Protein 7XCA (pdb70)

Solvent-accessible surface area: 15618 Å² total; per-residue (Å²): 148,107,28,18,20,0,37,0,41,0,16,6,18,62,3,84,36,143,110,96,74,50,63,14,14,11,2,1,55,53,33,80,22,57,54,0,15,0,2,60,65,150,80,65,0,16,0,2,5,4,4,70,7,12,76,45,63,8,9,28,54,116,27,88,103,68,96,51,16,132,54,16,80,119,1,99,0,24,4,35,134,87,68,4,0,29,0,0,0,0,0,0,11,3,17,91,56,74,29,1,14,0,0,0,0,0,68,2,79,35,49,13,60,0,77,6,66,35,3,0,8,2,29,6,29,64,98,27,40,10,0,56,2,20,76,18,118,46,24,13,15,3,85,4,36,69,53,41,44,10,0,0,0,0,2,2,83,15,160,24,78,119,52,62,25,19,55,1,92,53,94,2,48,26,110,41,39,3,83,14,4,8,0,0,2,1,2,0,33,0,65,40,49,4,37,10,10,0,19,0,23,56,30,29,48,7,11,105,24,136,57,131,31,28,23,0,32,0,40,0,17,6,18,66,2,92,36,142,112,135,60,50,59,16,14,12,4,1,48,43,29,79,24,53,55,0,13,0,8,64,72,143,62,89,0,13,0,4,5,4,5,72,5,11,77,46,62,8,7,20,55,107,20,77,102,66,94,55,19,136,49,21,81,127,2,95,0,64,4,39,130,89,61,4,0,27,0,0,0,0,0,0,9,9,14,90,76,65,32,1,14,0,0,0,0,0,67,2,75,36,47,12,55,0,92,7,66,34,3,0,12,2,51,8,30,34,83,36,39,11,0,52,2,17,76,21,146,40,20,13,22,3,87,4,37,67,49,39,40,8,0,0,0,0,3,12,87,13,157,34,79,163,57,56,32,22,49,5,71,112,90,3,53,35,119,36,34,2,64,13,3,7,0,0,1,2,3,1,37,0,64,41,37,5,36,10,9,0,20,0,25,53,39,32,59,9,21,134,60,78

Organism: Porcine astrovirus 1 (NCBI:txid1239567)

Sequence (420 aa):
EDTIYLRFKPDTLSVVSNFQPAKRPMLAKTYSGDTLTVGQGNNKTAIHTVVRISDPTWFSADWDPISTPQPIAEIYCKAGTTTVGDILAAYQVHGLGNHTTTAYVVRMTAGANPQVSAGIVTNKGTNDYDLKTANSNAGFSWNLGSGTWYLMMSFGDALGSLGTWRWTPNELSANYTIYNCEIIPCLLLANDDFHIVIPTKNALVPLVAREDTIYLRFKPDTLSVVSNFQPAKRPMLAKTYSGDTLTVGQGNNKTAIHTVVRISDPTWFSADWDPISTPQPIAEIYCKAGTTTVGDILAAYQVHGLGNHTTTAYVVRMTAGANPQVSAGIVTNKGTNDYDLKTANSNAGFSWNLGSGTWYLMMSFGDALGSLGTWRWTPNELSANYTIYNCEIIPCLLLANDDFHIVIPTKNALVPLVAR

Foldseek 3Di:
DFKKKKKFFWAAFQWADPDDGSRWWKWAQAWPFQFKWKAAVPFIARFTGKTFTHPIWMAGPVRDTDDQADFAPRIFIGRPNDGFWTFRWKEWAQAPPQKIKIKTWTQTQHKTKIWGAKMWAWDADPPDPATWIDTDPGITIGIDHHRTIMITMHIDGFDDDAFGQTGHNHGDYGGHGDDDDQCRVNRGHTHRPDMGMDMTGSYSTYDGYND/DKKKKKFFWAAFQWADPDDGSRWFWWFQDWPFQFKWKDAPPFIAGFTGKTFTHPIWMADPVRDTDDQADFAPRIFITGPNHGFWTFRWKEWEQAPPQKIKIKTWTQTQAKTKTHGFKIKAWDDDPPRPFTWIDTDPGITIGIDHHRTIMITMHIDGFDDPFFDQTHHHHGDHGGHGDDDDQCVCNRGRTHRPDMGMDMTGSYSTYDGYD

Radius of gyration: 21.26 Å; Cα contacts (8 Å, |Δi|>4): 1234; chains: 2; bounding box: 44×59×52 Å

Nearest PDB structures (foldseek):
  7xca-assembly1_B  TM=1.002E+00  e=1.255E-40  Mamastrovirus 3
  5w1n-assembly1_A  TM=8.162E-01  e=1.588E-12  Human astrovirus 2
  5ewo-assembly1_A-2  TM=8.035E-01  e=1.436E-12  Human astrovirus 1
  9cbn-assembly1_D  TM=8.118E-01  e=2.760E-12  Human astrovirus 1
  9cbn-assembly1_C  TM=8.084E-01  e=7.934E-12  Human astrovirus 1

B-factor: mean 42.6, std 14.34, range [20.0, 107.48]

Structure (mmCIF, N/CA/C/O backbone):
data_7XCA
#
_entry.id   7XCA
#
_cell.length_a   46.480
_cell.length_b   105.170
_cell.length_c   47.470
_cell.angle_alpha   90.000
_cell.angle_beta   111.910
_cell.angle_gamma   90.000
#
_symmetry.space_group_name_H-M   'P 1 21 1'
#
loop_
_entity.id
_entity.type
_entity.pdbx_description
1 polymer 'Capsid protein spike domain'
2 non-polymer 'CHLORIDE ION'
3 non-polymer 'MAGNESIUM ION'
4 water water
#
loop_
_atom_site.group_PDB
_atom_site.id
_atom_site.type_symbol
_atom_site.label_atom_id
_atom_site.label_alt_id
_atom_site.label_comp_id
_atom_site.label_asym_id
_atom_site.label_entity_id
_atom_site.label_seq_id
_atom_site.pdbx_PDB_ins_code
_atom_site.Cartn_x
_atom_site.Cartn_y
_atom_site.Cartn_z
_atom_site.occupancy
_atom_site.B_iso_or_equiv
_atom_site.auth_seq_id
_atom_site.auth_comp_id
_atom_site.auth_asym_id
_atom_site.auth_atom_id
_atom_site.pdbx_PDB_model_num
ATOM 1 N N . GLU A 1 23 ? 11.82907 -8.28988 20.77574 1.000 61.66837 23 GLU A N 1
ATOM 2 C CA . GLU A 1 23 ? 11.34124 -8.23622 22.15068 1.000 62.43822 23 GLU A CA 1
ATOM 3 C C . GLU A 1 23 ? 11.69352 -6.90466 22.82072 1.000 61.68373 23 GLU A C 1
ATOM 4 O O . GLU A 1 23 ? 10.88789 -6.34591 23.56607 1.000 60.02520 23 GLU A O 1
ATOM 10 N N . ASP A 1 24 ? 12.89700 -6.40108 22.55257 1.000 53.88531 24 ASP A N 1
ATOM 11 C CA . ASP A 1 24 ? 13.29932 -5.10829 23.08922 1.000 51.89489 24 ASP A CA 1
ATOM 12 C C . ASP A 1 24 ? 12.41252 -4.00093 22.53495 1.000 51.59307 24 ASP A C 1
ATOM 13 O O . ASP A 1 24 ? 11.99147 -4.03836 21.37534 1.000 49.44008 24 ASP A O 1
ATOM 18 N N . THR A 1 25 ? 12.12375 -3.01360 23.37848 1.000 48.59771 25 THR A N 1
ATOM 19 C CA . THR A 1 25 ? 11.26625 -1.90387 22.98865 1.000 46.99981 25 THR A CA 1
ATOM 20 C C . THR A 1 25 ? 12.05963 -0.88004 22.18489 1.000 47.09107 25 THR A C 1
ATOM 21 O O . THR A 1 25 ? 13.13575 -0.44193 22.60507 1.000 47.19584 25 THR A O 1
ATOM 25 N N . ILE A 1 26 ? 11.53728 -0.51848 21.01878 1.000 47.14044 26 ILE A N 1
ATOM 26 C CA . ILE A 1 26 ? 12.09301 0.56046 20.21674 1.000 46.76137 26 ILE A CA 1
ATOM 27 C C . ILE A 1 26 ? 11.01573 1.62030 20.04923 1.000 46.00283 26 ILE A C 1
ATOM 28 O O . ILE A 1 26 ? 9.82683 1.30983 19.92258 1.000 45.64968 26 ILE A O 1
ATOM 33 N N . TYR A 1 27 ? 11.43687 2.88101 20.05543 1.000 35.89270 27 TYR A N 1
ATOM 34 C CA . TYR A 1 27 ? 10.52121 4.00478 19.93154 1.000 34.72425 27 TYR A CA 1
ATOM 35 C C . TYR A 1 27 ? 10.53775 4.56450 18.51860 1.000 34.71008 27 TYR A C 1
ATOM 36 O O . TYR A 1 27 ? 11.59945 4.71377 17.90750 1.000 34.50488 27 TYR A O 1
ATOM 45 N N . LEU A 1 28 ? 9.34888 4.86706 18.00821 1.000 30.39165 28 LEU A N 1
ATOM 46 C CA . LEU A 1 28 ? 9.17595 5.56999 16.74665 1.000 29.28861 28 LEU A CA 1
ATOM 47 C C . LEU A 1 28 ? 8.66399 6.97164 17.04758 1.000 28.55984 28 LEU A C 1
ATOM 48 O O . LEU A 1 28 ? 7.58767 7.13150 17.63452 1.000 29.00288 28 LEU A O 1
ATOM 53 N N . ARG A 1 29 ? 9.43651 7.97758 16.65443 1.000 39.91312 29 ARG A N 1
ATOM 54 C CA . ARG A 1 29 ? 9.00714 9.36694 16.68698 1.000 39.12179 29 ARG A CA 1
ATOM 55 C C . ARG A 1 29 ? 8.71330 9.81649 15.26478 1.000 37.70175 29 ARG A C 1
ATOM 56 O O . ARG A 1 29 ? 9.54806 9.64588 14.37050 1.000 39.27606 29 ARG A O 1
ATOM 64 N N . PHE A 1 30 ? 7.53373 10.38684 15.05782 1.000 30.86552 30 PHE A N 1
ATOM 65 C CA . PHE A 1 30 ? 7.09434 10.72873 13.71437 1.000 30.08080 30 PHE A CA 1
ATOM 66 C C . PHE A 1 30 ? 5.98396 11.75973 13.82010 1.000 29.83880 30 PHE A C 1
ATOM 67 O O . PHE A 1 30 ? 5.40127 11.96865 14.88608 1.000 29.91018 30 PHE A O 1
ATOM 75 N N . LYS A 1 31 ? 5.68152 12.38825 12.68704 1.000 29.29973 31 LYS A N 1
ATOM 76 C CA . LYS A 1 31 ? 4.57294 13.32399 12.61774 1.000 27.55889 31 LYS A CA 1
ATOM 77 C C . LYS A 1 31 ? 3.40276 12.65599 11.92356 1.000 26.34382 31 LYS A C 1
ATOM 78 O O . LYS A 1 31 ? 3.53345 12.26356 10.75338 1.000 27.86240 31 LYS A O 1
ATOM 84 N N . PRO A 1 32 ? 2.26334 12.49128 12.58571 1.000 30.65169 32 PRO A N 1
ATOM 85 C CA . PRO A 1 32 ? 1.10165 11.92266 11.90145 1.000 30.38647 32 PRO A CA 1
ATOM 86 C C . PRO A 1 32 ? 0.54806 12.89581 10.87629 1.000 30.44836 32 PRO A C 1
ATOM 87 O O . PRO A 1 32 ? 0.60850 14.11748 11.04121 1.000 28.86284 32 PRO A O 1
ATOM 91 N N . ASP A 1 33 ? 0.01295 12.33498 9.79716 1.000 34.74182 33 ASP A N 1
ATOM 92 C CA . ASP A 1 33 ? -0.54975 13.12853 8.71292 1.000 35.07755 33 ASP A CA 1
ATOM 93 C C . ASP A 1 33 ? -1.82383 12.44886 8.24555 1.000 33.78931 33 ASP A C 1
ATOM 94 O O . ASP A 1 33 ? -1.77726 11.32654 7.73141 1.000 34.32735 33 ASP A O 1
ATOM 99 N N . THR A 1 34 ? -2.95318 13.12467 8.44003 1.000 33.86700 34 THR A N 1
ATOM 100 C CA . THR A 1 34 ? -4.24754 12.54898 8.10322 1.000 34.61774 34 THR A CA 1
ATOM 101 C C . THR A 1 34 ? -4.33709 12.29395 6.60528 1.000 36.65270 34 THR A C 1
ATOM 102 O O . THR A 1 34 ? -3.98510 13.15508 5.79367 1.000 37.74750 34 THR A O 1
ATOM 106 N N . LEU A 1 35 ? -4.79670 11.10154 6.24057 1.000 37.86131 35 LEU A N 1
ATOM 107 C CA . LEU A 1 35 ? -4.98851 10.78706 4.83441 1.000 38.49339 35 LEU A CA 1
ATOM 108 C C . LEU A 1 35 ? -6.14723 11.59574 4.26748 1.000 40.75925 35 LEU A C 1
ATOM 109 O O . LEU A 1 35 ? -7.18819 11.75611 4.91090 1.000 40.82801 35 LEU A O 1
ATOM 114 N N . SER A 1 36 ? -5.95888 12.11541 3.05869 1.000 48.25064 36 SER A N 1
ATOM 115 C CA . SER A 1 36 ? -7.03621 12.78194 2.34030 1.000 48.98647 36 SER A CA 1
ATOM 116 C C . SER A 1 36 ? -7.87589 11.72200 1.64115 1.000 50.79233 36 SER A C 1
ATOM 117 O O . SER A 1 36 ? -7.38401 11.02655 0.74743 1.000 53.05686 36 SER A O 1
ATOM 120 N N . VAL A 1 37 ? -9.13873 11.60038 2.03826 1.000 40.64711 37 VAL A N 1
ATOM 121 C CA . VAL A 1 37 ? -9.98961 10.52893 1.54432 1.000 43.22400 37 VAL A CA 1
ATOM 122 C C . VAL A 1 37 ? -10.65770 10.98294 0.25616 1.000 47.39399 37 VAL A C 1
ATOM 123 O O . VAL A 1 37 ? -10.77958 12.17821 -0.02951 1.000 47.09269 37 VAL A O 1
ATOM 127 N N . VAL A 1 38 ? -11.08206 10.01399 -0.54296 1.000 48.70546 38 VAL A N 1
ATOM 128 C CA . VAL A 1 38 ? -11.80322 10.31197 -1.76867 1.000 50.80434 38 VAL A CA 1
ATOM 129 C C . VAL A 1 38 ? -13.28889 10.19900 -1.47089 1.000 52.02019 38 VAL A C 1
ATOM 130 O O . VAL A 1 38 ? -13.78129 9.13746 -1.07001 1.000 51.60988 38 VAL A O 1
ATOM 134 N N . SER A 1 39 ? -13.99355 11.30654 -1.64985 1.000 55.41318 39 SER A N 1
ATOM 135 C CA . SER A 1 39 ? -15.41240 11.38512 -1.35404 1.000 57.81479 39 SER A CA 1
ATOM 136 C C . SER A 1 39 ? -15.94152 12.60674 -2.08476 1.000 63.43036 39 SER A C 1
ATOM 137 O O . SER A 1 39 ? -15.17976 13.37519 -2.67548 1.000 64.95473 39 SER A O 1
ATOM 140 N N . ASN A 1 40 ? -17.25548 12.78932 -2.02862 1.000 85.16422 40 ASN A N 1
ATOM 141 C CA . ASN A 1 40 ? -17.88459 13.95115 -2.63684 1.000 88.02408 40 ASN A CA 1
ATOM 142 C C . ASN A 1 40 ? -18.34085 14.96651 -1.59666 1.000 87.39032 40 ASN A C 1
ATOM 143 O O . ASN A 1 40 ? -19.25140 15.75833 -1.86214 1.000 89.98111 40 ASN A O 1
ATOM 148 N N . PHE A 1 41 ? -17.71748 14.96377 -0.41977 1.000 91.41708 41 PHE A N 1
ATOM 149 C CA . PHE A 1 41 ? -18.24351 15.67267 0.73583 1.000 90.53354 41 PHE A CA 1
ATOM 150 C C . PHE A 1 41 ? -17.11537 16.33468 1.50852 1.000 86.77704 41 PHE A C 1
ATOM 151 O O . PHE A 1 41 ? -16.01281 15.78644 1.59582 1.000 81.49494 41 PHE A O 1
ATOM 159 N N . GLN A 1 42 ? -17.40105 17.53004 2.05418 1.000 106.40884 42 GLN A N 1
ATOM 160 C CA . GLN A 1 42 ? -16.68383 18.08027 3.20124 1.000 102.95334 42 GLN A CA 1
ATOM 161 C C . GLN A 1 42 ? -15.19702 18.26485 2.88495 1.000 102.28636 42 GLN A C 1
ATOM 162 O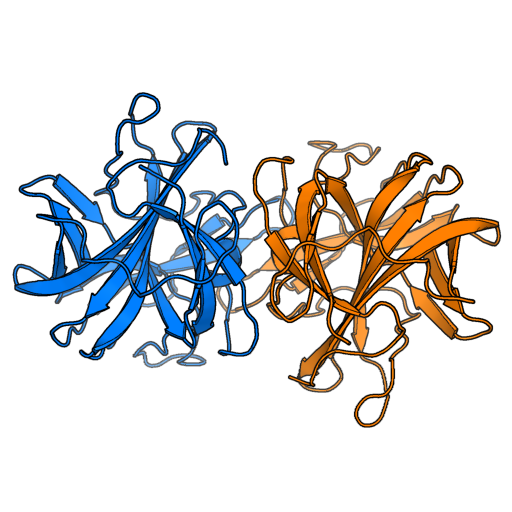 O . GLN A 1 42 ? -14.82547 18.23819 1.70445 1.000 105.90009 42 GLN A O 1
ATOM 168 N N . PRO A 1 43 ? -14.31851 18.50293 3.86677 1.000 76.29860 43 PRO A N 1
ATOM 169 C CA . PRO A 1 43 ? -12.88028 18.46733 3.55881 1.000 72.25034 43 PRO A CA 1
ATOM 170 C C . PRO A 1 43 ? -12.41956 17.03917 3.30259 1.000 70.82126 43 PRO A C 1
ATOM 171 O O . PRO A 1 43 ? -12.73391 16.12395 4.06645 1.000 68.77109 43 PRO A O 1
ATOM 175 N N . ALA A 1 44 ? -11.66024 16.85863 2.21724 1.000 48.50573 44 ALA A N 1
ATOM 176 C CA . ALA A 1 44 ? -11.13523 15.53797 1.88445 1.000 47.95174 44 ALA A CA 1
ATOM 177 C C . ALA A 1 44 ? -10.13565 15.05205 2.92565 1.000 45.05343 44 ALA A C 1
ATOM 178 O O . ALA A 1 44 ? -10.02670 13.84277 3.16232 1.000 44.27763 44 ALA A O 1
ATOM 180 N N . LYS A 1 45 ? -9.40484 15.97049 3.55675 1.000 48.97305 45 LYS A N 1
ATOM 181 C CA . LYS A 1 45 ? -8.44952 15.62075 4.60720 1.000 45.90487 45 LYS A CA 1
ATOM 182 C C . LYS A 1 45 ? -9.18525 15.63826 5.94192 1.000 43.76866 45 LYS A C 1
ATOM 183 O O . LYS A 1 45 ? -9.27041 16.66247 6.61975 1.000 41.87920 45 LYS A O 1
ATOM 189 N N . ARG A 1 46 ? -9.72858 14.48470 6.32025 1.000 34.04398 46 ARG A N 1
ATOM 190 C CA . ARG A 1 46 ? -10.41402 14.31494 7.59164 1.000 33.48209 46 ARG A CA 1
ATOM 191 C C . ARG A 1 46 ? -10.15980 12.90111 8.09067 1.000 33.33392 46 ARG A C 1
ATOM 192 O O . ARG A 1 46 ? -10.01170 11.97790 7.28033 1.000 33.07652 46 ARG A O 1
ATOM 200 N N . PRO A 1 47 ? -10.11278 12.69490 9.40866 1.000 36.07327 47 PRO A N 1
ATOM 201 C CA . PRO A 1 47 ? -9.78298 11.36598 9.94641 1.000 35.17061 47 PRO A CA 1
ATOM 202 C C . PRO A 1 47 ? -10.98576 10.43791 9.84806 1.000 35.90950 47 PRO A C 1
ATOM 203 O O . PRO A 1 47 ? -12.04451 10.71512 10.41478 1.000 37.90117 47 PRO A O 1
ATOM 207 N N . MET A 1 48 ? -10.82299 9.33213 9.12555 1.000 38.95298 48 MET A N 1
ATOM 208 C CA . MET A 1 48 ? -11.90411 8.38339 8.90700 1.000 39.76134 48 MET A CA 1
ATOM 209 C C . MET A 1 48 ? -11.45761 6.98726 9.31086 1.000 40.91663 48 MET A C 1
ATOM 210 O O . MET A 1 48 ? -10.26501 6.66844 9.30235 1.000 38.93536 48 MET A O 1
ATOM 215 N N . LEU A 1 49 ? -12.43467 6.15992 9.66883 1.000 27.81149 49 LEU A N 1
ATOM 216 C CA . LEU A 1 49 ? -12.21629 4.75734 9.97467 1.000 27.54744 49 LEU A CA 1
ATOM 217 C C . LEU A 1 49 ? -13.11628 3.90710 9.08837 1.000 29.61980 49 LEU A C 1
ATOM 218 O O . LEU A 1 49 ? -14.11944 4.38367 8.55068 1.000 30.46577 49 LEU A O 1
ATOM 223 N N . ALA A 1 50 ? -12.74421 2.64180 8.92273 1.000 33.19836 50 ALA A N 1
ATOM 224 C CA . ALA A 1 50 ? -13.45113 1.74039 8.02364 1.000 35.29608 50 ALA A CA 1
ATOM 225 C C . ALA A 1 50 ? -14.20911 0.68292 8.81566 1.000 37.39924 50 ALA A C 1
ATOM 226 O O . ALA A 1 50 ? -13.63515 0.01819 9.68642 1.000 36.21796 50 ALA A O 1
ATOM 228 N N . LYS A 1 51 ? -15.50051 0.53724 8.51515 1.000 32.17644 51 LYS A N 1
ATOM 229 C CA . LYS A 1 51 ? -16.30344 -0.56392 9.03602 1.000 35.98980 51 LYS A CA 1
ATOM 230 C C . LYS A 1 51 ? -16.38118 -1.71524 8.04002 1.000 36.16339 51 LYS A C 1
ATOM 231 O O . LYS A 1 51 ? -16.01441 -2.84782 8.36268 1.000 36.98731 51 LYS A O 1
ATOM 237 N N . THR A 1 52 ? -16.84765 -1.44141 6.82522 1.000 42.53460 52 THR A N 1
ATOM 238 C CA . THR A 1 52 ? -16.92569 -2.44625 5.77571 1.000 41.97222 52 THR A CA 1
ATOM 239 C C . THR A 1 52 ? -16.18980 -1.93511 4.55023 1.000 41.94835 52 THR A C 1
ATOM 240 O O . THR A 1 52 ? -16.39815 -0.79454 4.12645 1.000 43.21548 52 THR A O 1
ATOM 244 N N . TYR A 1 53 ? -15.33384 -2.77424 3.98673 1.000 44.99904 53 TYR A N 1
ATOM 245 C CA . TYR A 1 53 ? -14.66071 -2.47357 2.73476 1.000 45.30869 53 TYR A CA 1
ATOM 246 C C . TYR A 1 53 ? -15.40062 -3.11790 1.56856 1.000 49.13998 53 TYR A C 1
ATOM 247 O O . TYR A 1 53 ? -15.81270 -4.27903 1.64839 1.000 49.14898 53 TYR A O 1
ATOM 256 N N . SER A 1 54 ? -15.56043 -2.36063 0.48068 1.000 60.05412 54 SER A N 1
ATOM 257 C CA . SER A 1 54 ? -16.09830 -2.90895 -0.75980 1.000 62.72043 54 SER A CA 1
ATOM 258 C C . SER A 1 54 ? -15.01460 -3.38466 -1.71758 1.000 63.77327 54 SER A C 1
ATOM 259 O O . SER A 1 54 ? -15.31448 -4.15387 -2.63706 1.000 66.51376 54 SER A O 1
ATOM 262 N N . GLY A 1 55 ? -13.77618 -2.93440 -1.54103 1.000 54.45530 55 GLY A N 1
ATOM 263 C CA . GLY A 1 55 ? -12.69708 -3.31955 -2.42884 1.000 53.53131 55 GLY A CA 1
ATOM 264 C C . GLY A 1 55 ? -11.33832 -2.99367 -1.84297 1.000 52.91871 55 GLY A C 1
ATOM 265 O O . GLY A 1 55 ? -11.20541 -2.03422 -1.07589 1.000 51.70939 55 GLY A O 1
ATOM 266 N N . ASP A 1 56 ? -10.32472 -3.78515 -2.19681 1.000 51.65953 56 ASP A N 1
ATOM 267 C CA . ASP A 1 56 ? -8.96898 -3.63016 -1.66266 1.000 49.99729 56 ASP A CA 1
ATOM 268 C C . ASP A 1 56 ? -8.98619 -3.58840 -0.13496 1.000 50.45639 56 ASP A C 1
ATOM 269 O O . ASP A 1 56 ? -8.40310 -2.70493 0.49898 1.000 48.62577 56 ASP A O 1
ATOM 274 N N . THR A 1 57 ? -9.66882 -4.56986 0.45416 1.000 49.17994 57 THR A N 1
ATOM 275 C CA . THR A 1 57 ? -9.87135 -4.59378 1.89646 1.000 45.59796 57 THR A CA 1
ATOM 276 C C . THR A 1 57 ? -8.52958 -4.70074 2.60877 1.000 44.66461 57 THR A C 1
ATOM 277 O O . THR A 1 57 ? -7.68773 -5.52812 2.24928 1.000 46.01774 57 THR A O 1
ATOM 281 N N . LEU A 1 58 ? -8.34093 -3.87153 3.63429 1.000 43.25740 58 LEU A N 1
ATOM 282 C CA . LEU A 1 58 ? -7.03615 -3.67041 4.25929 1.000 42.94458 58 LEU A CA 1
ATOM 283 C C . LEU A 1 58 ? -6.87368 -4.59462 5.46070 1.000 39.63981 58 LEU A C 1
ATOM 284 O O . LEU A 1 58 ? -7.63881 -4.50388 6.42655 1.000 38.67813 58 LEU A O 1
ATOM 289 N N . THR A 1 59 ? -5.87672 -5.47605 5.40411 1.000 34.44297 59 THR A N 1
ATOM 290 C CA . THR A 1 59 ? -5.52758 -6.31069 6.54501 1.000 34.70469 59 THR A CA 1
ATOM 291 C C . THR A 1 59 ? -4.01543 -6.36011 6.70534 1.000 33.25941 59 THR A C 1
ATOM 292 O O . THR A 1 59 ? -3.25808 -6.13028 5.76016 1.000 34.45395 59 THR A O 1
ATOM 296 N N . VAL A 1 60 ? -3.58584 -6.65316 7.92770 1.000 30.40288 60 VAL A N 1
ATOM 297 C CA . VAL A 1 60 ? -2.21355 -7.04582 8.21903 1.000 30.69897 60 VAL A CA 1
ATOM 298 C C . VAL A 1 60 ? -2.29697 -8.40678 8.88975 1.000 31.99958 60 VAL A C 1
ATOM 299 O O . VAL A 1 60 ? -2.91716 -8.54174 9.95211 1.000 31.24632 60 VAL A O 1
ATOM 303 N N . GLY A 1 61 ? -1.69687 -9.41521 8.26171 1.000 49.75226 61 GLY A N 1
ATOM 304 C CA . GLY A 1 61 ? -1.96090 -10.78779 8.63408 1.000 50.75392 61 GLY A CA 1
ATOM 305 C C . GLY A 1 61 ? -0.69999 -11.62525 8.68864 1.000 53.29711 61 GLY A C 1
ATOM 306 O O . GLY A 1 61 ? 0.35366 -11.25733 8.16120 1.000 53.48437 61 GLY A O 1
ATOM 307 N N . GLN A 1 62 ? -0.83998 -12.77411 9.34689 1.000 37.21188 62 GLN A N 1
ATOM 308 C CA . GLN A 1 62 ? 0.20501 -13.79001 9.42576 1.000 37.22657 62 GLN A CA 1
ATOM 309 C C . GLN A 1 62 ? -0.48744 -15.12806 9.21677 1.000 37.72406 62 GLN A C 1
ATOM 310 O O . GLN A 1 62 ? -1.21230 -15.59946 10.09959 1.000 37.86915 62 GLN A O 1
ATOM 316 N N . GLY A 1 63 ? -0.28059 -15.72334 8.04416 1.000 47.34301 63 GLY A N 1
ATOM 317 C CA . GLY A 1 63 ? -1.03756 -16.90419 7.67760 1.000 45.07024 63 GLY A CA 1
ATOM 318 C C . GLY A 1 63 ? -2.50811 -16.55650 7.57474 1.000 46.89308 63 GLY A C 1
ATOM 319 O O . GLY A 1 63 ? -2.89073 -15.50731 7.04409 1.000 48.94174 63 GLY A O 1
ATOM 320 N N . ASN A 1 64 ? -3.35012 -17.45204 8.09196 1.000 35.45908 64 ASN A N 1
ATOM 321 C CA . ASN A 1 64 ? -4.78238 -17.18161 8.17923 1.000 35.71207 64 ASN A CA 1
ATOM 322 C C . ASN A 1 64 ? -5.10465 -16.07134 9.17525 1.000 33.50512 64 ASN A C 1
ATOM 323 O O . ASN A 1 64 ? -6.11733 -15.38163 9.01661 1.000 33.51404 64 ASN A O 1
ATOM 328 N N . ASN A 1 65 ? -4.29535 -15.90584 10.22026 1.000 35.63675 65 ASN A N 1
ATOM 329 C CA . ASN A 1 65 ? -4.58299 -14.90715 11.24608 1.000 34.24747 65 ASN A CA 1
ATOM 330 C C . ASN A 1 65 ? -4.42228 -13.50749 10.67020 1.000 34.13132 65 ASN A C 1
ATOM 331 O O . ASN A 1 65 ? -3.40630 -13.20443 10.03948 1.000 35.83365 65 ASN A O 1
ATOM 336 N N . LYS A 1 66 ? -5.42662 -12.65255 10.87838 1.000 49.79744 66 LYS A N 1
ATOM 337 C CA . LYS A 1 66 ? -5.40331 -11.29521 10.34808 1.000 50.46245 66 LYS A CA 1
ATOM 338 C C . LYS A 1 66 ? -5.80174 -10.26085 11.39288 1.000 48.64016 66 LYS A C 1
ATOM 339 O O . LYS A 1 66 ? -6.61185 -10.52424 12.28589 1.000 48.16832 66 LYS A O 1
ATOM 345 N N . THR A 1 67 ? -5.21157 -9.07459 11.26213 1.000 33.59042 67 THR A N 1
ATOM 346 C CA . THR A 1 67 ? -5.67794 -7.86765 11.93220 1.000 31.85675 67 THR A CA 1
ATOM 347 C C . THR A 1 67 ? -6.43509 -7.03722 10.89953 1.000 33.56746 67 THR A C 1
ATOM 348 O O . THR A 1 67 ? -5.88705 -6.71400 9.84044 1.000 34.68383 67 THR A O 1
ATOM 352 N N . ALA A 1 68 ? -7.68726 -6.70088 11.19406 1.000 36.16731 68 ALA A N 1
ATOM 353 C CA . ALA A 1 68 ? -8.47145 -5.87214 10.28479 1.000 35.75448 68 ALA A CA 1
ATOM 354 C C . ALA A 1 68 ? -8.10790 -4.40775 10.50091 1.000 34.60974 68 ALA A C 1
ATOM 355 O O . ALA A 1 68 ? -8.28723 -3.87867 11.60155 1.000 33.35799 68 ALA A O 1
ATOM 357 N N . ILE A 1 69 ? -7.62077 -3.74416 9.45681 1.000 25.03356 69 ILE A N 1
ATOM 358 C CA . ILE A 1 69 ? -7.14546 -2.37074 9.59885 1.000 24.25482 69 ILE A CA 1
ATOM 359 C C . ILE A 1 69 ? -8.33597 -1.42252 9.57529 1.000 24.47670 69 ILE A C 1
ATOM 360 O O . ILE A 1 69 ? -9.07097 -1.35422 8.58481 1.000 26.12025 69 ILE A O 1
ATOM 365 N N . HIS A 1 70 ? -8.50809 -0.66588 10.65787 1.000 27.99664 70 HIS A N 1
ATOM 366 C CA . HIS A 1 70 ? -9.66136 0.20869 10.81971 1.000 28.31741 70 HIS A CA 1
ATOM 367 C C . HIS A 1 70 ? -9.38833 1.66054 10.45592 1.000 27.68579 70 HIS A C 1
ATOM 368 O O . HIS A 1 70 ? -10.31351 2.35490 10.02917 1.000 29.13119 70 HIS A O 1
ATOM 375 N N . THR A 1 71 ? -8.15597 2.14217 10.60609 1.000 26.13270 71 THR A N 1
ATOM 376 C CA . THR A 1 71 ? -7.81928 3.48314 10.15062 1.000 25.05102 71 THR A CA 1
ATOM 377 C C . THR A 1 71 ? -6.33747 3.54081 9.82185 1.000 25.47375 71 THR A C 1
ATOM 378 O O . THR A 1 71 ? -5.55094 2.69107 10.24668 1.000 25.06371 71 THR A O 1
ATOM 382 N N . VAL A 1 72 ? -5.96511 4.56571 9.05980 1.000 35.16566 72 VAL A N 1
ATOM 383 C CA . VAL A 1 72 ? -4.60915 4.71947 8.54839 1.000 33.18082 72 VAL A CA 1
ATOM 384 C C . VAL A 1 72 ? -4.23731 6.19228 8.60908 1.000 33.19592 72 VAL A C 1
ATOM 385 O O . VAL A 1 72 ? -5.04888 7.06203 8.27381 1.000 34.17254 72 VAL A O 1
ATOM 389 N N . VAL A 1 73 ? -3.00691 6.47120 9.03676 1.000 30.40687 73 VAL A N 1
ATOM 390 C CA . VAL A 1 73 ? -2.40241 7.78808 8.88611 1.000 30.09723 73 VAL A CA 1
ATOM 391 C C . VAL A 1 73 ? -1.03625 7.60030 8.24826 1.000 30.91279 73 VAL A C 1
ATOM 392 O O . VAL A 1 73 ? -0.39369 6.55665 8.40540 1.000 30.82511 73 VAL A O 1
ATOM 396 N N . ARG A 1 74 ? -0.59399 8.61697 7.51617 1.000 29.76289 74 ARG A N 1
ATOM 397 C CA . ARG A 1 74 ? 0.74981 8.59578 6.96355 1.000 30.67398 74 ARG A CA 1
ATOM 398 C C . ARG A 1 74 ? 1.75903 8.89918 8.06193 1.000 28.54564 74 ARG A C 1
ATOM 399 O O . ARG A 1 74 ? 1.53871 9.77465 8.90348 1.000 27.99019 74 ARG A O 1
ATOM 407 N N . ILE A 1 75 ? 2.84854 8.13772 8.07522 1.000 30.00510 75 ILE A N 1
ATOM 408 C CA . ILE A 1 75 ? 3.97070 8.39754 8.97001 1.000 31.76209 75 ILE A CA 1
ATOM 409 C C . ILE A 1 75 ? 4.93716 9.31289 8.22960 1.000 32.35344 75 ILE A C 1
ATOM 410 O O . ILE A 1 75 ? 5.43047 8.96314 7.15156 1.000 32.29563 75 ILE A O 1
ATOM 415 N N . SER A 1 76 ? 5.22414 10.47680 8.80639 1.000 32.36752 76 SER A N 1
ATOM 416 C CA . SER A 1 76 ? 6.11648 11.44430 8.18094 1.000 32.52503 76 SER A CA 1
ATOM 417 C C . SER A 1 76 ? 7.23369 11.81920 9.14203 1.000 33.54382 76 SER A C 1
ATOM 418 O O . SER A 1 76 ? 7.01021 11.93211 10.35111 1.000 33.65211 76 SER A O 1
ATOM 421 N N . ASP A 1 77 ? 8.41989 12.05550 8.58473 1.000 33.30405 77 ASP A N 1
ATOM 422 C CA . ASP A 1 77 ? 9.63336 12.31230 9.34796 1.000 32.19458 77 ASP A CA 1
ATOM 423 C C . ASP A 1 77 ? 9.85813 11.32387 10.50085 1.000 32.61309 77 ASP A C 1
ATOM 424 O O . ASP A 1 77 ? 9.94774 11.72770 11.66498 1.000 33.16427 77 ASP A O 1
ATOM 429 N N . PRO A 1 78 ? 9.96053 10.02773 10.21345 1.000 34.02859 78 PRO A N 1
ATOM 430 C CA . PRO A 1 78 ? 10.16776 9.05963 11.29610 1.000 34.59859 78 PRO A CA 1
ATOM 431 C C . PRO A 1 78 ? 11.63440 8.93956 11.68818 1.000 36.55904 78 PRO A C 1
ATOM 432 O O . PRO A 1 78 ? 12.53160 8.98193 10.84296 1.000 37.25022 78 PRO A O 1
ATOM 436 N N . THR A 1 79 ? 11.87024 8.79954 12.99400 1.000 33.50478 79 THR A N 1
ATOM 437 C CA . THR A 1 79 ? 13.17521 8.43120 13.52734 1.000 33.69121 79 THR A CA 1
ATOM 438 C C . THR A 1 79 ? 12.97153 7.39668 14.62447 1.000 35.38549 79 THR A C 1
ATOM 439 O O . THR A 1 79 ? 11.93492 7.37712 15.29489 1.000 34.30916 79 THR A O 1
ATOM 443 N N . TRP A 1 80 ? 13.97310 6.54079 14.80485 1.000 32.87222 80 TRP A N 1
ATOM 444 C CA . TRP A 1 80 ? 13.88427 5.41313 15.71805 1.000 32.28054 80 TRP A CA 1
ATOM 445 C C . TRP A 1 80 ? 14.87493 5.54576 16.86683 1.000 34.00395 80 TRP A C 1
ATOM 446 O O . TRP A 1 80 ? 15.97252 6.09083 16.70878 1.000 35.39513 80 TRP A O 1
ATOM 457 N N . PHE A 1 81 ? 14.47672 5.02632 18.02770 1.000 37.25295 81 PHE A N 1
ATOM 458 C CA . PHE A 1 81 ? 15.31972 5.02032 19.21323 1.000 38.70180 81 PHE A CA 1
ATOM 459 C C . PHE A 1 81 ? 15.26304 3.65632 19.88483 1.000 40.18502 81 PHE A C 1
ATOM 460 O O . PHE A 1 81 ? 14.20328 3.02319 19.93816 1.000 38.72315 81 PHE A O 1
ATOM 468 N N . SER A 1 82 ? 16.41695 3.21031 20.38416 1.000 36.51383 82 SER A N 1
ATOM 469 C CA . SER A 1 82 ? 16.51314 2.04794 21.25718 1.000 36.12243 82 SER A CA 1
ATOM 470 C C . SER A 1 82 ? 15.76635 2.29301 22.56694 1.000 36.30313 82 SER A C 1
ATOM 471 O O . SER A 1 82 ? 15.34225 3.41026 22.88045 1.000 36.10543 82 SER A O 1
ATOM 474 N N . ALA A 1 83 ? 15.62073 1.21568 23.34492 1.000 49.01092 83 ALA A N 1
ATOM 475 C CA . ALA A 1 83 ? 15.06489 1.32956 24.69047 1.000 49.25461 83 ALA A CA 1
ATOM 476 C C . ALA A 1 83 ? 15.84185 2.31823 25.55145 1.000 50.66585 83 ALA A C 1
ATOM 477 O O . ALA A 1 83 ? 15.27164 2.92388 26.46658 1.000 49.32414 83 ALA A O 1
ATOM 479 N N . ASP A 1 84 ? 17.13032 2.50271 25.27317 1.000 51.27162 84 ASP A N 1
ATOM 480 C CA . ASP A 1 84 ? 17.96194 3.45341 25.99687 1.000 50.73348 84 ASP A CA 1
ATOM 481 C C . ASP A 1 84 ? 17.98720 4.83130 25.34992 1.000 50.59724 84 ASP A C 1
ATOM 482 O O . ASP A 1 84 ? 18.80159 5.67127 25.74825 1.000 49.85482 84 ASP A O 1
ATOM 487 N N . TRP A 1 85 ? 17.12642 5.06954 24.35644 1.000 47.24793 85 TRP A N 1
ATOM 488 C CA . TRP A 1 85 ? 16.96583 6.37085 23.70596 1.000 46.44247 85 TRP A CA 1
ATOM 489 C C . TRP A 1 85 ? 18.20346 6.79765 22.92157 1.000 46.84381 85 TRP A C 1
ATOM 490 O O . TRP A 1 85 ? 18.46097 7.99221 22.75872 1.000 48.07778 85 TRP A O 1
ATOM 501 N N . ASP A 1 86 ? 18.98084 5.83032 22.44125 1.000 45.94584 86 ASP A N 1
ATOM 502 C CA . ASP A 1 86 ? 19.98077 6.12465 21.42239 1.000 46.52664 86 ASP A CA 1
ATOM 503 C C . ASP A 1 86 ? 19.36742 5.95778 20.03276 1.000 45.34280 86 ASP A C 1
ATOM 504 O O . ASP A 1 86 ? 18.58011 5.03290 19.81115 1.000 45.88576 86 ASP A O 1
ATOM 509 N N . PRO A 1 87 ? 19.68407 6.83487 19.08186 1.000 40.07629 87 PRO A N 1
ATOM 510 C CA . PRO A 1 87 ? 19.12372 6.68219 17.73340 1.000 38.96217 87 PRO A CA 1
ATOM 511 C C . PRO A 1 87 ? 19.64607 5.41922 17.06755 1.000 40.55446 87 PRO A C 1
ATOM 512 O O . PRO A 1 87 ? 20.82906 5.08785 17.16538 1.000 43.57211 87 PRO A O 1
ATOM 516 N N . ILE A 1 88 ? 18.74788 4.70894 16.38877 1.000 37.98348 88 ILE A N 1
ATOM 517 C CA . ILE A 1 88 ? 19.08035 3.46408 15.71473 1.000 37.72835 88 ILE A CA 1
ATOM 518 C C . ILE A 1 88 ? 18.58178 3.54585 14.27786 1.000 38.52431 88 ILE A C 1
ATOM 519 O O . ILE A 1 88 ? 17.81029 4.43276 13.91144 1.000 37.26578 88 ILE A O 1
ATOM 524 N N . SER A 1 89 ? 19.03153 2.59423 13.46428 1.000 49.63777 89 SER A N 1
ATOM 525 C CA . SER A 1 89 ? 18.61040 2.52952 12.07518 1.000 48.89367 89 SER A CA 1
ATOM 526 C C . SER A 1 89 ? 17.22482 1.90303 11.97956 1.000 48.16139 89 SER A C 1
ATOM 527 O O . SER A 1 89 ? 16.73842 1.27131 12.91985 1.000 46.35618 89 SER A O 1
ATOM 530 N N . THR A 1 90 ? 16.59406 2.08863 10.82037 1.000 41.84357 90 THR A N 1
ATOM 531 C CA . THR A 1 90 ? 15.29579 1.48176 10.55000 1.000 40.21013 90 THR A CA 1
ATOM 532 C C . THR A 1 90 ? 15.35760 -0.02632 10.77570 1.000 41.38919 90 THR A C 1
ATOM 533 O O . THR A 1 90 ? 16.27681 -0.68651 10.27377 1.000 44.80412 90 THR A O 1
ATOM 537 N N . PRO A 1 91 ? 14.42016 -0.60127 11.52078 1.000 38.50120 91 PRO A N 1
ATOM 538 C CA . PRO A 1 91 ? 14.45737 -2.04517 11.76625 1.000 38.53380 91 PRO A CA 1
ATOM 539 C C . PRO A 1 91 ? 14.22284 -2.84252 10.49388 1.000 38.12722 91 PRO A C 1
ATOM 540 O O . PRO A 1 91 ? 13.64357 -2.36637 9.51461 1.000 37.31007 91 PRO A O 1
ATOM 544 N N . GLN A 1 92 ? 14.70040 -4.08313 10.52436 1.000 45.51930 92 GLN A N 1
ATOM 545 C CA . GLN A 1 92 ? 14.34308 -5.03768 9.49493 1.000 46.95712 92 GLN A CA 1
ATOM 546 C C . GLN A 1 92 ? 12.86299 -5.39332 9.62316 1.000 44.42893 92 GLN A C 1
ATOM 547 O O . GLN A 1 92 ? 12.28682 -5.29902 10.71086 1.000 43.75481 92 GLN A O 1
ATOM 553 N N . PRO A 1 93 ? 12.21963 -5.78233 8.52469 1.000 41.45285 93 PRO A N 1
ATOM 554 C CA . PRO A 1 93 ? 10.80608 -6.16561 8.60608 1.000 41.41639 93 PRO A CA 1
ATOM 555 C C . PRO A 1 93 ? 10.61158 -7.36833 9.51252 1.000 41.71043 93 PRO A C 1
ATOM 556 O O . PRO A 1 93 ? 11.42525 -8.29451 9.53500 1.000 43.09975 93 PRO A O 1
ATOM 560 N N . ILE A 1 94 ? 9.52371 -7.33555 10.28220 1.000 32.91089 94 ILE A N 1
ATOM 561 C CA . ILE A 1 94 ? 9.13634 -8.51138 11.04689 1.000 34.41314 94 ILE A CA 1
ATOM 562 C C . ILE A 1 94 ? 8.83530 -9.64210 10.07375 1.000 33.69809 94 ILE A C 1
ATOM 563 O O . ILE A 1 94 ? 8.04066 -9.48482 9.13948 1.000 32.91775 94 ILE A O 1
ATOM 568 N N . ALA A 1 95 ? 9.47969 -10.78498 10.28171 1.000 43.72007 95 ALA A N 1
ATOM 569 C CA . ALA A 1 95 ? 9.35319 -11.89678 9.35380 1.000 45.49911 95 ALA A CA 1
ATOM 570 C C . ALA A 1 95 ? 7.93099 -12.44641 9.35387 1.000 44.93712 95 ALA A C 1
ATOM 571 O O . ALA A 1 95 ? 7.26921 -12.51038 10.39771 1.000 46.22061 95 ALA A O 1
ATOM 573 N N . GLU A 1 96 ? 7.42893 -12.74744 8.15083 1.000 64.90367 96 GLU A N 1
ATOM 574 C CA . GLU A 1 96 ? 6.23970 -13.56508 7.91515 1.000 65.59552 96 GLU A CA 1
ATOM 575 C C . GLU A 1 96 ? 4.93462 -12.80620 8.12774 1.000 63.42470 96 GLU A C 1
ATOM 576 O O . GLU A 1 96 ? 3.85449 -13.40662 8.01522 1.000 62.23571 96 GLU A O 1
ATOM 582 N N . ILE A 1 97 ? 4.99470 -11.51431 8.46092 1.000 50.14711 97 ILE A N 1
ATOM 583 C CA . ILE A 1 97 ? 3.80835 -10.68402 8.63206 1.000 48.82390 97 ILE A CA 1
ATOM 584 C C . ILE A 1 97 ? 3.76191 -9.71727 7.46271 1.000 48.24581 97 ILE A C 1
ATOM 585 O O . ILE A 1 97 ? 4.79361 -9.15385 7.07957 1.000 49.60832 97 ILE A O 1
ATOM 590 N N . TYR A 1 98 ? 2.58278 -9.55596 6.86684 1.000 58.77480 98 TYR A N 1
ATOM 591 C CA . TYR A 1 98 ? 2.46467 -8.75838 5.65532 1.000 59.30414 98 TYR A CA 1
ATOM 592 C C . TYR A 1 98 ? 1.18317 -7.93796 5.66538 1.000 57.96474 98 TYR A C 1
ATOM 593 O O . TYR A 1 98 ? 0.18175 -8.31864 6.27521 1.000 58.88622 98 TYR A O 1
ATOM 602 N N . CYS A 1 99 ? 1.24598 -6.78426 5.00590 1.000 41.73672 99 CYS A N 1
ATOM 603 C CA . CYS A 1 99 ? 0.07310 -5.96442 4.72873 1.000 41.22792 99 CYS A CA 1
ATOM 604 C C . CYS A 1 99 ? -0.51002 -6.35747 3.37636 1.000 44.52934 99 CYS A C 1
ATOM 605 O O . CYS A 1 99 ? 0.21374 -6.40977 2.37442 1.000 45.31933 99 CYS A O 1
ATOM 608 N N . LYS A 1 100 ? -1.80594 -6.66507 3.35430 1.000 46.76865 100 LYS A N 1
ATOM 609 C CA . LYS A 1 100 ? -2.46592 -7.06768 2.12373 1.000 48.21328 100 LYS A CA 1
ATOM 610 C C . LYS A 1 100 ? -3.69319 -6.21229 1.85427 1.000 48.30467 100 LYS A C 1
ATOM 611 O O . LYS A 1 100 ? -4.47378 -5.91268 2.76394 1.000 47.95205 100 LYS A O 1
ATOM 617 N N . ALA A 1 101 ? -3.85440 -5.82730 0.59090 1.000 49.02788 101 ALA A N 1
ATOM 618 C CA . ALA A 1 101 ? -5.06899 -5.19700 0.08761 1.000 49.88713 101 ALA A CA 1
ATOM 619 C C . ALA A 1 101 ? -5.78336 -6.24611 -0.75425 1.000 49.93937 101 ALA A C 1
ATOM 620 O O . ALA A 1 101 ? -5.27302 -6.66209 -1.8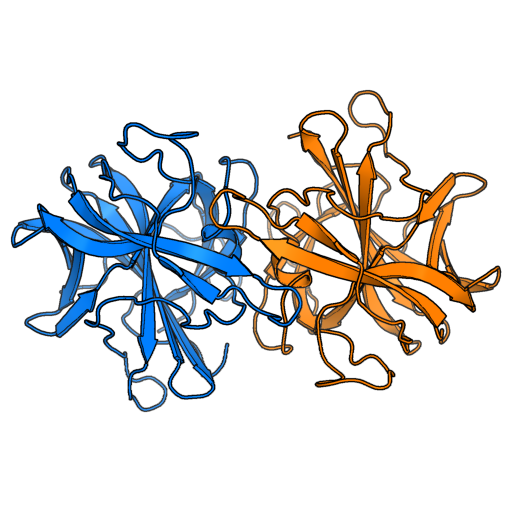0040 1.000 52.35389 101 ALA A O 1
ATOM 622 N N . GLY A 1 102 ? -6.95806 -6.67233 -0.30449 1.000 51.66351 102 GLY A N 1
ATOM 623 C CA . GLY A 1 102 ? -7.53383 -7.87559 -0.87953 1.000 54.02045 102 GLY A CA 1
ATOM 624 C C . GLY A 1 102 ? -6.63466 -9.05117 -0.55441 1.000 54.11090 102 GLY A C 1
ATOM 625 O O . GLY A 1 102 ? -6.28810 -9.29090 0.60782 1.000 53.00814 102 GLY A O 1
ATOM 626 N N . THR A 1 103 ? -6.24116 -9.79795 -1.58424 1.000 54.95225 103 THR A N 1
ATOM 627 C CA . THR A 1 103 ? -5.29881 -10.89520 -1.40956 1.000 55.21670 103 THR A CA 1
ATOM 628 C C . THR A 1 103 ? -3.85567 -10.49144 -1.68473 1.000 56.06642 103 THR A C 1
ATOM 629 O O . THR A 1 103 ? -2.93921 -11.23356 -1.31605 1.000 56.64546 103 THR A O 1
ATOM 633 N N . THR A 1 104 ? -3.63182 -9.33722 -2.30458 1.000 45.81865 104 THR A N 1
ATOM 634 C CA . THR A 1 104 ? -2.29388 -8.93763 -2.71881 1.000 46.00276 104 THR A CA 1
ATOM 635 C C . THR A 1 104 ? -1.48907 -8.37980 -1.55107 1.000 43.75099 104 THR A C 1
ATOM 636 O O . THR A 1 104 ? -1.94684 -7.47579 -0.84729 1.000 41.74285 104 THR A O 1
ATOM 640 N N . THR A 1 105 ? -0.28426 -8.91172 -1.35534 1.000 44.76096 105 THR A N 1
ATOM 641 C CA . THR A 1 105 ? 0.65498 -8.30283 -0.42231 1.000 46.07117 105 THR A CA 1
ATOM 642 C C . THR A 1 105 ? 1.09132 -6.93959 -0.94963 1.000 46.84138 105 THR A C 1
ATOM 643 O O . THR A 1 105 ? 1.47197 -6.80851 -2.11809 1.000 46.10006 105 THR A O 1
ATOM 647 N N . VAL A 1 106 ? 1.02418 -5.91657 -0.09397 1.000 46.59431 106 VAL A N 1
ATOM 648 C CA . VAL A 1 106 ? 1.28509 -4.54688 -0.51677 1.000 46.48330 106 VAL A CA 1
ATOM 649 C C . VAL A 1 106 ? 2.25359 -3.80742 0.39309 1.000 43.41372 106 VAL A C 1
ATOM 650 O O . VAL A 1 106 ? 2.50401 -2.62363 0.16754 1.000 43.51661 106 VAL A O 1
ATOM 654 N N . GLY A 1 107 ? 2.81636 -4.45233 1.41070 1.000 39.22163 107 GLY A N 1
ATOM 655 C CA . GLY A 1 107 ? 3.73326 -3.74653 2.28863 1.000 38.08545 107 GLY A CA 1
ATOM 656 C C . GLY A 1 107 ? 4.37692 -4.65261 3.31384 1.000 38.45722 107 GLY A C 1
ATOM 657 O O . GLY A 1 107 ? 3.86782 -5.73448 3.62827 1.000 37.58344 107 GLY A O 1
ATOM 658 N N . ASP A 1 108 ? 5.52121 -4.19464 3.81865 1.000 55.76362 108 ASP A N 1
ATOM 659 C CA . ASP A 1 108 ? 6.20687 -4.80748 4.94668 1.000 55.92490 108 ASP A CA 1
ATOM 660 C C . ASP A 1 108 ? 5.78475 -4.12972 6.24709 1.000 51.66079 108 ASP A C 1
ATOM 661 O O . ASP A 1 108 ? 5.23679 -3.02647 6.25129 1.000 51.81311 108 ASP A O 1
ATOM 666 N N . ILE A 1 109 ? 6.05166 -4.80510 7.36036 1.000 27.54881 109 ILE A N 1
ATOM 667 C CA . ILE A 1 109 ? 5.78176 -4.27360 8.69201 1.000 26.42369 109 ILE A CA 1
ATOM 668 C C . ILE A 1 109 ? 7.11706 -4.10863 9.40712 1.000 26.79407 109 ILE A C 1
ATOM 669 O O . ILE A 1 109 ? 7.83571 -5.09151 9.63002 1.000 27.49018 109 ILE A O 1
ATOM 674 N N . LEU A 1 110 ? 7.45760 -2.86742 9.74811 1.000 30.08038 110 LEU A N 1
ATOM 675 C CA . LEU A 1 110 ? 8.72586 -2.59443 10.40974 1.000 31.08332 110 LEU A CA 1
ATOM 676 C C . LEU A 1 110 ? 8.65353 -2.75625 11.92166 1.000 32.10878 110 LEU A C 1
ATOM 677 O O . LEU A 1 110 ? 9.63676 -3.19075 12.53403 1.000 33.43572 110 LEU A O 1
ATOM 682 N N . ALA A 1 111 ? 7.51572 -2.42773 12.53451 1.000 31.47447 111 ALA A N 1
ATOM 683 C CA . ALA A 1 111 ? 7.37054 -2.49062 13.98198 1.000 32.28469 111 ALA A CA 1
ATOM 684 C C . ALA A 1 111 ? 5.90279 -2.70210 14.32814 1.000 30.84132 111 ALA A C 1
ATOM 685 O O . ALA A 1 111 ? 5.01256 -2.45037 13.51165 1.000 29.06810 111 ALA A O 1
ATOM 687 N N . ALA A 1 112 ? 5.65550 -3.15443 15.55982 1.000 25.05808 112 ALA A N 1
ATOM 688 C CA . ALA A 1 112 ? 4.30903 -3.51832 15.99221 1.000 23.29606 112 ALA A CA 1
ATOM 689 C C . ALA A 1 112 ? 4.02656 -2.97164 17.38115 1.000 24.13577 112 ALA A C 1
ATOM 690 O O . ALA A 1 112 ? 4.84120 -3.12289 18.29666 1.000 24.59260 112 ALA A O 1
ATOM 692 N N . TYR A 1 113 ? 2.85908 -2.35545 17.52740 1.000 34.26898 113 TYR A N 1
ATOM 693 C CA . TYR A 1 113 ? 2.39234 -1.77987 18.77991 1.000 31.01146 113 TYR A CA 1
ATOM 694 C C . TYR A 1 113 ? 1.06965 -2.44885 19.11851 1.000 31.41208 113 TYR A C 1
ATOM 695 O O . TYR A 1 113 ? 0.14493 -2.44264 18.29955 1.000 31.04145 113 TYR A O 1
ATOM 704 N N . GLN A 1 114 ? 0.98165 -3.04356 20.30507 1.000 31.47558 114 GLN A N 1
ATOM 705 C CA . GLN A 1 114 ? -0.27719 -3.62592 20.75085 1.000 30.88401 114 GLN A CA 1
ATOM 706 C C . GLN A 1 114 ? -0.45286 -3.38299 22.23960 1.000 30.10023 114 GLN A C 1
ATOM 707 O O . GLN A 1 114 ? 0.46625 -3.62877 23.02593 1.000 31.63971 114 GLN A O 1
ATOM 713 N N . VAL A 1 115 ? -1.63229 -2.89133 22.61468 1.000 31.45866 115 VAL A N 1
ATOM 714 C CA . VAL A 1 115 ? -1.97340 -2.58857 23.99918 1.000 31.70260 115 VAL A CA 1
ATOM 715 C C . VAL A 1 115 ? -3.17185 -3.44324 24.38520 1.000 31.33370 115 VAL A C 1
ATOM 716 O O . VAL A 1 115 ? -4.18973 -3.44310 23.68342 1.000 30.75417 115 VAL A O 1
ATOM 720 N N . HIS A 1 116 ? -3.03998 -4.18881 25.48195 1.000 27.66689 116 HIS A N 1
ATOM 721 C CA . HIS A 1 116 ? -4.13653 -4.97513 26.04310 1.000 27.67041 116 HIS A CA 1
ATOM 722 C C . HIS A 1 116 ? -4.77793 -4.12275 27.12945 1.000 28.07418 116 HIS A C 1
ATOM 723 O O . HIS A 1 116 ? -4.25086 -4.02725 28.23788 1.000 28.84917 116 HIS A O 1
ATOM 730 N N . GLY A 1 117 ? -5.92004 -3.50830 26.82554 1.000 29.05391 117 GLY A N 1
ATOM 731 C CA . GLY A 1 117 ? -6.55728 -2.59302 27.74711 1.000 27.48584 117 GLY A CA 1
ATOM 732 C C . GLY A 1 117 ? -7.60846 -3.26348 28.61018 1.000 30.53464 117 GLY A C 1
ATOM 733 O O . GLY A 1 117 ? -7.76532 -4.48584 28.62733 1.000 31.18653 117 GLY A O 1
ATOM 734 N N . LEU A 1 118 ? -8.34356 -2.42877 29.34161 1.000 38.88501 118 LEU A N 1
ATOM 735 C CA . LEU A 1 118 ? -9.41770 -2.92108 30.19122 1.000 39.80263 118 LEU A CA 1
ATOM 736 C C . LEU A 1 118 ? -10.49449 -3.61275 29.36409 1.000 40.00610 118 LEU A C 1
ATOM 737 O O . LEU A 1 118 ? -10.73922 -3.26229 28.20633 1.000 38.43291 118 LEU A O 1
ATOM 742 N N . GLY A 1 119 ? -11.12255 -4.61893 29.96759 1.000 43.79606 119 GLY A N 1
ATOM 743 C CA . GLY A 1 119 ? -12.25605 -5.30340 29.35667 1.000 44.20257 119 GLY A CA 1
ATOM 744 C C . GLY A 1 119 ? -12.00638 -5.87682 27.97933 1.000 43.04662 119 GLY A C 1
ATOM 745 O O . GLY A 1 119 ? -12.84407 -5.71158 27.08223 1.000 44.57457 119 GLY A O 1
ATOM 746 N N . ASN A 1 120 ? -10.86843 -6.54279 27.78785 1.000 32.42222 120 ASN A N 1
ATOM 747 C CA . ASN A 1 120 ? -10.46055 -7.17797 26.53598 1.000 33.79663 120 ASN A CA 1
ATOM 748 C C . ASN A 1 120 ? -10.24319 -6.18248 25.40243 1.000 32.29649 120 ASN A C 1
ATOM 749 O O . ASN A 1 120 ? -10.03171 -6.60180 24.25786 1.000 31.99004 120 ASN A O 1
ATOM 754 N N . HIS A 1 121 ? -10.27519 -4.87971 25.67891 1.000 39.88314 121 HIS A N 1
ATOM 755 C CA . HIS A 1 121 ? -10.00386 -3.90034 24.63461 1.000 38.80839 121 HIS A CA 1
ATOM 756 C C . HIS A 1 121 ? -8.59090 -4.09927 24.10448 1.000 38.19472 121 HIS A C 1
ATOM 757 O O . HIS A 1 121 ? -7.62787 -4.16404 24.87440 1.000 38.16824 121 HIS A O 1
ATOM 764 N N . THR A 1 122 ? -8.46781 -4.19579 22.78554 1.000 30.89881 122 THR A N 1
ATOM 765 C CA . THR A 1 122 ? -7.18087 -4.40375 22.13958 1.000 31.30053 122 THR A CA 1
ATOM 766 C C . THR A 1 122 ? -6.97353 -3.29925 21.11983 1.000 30.16059 122 THR A C 1
ATOM 767 O O . THR A 1 122 ? -7.87620 -2.99649 20.33291 1.000 31.07539 122 THR A O 1
ATOM 771 N N . THR A 1 123 ? -5.79260 -2.69224 21.15322 1.000 26.39314 123 THR A N 1
ATOM 772 C CA . THR A 1 123 ? -5.39799 -1.64620 20.22139 1.000 25.84451 123 THR A CA 1
ATOM 773 C C . THR A 1 123 ? -4.09711 -2.06709 19.55750 1.000 27.47485 123 THR A C 1
ATOM 774 O O . THR A 1 123 ? -3.10143 -2.31347 20.24597 1.000 27.69315 123 THR A O 1
ATOM 778 N N . THR A 1 124 ? -4.10269 -2.14627 18.23098 1.000 28.49634 124 THR A N 1
ATOM 779 C CA . THR A 1 124 ? -2.94640 -2.58639 17.46402 1.000 29.16736 124 THR A CA 1
ATOM 780 C C . THR A 1 124 ? -2.58502 -1.51711 16.44467 1.000 28.51982 124 THR A C 1
ATOM 781 O O . THR A 1 124 ? -3.46973 -0.95883 15.78963 1.000 27.46801 124 THR A O 1
ATOM 785 N N . ALA A 1 125 ? -1.29301 -1.21465 16.33350 1.000 22.97853 125 ALA A N 1
ATOM 786 C CA . ALA A 1 125 ? -0.78878 -0.27604 15.33816 1.000 23.94575 125 ALA A CA 1
ATOM 787 C C . ALA A 1 125 ? 0.42771 -0.89972 14.67377 1.000 26.13128 125 ALA A C 1
ATOM 788 O O . ALA A 1 125 ? 1.36567 -1.31798 15.36037 1.000 27.87684 125 ALA A O 1
ATOM 790 N N . TYR A 1 126 ? 0.39396 -0.99702 13.34908 1.000 27.56330 126 TYR A N 1
ATOM 791 C CA . TYR A 1 126 ? 1.49494 -1.54035 12.56935 1.000 29.10461 126 TYR A CA 1
ATOM 792 C C . TYR A 1 126 ? 2.18046 -0.41237 11.81987 1.000 28.91084 126 TYR A C 1
ATOM 793 O O . TYR A 1 126 ? 1.51464 0.41787 11.19445 1.000 29.17592 126 TYR A O 1
ATOM 802 N N . VAL A 1 127 ? 3.50578 -0.38973 11.87174 1.000 22.95625 127 VAL A N 1
ATOM 803 C CA . VAL A 1 127 ? 4.27712 0.50053 11.01517 1.000 23.28045 127 VAL A CA 1
ATOM 804 C C . VAL A 1 127 ? 4.44536 -0.21424 9.68167 1.000 24.17701 127 VAL A C 1
ATOM 805 O O . VAL A 1 127 ? 5.20416 -1.18127 9.57477 1.000 24.81399 127 VAL A O 1
ATOM 809 N N . VAL A 1 128 ? 3.72730 0.24599 8.66445 1.000 24.38876 128 VAL A N 1
ATOM 810 C CA . VAL A 1 128 ? 3.66225 -0.44269 7.38345 1.000 26.33167 128 VAL A CA 1
ATOM 811 C C . VAL A 1 128 ? 4.45392 0.35633 6.36361 1.000 27.02818 128 VAL A C 1
ATOM 812 O O . VAL A 1 128 ? 4.21009 1.55393 6.17765 1.000 26.33887 128 VAL A O 1
ATOM 816 N N . ARG A 1 129 ? 5.39571 -0.30763 5.69970 1.000 40.51555 129 ARG A N 1
ATOM 817 C CA . ARG A 1 129 ? 6.14477 0.27933 4.59733 1.000 41.30677 129 ARG A CA 1
ATOM 818 C C . ARG A 1 129 ? 5.58327 -0.30616 3.30814 1.000 42.80854 129 ARG A C 1
ATOM 819 O O . ARG A 1 129 ? 5.78888 -1.48868 3.01750 1.000 46.31176 129 ARG A O 1
ATOM 827 N N . MET A 1 130 ? 4.88122 0.52038 2.53550 1.000 39.40775 130 MET A N 1
ATOM 828 C CA . MET A 1 130 ? 4.21291 0.03774 1.33246 1.000 40.40377 130 MET A CA 1
ATOM 829 C C . MET A 1 130 ? 5.22604 -0.31779 0.25083 1.000 42.55838 130 MET A C 1
ATOM 830 O O . MET A 1 130 ? 6.08049 0.49671 -0.11169 1.000 42.74807 130 MET A O 1
ATOM 835 N N . THR A 1 131 ? 5.13684 -1.54544 -0.25565 1.000 37.89264 131 THR A N 1
ATOM 836 C CA . THR A 1 131 ? 5.90098 -1.96830 -1.42101 1.000 38.92624 131 THR A CA 1
ATOM 837 C C . THR A 1 131 ? 5.03620 -2.04249 -2.67387 1.000 39.86321 131 THR A C 1
ATOM 838 O O . THR A 1 131 ? 5.49432 -2.54028 -3.70767 1.000 41.07242 131 THR A O 1
ATOM 842 N N . ALA A 1 132 ? 3.80119 -1.55072 -2.60464 1.000 51.59763 132 ALA A N 1
ATOM 843 C CA . ALA A 1 132 ? 2.91703 -1.47406 -3.75860 1.000 53.62402 132 ALA A CA 1
ATOM 844 C C . ALA A 1 132 ? 1.77339 -0.53073 -3.41747 1.000 51.80598 132 ALA A C 1
ATOM 845 O O . ALA A 1 132 ? 1.47432 -0.28987 -2.24529 1.000 52.51866 132 ALA A O 1
ATOM 847 N N . GLY A 1 133 ? 1.14051 0.00696 -4.45730 1.000 49.31949 133 GLY A N 1
ATOM 848 C CA . GLY A 1 133 ? -0.00905 0.86099 -4.24998 1.000 47.15346 133 GLY A CA 1
ATOM 849 C C . GLY A 1 133 ? -1.24763 0.07682 -3.86170 1.000 49.18241 133 GLY A C 1
ATOM 850 O O . GLY A 1 133 ? -1.36628 -1.12372 -4.10631 1.000 52.51611 133 GLY A O 1
ATOM 851 N N . ALA A 1 134 ? -2.19686 0.78295 -3.24924 1.000 43.92182 134 ALA A N 1
ATOM 852 C CA . ALA A 1 134 ? -3.44821 0.17673 -2.81820 1.000 43.44046 134 ALA A CA 1
ATOM 853 C C . ALA A 1 134 ? -4.53404 1.24177 -2.78435 1.000 44.50186 134 ALA A C 1
ATOM 854 O O . ALA A 1 134 ? -4.26466 2.41363 -2.50316 1.000 43.24477 134 ALA A O 1
ATOM 856 N N . ASN A 1 135 ? -5.76779 0.81872 -3.06381 1.000 49.87168 135 ASN A N 1
ATOM 857 C CA . ASN A 1 135 ? -6.92214 1.71514 -3.15055 1.000 51.26231 135 ASN A CA 1
ATOM 858 C C . ASN A 1 135 ? -8.09171 1.13328 -2.35845 1.000 52.43403 135 ASN A C 1
ATOM 859 O O . ASN A 1 135 ? -9.08861 0.68303 -2.93807 1.000 54.77519 135 ASN A O 1
ATOM 864 N N . PRO A 1 136 ? -8.00635 1.13782 -1.02429 1.000 50.12933 136 PRO A N 1
ATOM 865 C CA . PRO A 1 136 ? -9.09444 0.57360 -0.20963 1.000 49.79396 136 PRO A CA 1
ATOM 866 C C . PRO A 1 136 ? -10.35855 1.41625 -0.31482 1.000 50.76584 136 PRO A C 1
ATOM 867 O O . PRO A 1 136 ? -10.32795 2.63529 -0.13422 1.000 50.08471 136 PRO A O 1
ATOM 871 N N . GLN A 1 137 ? -11.47210 0.75711 -0.61535 1.000 57.11364 137 GLN A N 1
ATOM 872 C CA . GLN A 1 137 ? -12.76396 1.41192 -0.77813 1.000 58.45046 137 GLN A CA 1
ATOM 873 C C . GLN A 1 137 ? -13.69072 0.98126 0.35521 1.000 57.95620 137 GLN A C 1
ATOM 874 O O . GLN A 1 137 ? -13.89042 -0.21870 0.57482 1.000 59.18673 137 GLN A O 1
ATOM 880 N N . VAL A 1 138 ? -14.25225 1.95596 1.06977 1.000 44.58996 138 VAL A N 1
ATOM 881 C CA . VAL A 1 138 ? -15.01944 1.71933 2.29109 1.000 45.16335 138 VAL A CA 1
ATOM 882 C C . VAL A 1 138 ? -16.50346 1.95541 2.00616 1.000 44.77581 138 VAL A C 1
ATOM 883 O O . VAL A 1 138 ? -16.90997 3.07632 1.67634 1.000 44.68502 138 VAL A O 1
ATOM 887 N N . SER A 1 139 ? -17.31486 0.89831 2.12812 1.000 56.54954 139 SER A N 1
ATOM 888 C CA . SER A 1 139 ? -18.76244 1.03772 1.95820 1.000 57.77969 139 SER A CA 1
ATOM 889 C C . SER A 1 139 ? -19.40261 1.70428 3.17594 1.000 56.91656 139 SER A C 1
ATOM 890 O O . SER A 1 139 ? -20.20783 2.63347 3.03499 1.000 57.95524 139 SER A O 1
ATOM 893 N N . ALA A 1 140 ? -19.07067 1.23087 4.37841 1.000 52.57847 140 ALA A N 1
ATOM 894 C CA . ALA A 1 140 ? -19.60695 1.77461 5.62087 1.000 52.34333 140 ALA A CA 1
ATOM 895 C C . ALA A 1 140 ? -18.44246 2.34267 6.41430 1.000 50.23199 140 ALA A C 1
ATOM 896 O O . ALA A 1 140 ? -17.51730 1.60839 6.77304 1.000 49.27307 140 ALA A O 1
ATOM 898 N N . GLY A 1 141 ? -18.48956 3.64245 6.68824 1.000 42.55971 141 GLY A N 1
ATOM 899 C CA . GLY A 1 141 ? -17.39895 4.32430 7.34407 1.000 38.17245 141 GLY A CA 1
ATOM 900 C C . GLY A 1 141 ? -17.68152 4.56994 8.81717 1.000 37.72517 141 GLY A C 1
ATOM 901 O O . GLY A 1 141 ? -18.79842 4.41533 9.30343 1.000 39.09200 141 GLY A O 1
ATOM 902 N N . ILE A 1 142 ? -16.62874 4.96080 9.52829 1.000 39.32511 142 ILE A N 1
ATOM 903 C CA . ILE A 1 142 ? -16.69776 5.23306 10.95870 1.000 39.15639 142 ILE A CA 1
ATOM 904 C C . ILE A 1 142 ? -15.90984 6.50465 11.24276 1.000 37.39900 142 ILE A C 1
ATOM 905 O O . ILE A 1 142 ? -14.88318 6.76429 10.60588 1.000 36.20711 142 ILE A O 1
ATOM 910 N N . VAL A 1 143 ? -16.41226 7.31769 12.17219 1.000 27.76983 143 VAL A N 1
ATOM 911 C CA . VAL A 1 143 ? -15.65669 8.43599 12.71739 1.000 26.62968 143 VAL A CA 1
ATOM 912 C C . VAL A 1 143 ? -15.61737 8.26616 14.22735 1.000 25.88711 143 VAL A C 1
ATOM 913 O O . VAL A 1 143 ? -16.39452 7.50461 14.81149 1.000 27.39980 143 VAL A O 1
ATOM 917 N N . THR A 1 144 ? -14.70192 8.99017 14.86322 1.000 46.75661 144 THR A N 1
ATOM 918 C CA . THR A 1 144 ? -14.65533 9.04721 16.31462 1.000 46.51248 144 THR A CA 1
ATOM 919 C C . THR A 1 144 ? -15.42433 10.27982 16.75774 1.000 48.08869 144 THR A C 1
ATOM 920 O O . THR A 1 144 ? -15.24859 11.36356 16.19419 1.000 50.40161 144 THR A O 1
ATOM 924 N N . ASN A 1 145 ? -16.27179 10.10820 17.76141 1.000 35.43791 145 ASN A N 1
ATOM 925 C CA . ASN A 1 145 ? -17.07280 11.17966 18.32278 1.000 35.77211 145 ASN A CA 1
ATOM 926 C C . ASN A 1 145 ? -16.80679 11.24664 19.81597 1.000 36.11181 145 ASN A C 1
ATOM 927 O O . ASN A 1 145 ? -16.16265 10.36837 20.39569 1.000 35.82320 145 ASN A O 1
ATOM 932 N N . LYS A 1 146 ? -17.30861 12.30156 20.44362 1.000 39.28423 146 LYS A N 1
ATOM 933 C CA . LYS A 1 146 ? -17.24230 12.39403 21.89658 1.000 39.00930 146 LYS A CA 1
ATOM 934 C C . LYS A 1 146 ? -18.42874 13.21119 22.37569 1.000 39.27524 146 LYS A C 1
ATOM 935 O O . LYS A 1 146 ? -18.52379 14.40585 22.08212 1.000 40.90337 146 LYS A O 1
ATOM 941 N N . GLY A 1 147 ? -19.32968 12.56544 23.10078 1.000 34.51770 147 GLY A N 1
ATOM 942 C CA . GLY A 1 147 ? -20.39350 13.29293 23.74547 1.000 37.79604 147 GLY A CA 1
ATOM 943 C C . GLY A 1 147 ? -19.92453 13.88645 25.05252 1.000 37.64348 147 GLY A C 1
ATOM 944 O O . GLY A 1 147 ? -18.81828 13.63380 25.52860 1.000 34.93045 147 GLY A O 1
ATOM 945 N N . THR A 1 148 ? -20.79935 14.69027 25.65021 1.000 39.42609 148 THR A N 1
ATOM 946 C CA . THR A 1 148 ? -20.44608 15.37445 26.88399 1.000 39.26539 148 THR A CA 1
ATOM 947 C C . THR A 1 148 ? -20.29868 14.41159 28.05446 1.000 38.44835 148 THR A C 1
ATOM 948 O O . THR A 1 148 ? -19.70132 14.77934 29.07156 1.000 39.43536 148 THR A O 1
ATOM 952 N N . ASN A 1 149 ? -20.80625 13.18660 27.92923 1.000 38.19776 149 ASN A N 1
ATOM 953 C CA . ASN A 1 149 ? -20.68063 12.18015 28.97228 1.000 37.80909 149 ASN A CA 1
ATOM 954 C C . ASN A 1 149 ? -19.72147 11.06064 28.59746 1.000 37.69648 149 ASN A C 1
ATOM 955 O O . ASN A 1 149 ? -19.63791 10.06141 29.32068 1.000 37.88925 149 ASN A O 1
ATOM 960 N N . ASP A 1 150 ? -18.97697 11.21244 27.50898 1.000 38.10251 150 ASP A N 1
ATOM 961 C CA . ASP A 1 150 ? -17.85397 10.34367 27.19685 1.000 36.50990 150 ASP A CA 1
ATOM 962 C C . ASP A 1 150 ? -16.55341 10.99154 27.64480 1.000 35.07773 150 ASP A C 1
ATOM 963 O O . ASP A 1 150 ? -16.36229 12.19947 27.48888 1.000 36.95455 150 ASP A O 1
ATOM 968 N N . TYR A 1 151 ? -15.66174 10.18176 28.19748 1.000 43.75308 151 TYR A N 1
ATOM 969 C CA . TYR A 1 151 ? -14.33946 10.63275 28.59342 1.000 41.59145 151 TYR A CA 1
ATOM 970 C C . TYR A 1 151 ? -13.26670 10.10950 27.65748 1.000 40.24716 151 TYR A C 1
ATOM 971 O O . TYR A 1 151 ? -12.08273 10.39983 27.85268 1.000 38.94309 151 TYR A O 1
ATOM 980 N N . ASP A 1 152 ? -13.66328 9.34333 26.64850 1.000 35.91977 152 ASP A N 1
ATOM 981 C CA . ASP A 1 152 ? -12.78469 8.87708 25.59533 1.000 35.61808 152 ASP A CA 1
ATOM 982 C C . ASP A 1 152 ? -13.52425 9.02366 24.27736 1.000 36.69069 152 ASP A C 1
ATOM 983 O O . ASP A 1 152 ? -14.75009 9.16407 24.24537 1.000 39.51060 152 ASP A O 1
ATOM 988 N N . LEU A 1 153 ? -12.76936 8.98044 23.18493 1.000 28.73839 153 LEU A N 1
ATOM 989 C CA . LEU A 1 153 ? -13.39914 8.93973 21.87693 1.000 29.34647 153 LEU A CA 1
ATOM 990 C C . LEU A 1 153 ? -14.27757 7.70037 21.77393 1.000 31.28963 153 LEU A C 1
ATOM 991 O O . LEU A 1 153 ? -13.99218 6.65826 22.36884 1.000 33.22492 153 LEU A O 1
ATOM 996 N N . LYS A 1 154 ? -15.36332 7.82218 21.01851 1.000 36.22413 154 LYS A N 1
ATOM 997 C CA . LYS A 1 154 ? -16.26300 6.70618 20.78115 1.000 35.73695 154 LYS A CA 1
ATOM 998 C C . LYS A 1 154 ? -16.61588 6.67474 19.30489 1.000 37.20888 154 LYS A C 1
ATOM 999 O O . LYS A 1 154 ? -16.68133 7.71478 18.64584 1.000 38.20402 154 LYS A O 1
ATOM 1005 N N . THR A 1 155 ? -16.85268 5.47365 18.79167 1.000 25.37395 155 THR A N 1
ATOM 1006 C CA . THR A 1 155 ? -17.06818 5.32184 17.36354 1.000 25.83178 155 THR A CA 1
ATOM 1007 C C . THR A 1 155 ? -18.51556 5.62788 17.00279 1.000 27.38737 155 THR A C 1
ATOM 1008 O O . THR A 1 155 ? -19.43897 5.41687 17.79550 1.000 28.33885 155 THR A O 1
ATOM 1012 N N . ALA A 1 156 ? -18.69572 6.14991 15.79034 1.000 36.55839 156 ALA A N 1
ATOM 1013 C CA . ALA A 1 156 ? -20.00327 6.46619 15.23649 1.000 35.77404 156 ALA A CA 1
ATOM 1014 C C . ALA A 1 156 ? -19.96874 6.18790 13.74158 1.000 37.96016 156 ALA A C 1
ATOM 1015 O O . ALA A 1 156 ? -18.90153 6.11602 13.12808 1.000 37.06691 156 ALA A O 1
ATOM 1017 N N . ASN A 1 157 ? -21.14888 6.00716 13.16207 1.000 43.26755 157 ASN A N 1
ATOM 1018 C CA . ASN A 1 157 ? -21.25642 5.71458 11.73972 1.000 46.15613 157 ASN A CA 1
ATOM 1019 C C . ASN A 1 157 ? -21.02186 6.98420 10.91515 1.000 44.78345 157 ASN A C 1
ATOM 1020 O O . ASN A 1 157 ? -21.53427 8.05618 11.24523 1.000 43.55076 157 ASN A O 1
ATOM 1025 N N . SER A 1 158 ? -20.21146 6.86131 9.85727 1.000 58.05496 158 SER A N 1
ATOM 1026 C CA . SER A 1 158 ? -20.02353 7.88345 8.83105 1.000 58.91449 158 SER A CA 1
ATOM 1027 C C . SER A 1 158 ? -21.34615 8.39469 8.28875 1.000 63.09434 158 SER A C 1
ATOM 1028 O O . SER A 1 158 ? -22.37506 7.73497 8.45421 1.000 65.27063 158 SER A O 1
ATOM 1031 N N . ASN A 1 159 ? -21.36961 9.54094 7.60873 1.000 72.18552 159 ASN A N 1
ATOM 1032 C CA . ASN A 1 159 ? -22.61634 9.70186 6.87170 1.000 73.08546 159 ASN A CA 1
ATOM 1033 C C . ASN A 1 159 ? -22.50244 9.30269 5.40039 1.000 74.42799 159 ASN A C 1
ATOM 1034 O O . ASN A 1 159 ? -23.48118 9.45103 4.65341 1.000 77.01597 159 ASN A O 1
ATOM 1039 N N . ALA A 1 160 ? -21.32877 8.83997 4.97719 1.000 59.16425 160 ALA A N 1
ATOM 1040 C CA . ALA A 1 160 ? -21.14436 8.14519 3.70919 1.000 59.99457 160 ALA A CA 1
ATOM 1041 C C . ALA A 1 160 ? -19.79536 7.43038 3.70567 1.000 62.50305 160 ALA A C 1
ATOM 1042 O O . ALA A 1 160 ? -18.97229 7.61003 4.60462 1.000 62.76273 160 ALA A O 1
ATOM 1044 N N . GLY A 1 161 ? -19.55569 6.65152 2.64739 1.000 46.81879 161 GLY A N 1
ATOM 1045 C CA . GLY A 1 161 ? -18.30934 5.92141 2.50236 1.000 44.88117 161 GLY A CA 1
ATOM 1046 C C . GLY A 1 161 ? -17.22440 6.79902 1.90434 1.000 45.67499 161 GLY A C 1
ATOM 1047 O O . GLY A 1 161 ? -17.36515 8.01592 1.77009 1.000 46.91548 161 GLY A O 1
ATOM 1048 N N . PHE A 1 162 ? -16.12274 6.15960 1.53191 1.000 43.80449 162 PHE A N 1
ATOM 1049 C CA . PHE A 1 162 ? -14.96085 6.87940 1.02142 1.000 43.07386 162 PHE A CA 1
ATOM 1050 C C . PHE A 1 162 ? -13.96834 5.85412 0.49547 1.000 43.52456 162 PHE A C 1
ATOM 1051 O O . PHE A 1 162 ? -14.19851 4.64273 0.56474 1.000 45.58184 162 PHE A O 1
ATOM 1059 N N . SER A 1 163 ? -12.84817 6.35417 -0.01767 1.000 49.64813 163 SER A N 1
ATOM 1060 C CA . SER A 1 163 ? -11.73643 5.50501 -0.40935 1.000 51.80596 163 SER A CA 1
ATOM 1061 C C . SER A 1 163 ? -10.43170 6.17521 -0.00462 1.000 49.92468 163 SER A C 1
ATOM 1062 O O . SER A 1 163 ? -10.35089 7.40212 0.08899 1.000 49.63665 163 SER A O 1
ATOM 1065 N N . TRP A 1 164 ? -9.41702 5.35205 0.24918 1.000 46.19527 164 TRP A N 1
ATOM 1066 C CA . TRP A 1 164 ? -8.06024 5.79664 0.53207 1.000 45.55682 164 TRP A CA 1
ATOM 1067 C C . TRP A 1 164 ? -7.15598 5.49166 -0.65512 1.000 47.27459 164 TRP A C 1
ATOM 1068 O O . TRP A 1 164 ? -7.41745 4.58207 -1.44593 1.000 48.53060 164 TRP A O 1
ATOM 1079 N N . ASN A 1 165 ? -6.07486 6.25726 -0.76734 1.000 56.28658 165 ASN A N 1
ATOM 1080 C CA . ASN A 1 165 ? -5.03537 6.00644 -1.75768 1.000 57.58577 165 ASN A CA 1
ATOM 1081 C C . ASN A 1 165 ? -3.71596 5.86938 -1.01547 1.000 57.61153 165 ASN A C 1
ATOM 1082 O O . ASN A 1 165 ? -3.24757 6.82827 -0.39185 1.000 56.89857 165 ASN A O 1
ATOM 1087 N N . LEU A 1 166 ? -3.12877 4.67758 -1.07253 1.000 46.55140 166 LEU A N 1
ATOM 1088 C CA . LEU A 1 166 ? -1.91341 4.35394 -0.33403 1.000 45.50246 166 LEU A CA 1
ATOM 1089 C C . LEU A 1 166 ? -0.77821 4.23580 -1.34119 1.000 47.79549 166 LEU A C 1
ATOM 1090 O O . LEU A 1 166 ? -0.72604 3.27616 -2.11994 1.000 47.81529 166 LEU A O 1
ATOM 1095 N N . GLY A 1 167 ? 0.12157 5.21623 -1.32743 1.000 46.69854 167 GLY A N 1
ATOM 1096 C CA . GLY A 1 167 ? 1.23403 5.21683 -2.25857 1.000 45.77286 167 GLY A CA 1
ATOM 1097 C C . GLY A 1 167 ? 2.32128 4.24156 -1.83709 1.000 45.33504 167 GLY A C 1
ATOM 1098 O O . GLY A 1 167 ? 2.63995 4.09909 -0.65616 1.000 45.17983 167 GLY A O 1
ATOM 1099 N N . SER A 1 168 ? 2.88184 3.55578 -2.82995 1.000 50.78444 168 SER A N 1
ATOM 1100 C CA . SER A 1 168 ? 3.98739 2.64103 -2.58766 1.000 50.57575 168 SER A CA 1
ATOM 1101 C C . SER A 1 168 ? 5.23717 3.42629 -2.21704 1.000 50.23182 168 SER A C 1
ATOM 1102 O O . SER A 1 168 ? 5.48545 4.51464 -2.74342 1.000 53.66947 168 SER A O 1
ATOM 1105 N N . GLY A 1 169 ? 6.02527 2.87212 -1.29930 1.000 46.40544 169 GLY A N 1
ATOM 1106 C CA . GLY A 1 169 ? 7.16961 3.55916 -0.75432 1.000 46.11395 169 GLY A CA 1
ATOM 1107 C C . GLY A 1 169 ? 6.86710 4.39128 0.47541 1.000 46.66256 169 GLY A C 1
ATOM 1108 O O . GLY A 1 169 ? 7.77026 4.64227 1.27893 1.000 46.40573 169 GLY A O 1
ATOM 1109 N N . THR A 1 170 ? 5.61985 4.82301 0.64100 1.000 44.20875 170 THR A N 1
ATOM 1110 C CA . THR A 1 170 ? 5.22088 5.58647 1.81432 1.000 42.80550 170 THR A CA 1
ATOM 1111 C C . THR A 1 170 ? 5.00980 4.65849 3.00784 1.000 41.83571 170 THR A C 1
ATOM 1112 O O . THR A 1 170 ? 4.65387 3.48618 2.85410 1.000 42.39822 170 THR A O 1
ATOM 1116 N N . TRP A 1 171 ? 5.25841 5.18673 4.20504 1.000 38.87053 171 TRP A N 1
ATOM 1117 C CA . TRP A 1 171 ? 5.00662 4.46734 5.44604 1.000 37.59286 171 TRP A CA 1
ATOM 1118 C C . TRP A 1 171 ? 3.66415 4.90064 6.01678 1.000 36.36179 171 TRP A C 1
ATOM 1119 O O . TRP A 1 171 ? 3.33232 6.09009 6.01343 1.000 36.25625 171 TRP A O 1
ATOM 1130 N N . TYR A 1 172 ? 2.89802 3.93690 6.51901 1.000 32.25423 172 TYR A N 1
ATOM 1131 C CA . TYR A 1 172 ? 1.61022 4.23047 7.12611 1.000 32.40090 172 TYR A CA 1
ATOM 1132 C C . TYR A 1 172 ? 1.49709 3.51079 8.45748 1.000 31.18281 172 TYR A C 1
ATOM 1133 O O . TYR A 1 172 ? 1.97503 2.38358 8.60755 1.000 31.86378 172 TYR A O 1
ATOM 1142 N N . LEU A 1 173 ? 0.86659 4.16931 9.42280 1.000 28.89239 173 LEU A N 1
ATOM 1143 C CA . LEU A 1 173 ? 0.48002 3.51823 10.66489 1.000 27.64818 173 LEU A CA 1
ATOM 1144 C C . LEU A 1 173 ? -0.94250 3.00191 10.49646 1.000 26.82854 173 LEU A C 1
ATOM 1145 O O . LEU A 1 173 ? -1.87401 3.79022 10.30422 1.000 27.09174 173 LEU A O 1
ATOM 1150 N N . MET A 1 174 ? -1.10852 1.68662 10.55891 1.000 26.80592 174 MET A N 1
ATOM 1151 C CA . MET A 1 174 ? -2.39149 1.04484 10.30343 1.000 27.19058 174 MET A CA 1
ATOM 1152 C C . MET A 1 174 ? -2.91100 0.46205 11.60755 1.000 26.40562 174 MET A C 1
ATOM 1153 O O . MET A 1 174 ? -2.27179 -0.41615 12.19659 1.000 27.36373 174 MET A O 1
ATOM 1158 N N . MET A 1 175 ? -4.05544 0.96185 12.06118 1.000 29.95083 175 MET A N 1
ATOM 1159 C CA . MET A 1 175 ? -4.54485 0.70636 13.40591 1.000 30.70942 175 MET A CA 1
ATOM 1160 C C . MET A 1 175 ? -5.81348 -0.14296 13.38143 1.000 31.30813 175 MET A C 1
ATOM 1161 O O . MET A 1 175 ? -6.55219 -0.18016 12.39234 1.000 31.91747 175 MET A O 1
ATOM 1166 N N . SER A 1 176 ? -6.05092 -0.83624 14.49544 1.000 25.92418 176 SER A N 1
ATOM 1167 C CA . SER A 1 176 ? -7.20283 -1.71618 14.64250 1.000 27.62070 176 SER A CA 1
ATOM 1168 C C . SER A 1 176 ? -7.64400 -1.72710 16.09928 1.000 26.18767 176 SER A C 1
ATOM 1169 O O . SER A 1 176 ? -6.80935 -1.70194 17.00829 1.000 26.47980 176 SER A O 1
ATOM 1172 N N . PHE A 1 177 ? -8.95879 -1.78643 16.31021 1.000 29.33160 177 PHE A N 1
ATOM 1173 C CA . PHE A 1 177 ? -9.55538 -1.66393 17.63495 1.000 30.00584 177 PHE A CA 1
ATOM 1174 C C . PHE A 1 177 ? -10.67352 -2.68553 17.76790 1.000 31.49301 177 PHE A C 1
ATOM 1175 O O . PHE A 1 177 ? -11.58762 -2.71897 16.93976 1.000 32.73035 177 PHE A O 1
ATOM 1183 N N . GLY A 1 178 ? -10.60398 -3.50568 18.80666 1.000 33.10005 178 GLY A N 1
ATOM 1184 C CA . GLY A 1 178 ? -11.63313 -4.49905 19.04189 1.000 34.39016 178 GLY A CA 1
ATOM 1185 C C . GLY A 1 178 ? -11.31042 -5.27913 20.29325 1.000 32.79934 178 GLY A C 1
ATOM 1186 O O . GLY A 1 178 ? -10.25072 -5.11183 20.90456 1.000 33.12446 178 GLY A O 1
ATOM 1187 N N . ASP A 1 179 ? -12.25454 -6.12762 20.67965 1.000 34.66246 179 ASP A N 1
ATOM 1188 C CA . ASP A 1 179 ? -12.07474 -6.97887 21.84412 1.000 34.19526 179 ASP A CA 1
ATOM 1189 C C . ASP A 1 179 ? -11.47420 -8.31285 21.42229 1.000 33.51155 179 ASP A C 1
ATOM 1190 O O . ASP A 1 179 ? -11.87565 -8.89407 20.41122 1.000 35.13871 179 ASP A O 1
ATOM 1195 N N . ALA A 1 180 ? -10.50579 -8.79248 22.19983 1.000 29.73435 180 ALA A N 1
ATOM 1196 C CA . ALA A 1 180 ? -9.79043 -10.00975 21.84368 1.000 31.38542 180 ALA A CA 1
ATOM 1197 C C . ALA A 1 180 ? -9.19147 -10.62984 23.09838 1.000 31.77832 180 ALA A C 1
ATOM 1198 O O . ALA A 1 180 ? -8.92579 -9.93686 24.08365 1.000 31.81407 180 ALA A O 1
ATOM 1200 N N . LEU A 1 181 ? -8.97550 -11.94026 23.04724 1.000 36.39278 181 LEU A N 1
ATOM 1201 C CA . LEU A 1 181 ? -8.41175 -12.67912 24.16759 1.000 39.16420 181 LEU A CA 1
ATOM 1202 C C . LEU A 1 181 ? -6.92524 -12.93699 23.94762 1.000 38.02701 181 LEU A C 1
ATOM 1203 O O . LEU A 1 181 ? -6.44828 -13.01602 22.81200 1.000 39.36846 181 LEU A O 1
ATOM 1208 N N . GLY A 1 182 ? -6.20148 -13.09422 25.05198 1.000 65.39358 182 GLY A N 1
ATOM 1209 C CA . GLY A 1 182 ? -4.79821 -13.42679 24.97565 1.000 68.22835 182 GLY A CA 1
ATOM 1210 C C . GLY A 1 182 ? -4.07297 -13.24611 26.27920 1.000 70.77989 182 GLY A C 1
ATOM 1211 O O . GLY A 1 182 ? -4.27075 -12.24089 26.97320 1.000 71.12617 182 GLY A O 1
ATOM 1212 N N . SER A 1 183 ? -3.21947 -14.19196 26.63361 1.000 103.03688 183 SER A N 1
ATOM 1213 C CA . SER A 1 183 ? -2.44064 -13.98725 27.82939 1.000 102.81261 183 SER A CA 1
ATOM 1214 C C . SER A 1 183 ? -1.43384 -12.85796 27.57872 1.000 101.22865 183 SER A C 1
ATOM 1215 O O . SER A 1 183 ? -1.33417 -12.27709 26.48929 1.000 101.47643 183 SER A O 1
ATOM 1218 N N . LEU A 1 184 ? -0.72076 -12.49779 28.62855 1.000 99.87389 184 LEU A N 1
ATOM 1219 C CA . LEU A 1 184 ? 0.21285 -11.39373 28.52048 1.000 99.39726 184 LEU A CA 1
ATOM 1220 C C . LEU A 1 184 ? 1.47688 -11.86946 27.79660 1.000 101.21064 184 LEU A C 1
ATOM 1221 O O . LEU A 1 184 ? 2.03544 -12.91938 28.11836 1.000 107.48478 184 LEU A O 1
ATOM 1226 N N . GLY A 1 185 ? 1.95830 -11.07000 26.84130 1.000 51.77710 185 GLY A N 1
ATOM 1227 C CA . GLY A 1 185 ? 2.97751 -11.51127 25.90391 1.000 48.80436 185 GLY A CA 1
ATOM 1228 C C . GLY A 1 185 ? 2.46125 -12.36956 24.76477 1.000 50.33779 185 GLY A C 1
ATOM 1229 O O . GLY A 1 185 ? 3.25539 -12.77497 23.90359 1.000 50.81743 185 GLY A O 1
ATOM 1230 N N . THR A 1 186 ? 1.15618 -12.63618 24.71129 1.000 42.55680 186 THR A N 1
ATOM 1231 C CA . THR A 1 186 ? 0.54802 -13.29452 23.56185 1.000 41.42566 186 THR A CA 1
ATOM 1232 C C . THR A 1 186 ? 0.01627 -12.23302 22.60777 1.000 39.46173 186 THR A C 1
ATOM 1233 O O . THR A 1 186 ? -0.74819 -11.35131 23.01410 1.000 38.04241 186 THR A O 1
ATOM 1237 N N . TRP A 1 187 ? 0.41247 -12.32277 21.34414 1.000 36.22212 187 TRP A N 1
ATOM 1238 C CA . TRP A 1 187 ? -0.08871 -11.39518 20.34285 1.000 34.50469 187 TRP A CA 1
ATOM 1239 C C . TRP A 1 187 ? -1.55975 -11.67061 20.06546 1.000 35.15046 187 TRP A C 1
ATOM 1240 O O . TRP A 1 187 ? -1.95590 -12.81825 19.83536 1.000 35.99946 187 TRP A O 1
ATOM 1251 N N . ARG A 1 188 ? -2.36724 -10.61748 20.08589 1.000 36.16331 188 ARG A N 1
ATOM 1252 C CA . ARG A 1 188 ? -3.80003 -10.72839 19.87213 1.000 34.89955 188 ARG A CA 1
ATOM 1253 C C . ARG A 1 188 ? -4.13750 -10.36208 18.43368 1.000 34.77832 188 ARG A C 1
ATOM 1254 O O . ARG A 1 188 ? -3.45476 -9.55068 17.80386 1.000 35.63380 188 ARG A O 1
ATOM 1262 N N . TRP A 1 189 ? -5.20923 -10.96296 17.92380 1.000 36.09389 189 TRP A N 1
ATOM 1263 C CA . TRP A 1 189 ? -5.68771 -10.72267 16.56803 1.000 36.11188 189 TRP A CA 1
ATOM 1264 C C . TRP A 1 189 ? -7.08684 -10.13255 16.63970 1.000 35.77952 189 TRP A C 1
ATOM 1265 O O . TRP A 1 189 ? -7.98392 -10.72788 17.24748 1.000 35.45961 189 TRP A O 1
ATOM 1276 N N . THR A 1 190 ? -7.27381 -8.96661 16.01868 1.000 26.82659 190 THR A N 1
ATOM 1277 C CA . THR A 1 190 ? -8.59075 -8.34333 15.91658 1.000 25.79993 190 THR A CA 1
ATOM 1278 C C . THR A 1 190 ? -9.02334 -8.34575 14.45629 1.000 26.97762 190 THR A C 1
ATOM 1279 O O . THR A 1 190 ? -8.79605 -7.36791 13.72969 1.000 27.01314 190 THR A O 1
ATOM 1283 N N . PRO A 1 191 ? -9.63918 -9.42454 13.97574 1.000 28.62216 191 PRO A N 1
ATOM 1284 C CA . PRO A 1 191 ? -10.10074 -9.48776 12.58472 1.000 29.52531 191 PRO A CA 1
ATOM 1285 C C . PRO A 1 191 ? -11.48580 -8.89867 12.37785 1.000 28.77329 191 PRO A C 1
ATOM 1286 O O . PRO A 1 191 ? -12.00197 -8.94918 11.25691 1.000 31.07443 191 PRO A O 1
ATOM 1290 N N . ASN A 1 192 ? -12.07233 -8.33407 13.42747 1.000 37.89867 192 ASN A N 1
ATOM 1291 C CA . ASN A 1 192 ? -13.45402 -7.89145 13.45205 1.000 38.43997 192 ASN A CA 1
ATOM 1292 C C . ASN A 1 192 ? -13.64492 -6.57888 12.70210 1.000 41.18525 192 ASN A C 1
ATOM 1293 O O . ASN A 1 192 ? -12.72058 -5.77638 12.54395 1.000 40.32852 192 ASN A O 1
ATOM 1298 N N . GLU A 1 193 ? -14.87862 -6.36588 12.24767 1.000 43.45450 193 GLU A N 1
ATOM 1299 C CA . GLU A 1 193 ? -15.29780 -5.04147 11.81589 1.000 43.12570 193 GLU A CA 1
ATOM 1300 C C . GLU A 1 193 ? -15.27267 -4.08734 12.99911 1.000 41.95281 193 GLU A C 1
ATOM 1301 O O . GLU A 1 193 ? -15.56780 -4.46815 14.13377 1.000 41.76727 193 GLU A O 1
ATOM 1307 N N . LEU A 1 194 ? -14.92238 -2.83598 12.73582 1.000 38.57250 194 LEU A N 1
ATOM 1308 C CA . LEU A 1 194 ? -15.11175 -1.78253 13.72102 1.000 38.42867 194 LEU A CA 1
ATOM 1309 C C . LEU A 1 194 ? -16.52235 -1.22461 13.55368 1.000 39.05249 194 LEU A C 1
ATOM 1310 O O . LEU A 1 194 ? -16.88651 -0.76717 12.46598 1.000 40.03476 194 LEU A O 1
ATOM 1315 N N . SER A 1 195 ? -17.30012 -1.22784 14.63025 1.000 34.18487 195 SER A N 1
ATOM 1316 C CA . SER A 1 195 ? -18.67737 -0.74790 14.59712 1.000 35.20653 195 SER A CA 1
ATOM 1317 C C . SER A 1 195 ? -18.81722 0.47297 15.49947 1.000 34.83098 195 SER A C 1
ATOM 1318 O O . SER A 1 195 ? -17.86880 0.89914 16.16683 1.000 33.73696 195 SER A O 1
ATOM 1321 N N . ALA A 1 196 ? -20.02626 1.02080 15.53234 1.000 38.13593 196 ALA A N 1
ATOM 1322 C CA . ALA A 1 196 ? -20.25562 2.25792 16.25263 1.000 38.25471 196 ALA A CA 1
ATOM 1323 C C . ALA A 1 196 ? -20.41912 1.99962 17.74766 1.000 37.55920 196 ALA A C 1
ATOM 1324 O O . ALA A 1 196 ? -20.66909 0.87673 18.19315 1.000 39.05699 196 ALA A O 1
ATOM 1326 N N . ASN A 1 197 ? -20.29762 3.08210 18.51888 1.000 35.49251 197 ASN A N 1
ATOM 1327 C CA . ASN A 1 197 ? -20.40017 3.06185 19.97893 1.000 35.79043 197 ASN A CA 1
ATOM 1328 C C . ASN A 1 197 ? -19.41775 2.08849 20.62152 1.000 32.83804 197 ASN A C 1
ATOM 1329 O O . ASN A 1 197 ? -19.71380 1.47531 21.64873 1.000 35.86678 197 ASN A O 1
ATOM 1334 N N . TYR A 1 198 ? -18.23203 1.96405 20.04027 1.000 30.94779 198 TYR A N 1
ATOM 1335 C CA . TYR A 1 198 ? -17.12507 1.25444 20.66161 1.000 29.10720 198 TYR A CA 1
ATOM 1336 C C . TYR A 1 198 ? -16.12348 2.29049 21.15493 1.000 28.37313 198 TYR A C 1
ATOM 1337 O O . TYR A 1 198 ? -15.70440 3.16990 20.39326 1.000 29.14484 198 TYR A O 1
ATOM 1346 N N . THR A 1 199 ? -15.74666 2.18884 22.42334 1.000 36.17097 199 THR A N 1
ATOM 1347 C CA . THR A 1 199 ? -14.89041 3.18466 23.05018 1.000 36.24752 199 THR A CA 1
ATOM 1348 C C . THR A 1 199 ? -13.42220 2.86032 22.80670 1.000 35.16842 199 THR A C 1
ATOM 1349 O O . THR A 1 199 ? -12.96411 1.75383 23.10463 1.000 34.43311 199 THR A O 1
ATOM 1353 N N . ILE A 1 200 ? -12.69535 3.82340 22.25160 1.000 33.80851 200 ILE A N 1
ATOM 1354 C CA . ILE A 1 200 ? -11.26336 3.69791 22.01383 1.000 32.35320 200 ILE A CA 1
ATOM 1355 C C . ILE A 1 200 ? -10.55556 4.41976 23.15517 1.000 31.42217 200 ILE A C 1
ATOM 1356 O O . ILE A 1 200 ? -10.52064 5.65293 23.19805 1.000 31.34668 200 ILE A O 1
ATOM 1361 N N . TYR A 1 201 ? -9.99225 3.64693 24.08096 1.000 29.09694 201 TYR A N 1
ATOM 1362 C CA . TYR A 1 201 ? -9.36637 4.20593 25.27437 1.000 29.71317 201 TYR A CA 1
ATOM 1363 C C . TYR A 1 201 ? -8.12706 5.02804 24.93099 1.000 28.95237 201 TYR A C 1
ATOM 1364 O O . TYR A 1 201 ? -7.33861 4.65492 24.05753 1.000 29.13877 201 TYR A O 1
ATOM 1373 N N . ASN A 1 202 ? -7.96822 6.15677 25.62930 1.000 23.79961 202 ASN A N 1
ATOM 1374 C CA . ASN A 1 202 ? -6.79027 7.00591 25.48769 1.000 24.95765 202 ASN A CA 1
ATOM 1375 C C . ASN A 1 202 ? -5.50567 6.18047 25.50354 1.000 24.78555 202 ASN A C 1
ATOM 1376 O O . ASN A 1 202 ? -5.39136 5.18983 26.22913 1.000 24.33805 202 ASN A O 1
ATOM 1381 N N . CYS A 1 203 ? -4.54655 6.57972 24.67422 1.000 30.17604 203 CYS A N 1
ATOM 1382 C CA . CYS A 1 203 ? -3.31152 5.82720 24.47123 1.000 29.05669 203 CYS A CA 1
ATOM 1383 C C . CYS A 1 203 ? -2.34189 6.71960 23.69377 1.000 30.49652 203 CYS A C 1
ATOM 1384 O O . CYS A 1 203 ? -2.63808 7.88191 23.38884 1.000 30.35437 203 CYS A O 1
ATOM 1387 N N . GLU A 1 204 ? -1.16079 6.16667 23.39789 1.000 25.08765 204 GLU A N 1
ATOM 1388 C CA . GLU A 1 204 ? -0.13143 6.92097 22.68795 1.000 24.79755 204 GLU A CA 1
ATOM 1389 C C . GLU A 1 204 ? -0.57437 7.33582 21.28726 1.000 24.71977 204 GLU A C 1
ATOM 1390 O O . GLU A 1 204 ? -0.17606 8.40273 20.80706 1.000 24.18602 204 GLU A O 1
ATOM 1396 N N . ILE A 1 205 ? -1.38980 6.52294 20.61355 1.000 25.88145 205 ILE A N 1
ATOM 1397 C CA . ILE A 1 205 ? -1.68484 6.76036 19.20260 1.000 25.37901 205 ILE A CA 1
ATOM 1398 C C . ILE A 1 205 ? -2.96632 7.57005 19.03816 1.000 25.14295 205 ILE A C 1
ATOM 1399 O O . ILE A 1 205 ? -3.43401 7.78127 17.91319 1.000 24.95360 205 ILE A O 1
ATOM 1404 N N . ILE A 1 206 ? -3.53517 8.04207 20.14604 1.000 27.17635 206 ILE A N 1
ATOM 1405 C CA . ILE A 1 206 ? -4.80874 8.76397 20.10655 1.000 25.72751 206 ILE A CA 1
ATOM 1406 C C . ILE A 1 206 ? -4.72723 10.05490 19.28977 1.000 25.51520 206 ILE A C 1
ATOM 1407 O O . ILE A 1 206 ? -5.75322 10.45131 18.71904 1.000 25.74502 206 ILE A O 1
ATOM 1412 N N . PRO A 1 207 ? -3.57832 10.73742 19.15604 1.000 30.83735 207 PRO A N 1
ATOM 1413 C CA . PRO A 1 207 ? -3.55198 11.89211 18.23865 1.000 30.42589 207 PRO A CA 1
ATOM 1414 C C . PRO A 1 207 ? -3.76688 11.51866 16.77954 1.000 32.18371 207 PRO A C 1
ATOM 1415 O O . PRO A 1 207 ? -4.14785 12.38819 15.98555 1.000 33.16937 207 PRO A O 1
ATOM 1419 N N . CYS A 1 208 ? -3.55214 10.25566 16.40140 1.000 34.13791 208 CYS A N 1
ATOM 1420 C CA . CYS A 1 208 ? -3.76104 9.82620 15.02225 1.000 34.74681 208 CYS A CA 1
ATOM 1421 C C . CYS A 1 208 ? -5.23130 9.64593 14.66758 1.000 34.17205 208 CYS A C 1
ATOM 1422 O O . CYS A 1 208 ? -5.53759 9.35528 13.50715 1.000 35.90982 208 CYS A O 1
ATOM 1425 N N . LEU A 1 209 ? -6.14511 9.82049 15.62015 1.000 25.16571 209 LEU A N 1
ATOM 1426 C CA . LEU A 1 209 ? -7.57176 9.72095 15.34715 1.000 25.85467 209 LEU A CA 1
ATOM 1427 C C . LEU A 1 209 ? -8.22856 11.07529 15.13004 1.000 26.42574 209 LEU A C 1
ATOM 1428 O O . LEU A 1 209 ? -9.41086 11.12662 14.77288 1.000 27.68971 209 LEU A O 1
ATOM 1433 N N . LEU A 1 210 ? -7.49372 12.16102 15.33353 1.000 30.20896 210 LEU A N 1
ATOM 1434 C CA . LEU A 1 210 ? -7.95431 13.50834 15.05407 1.000 29.82775 210 LEU A CA 1
ATOM 1435 C C . LEU A 1 210 ? -7.13735 14.08111 13.90328 1.000 30.46541 210 LEU A C 1
ATOM 1436 O O . LEU A 1 210 ? -6.07596 13.55984 13.54913 1.000 28.99335 210 LEU A O 1
ATOM 1441 N N . LEU A 1 211 ? -7.65964 15.14783 13.30477 1.000 24.59677 211 LEU A N 1
ATOM 1442 C CA . LEU A 1 211 ? -7.01942 15.74095 12.13860 1.000 24.99278 211 LEU A CA 1
ATOM 1443 C C . LEU A 1 211 ? -5.57891 16.11245 12.46008 1.000 23.96823 211 LEU A C 1
ATOM 1444 O O . LEU A 1 211 ? -5.32127 16.89838 13.37699 1.000 25.34535 211 LEU A O 1
ATOM 1449 N N . ALA A 1 212 ? -4.63945 15.52088 11.72560 1.000 21.85219 212 ALA A N 1
ATOM 1450 C CA . ALA A 1 212 ? -3.21437 15.76255 11.91826 1.000 21.76810 212 ALA A CA 1
ATOM 1451 C C . ALA A 1 212 ? -2.63246 16.33714 10.63403 1.000 23.95307 212 ALA A C 1
ATOM 1452 O O . ALA A 1 212 ? -2.78846 15.74718 9.55967 1.000 23.61667 212 ALA A O 1
ATOM 1454 N N . ASN A 1 213 ? -1.95763 17.48185 10.74481 1.000 33.43204 213 ASN A N 1
ATOM 1455 C CA . ASN A 1 213 ? -1.51541 18.23839 9.57936 1.000 33.88088 213 ASN A CA 1
ATOM 1456 C C . ASN A 1 213 ? -0.00036 18.20752 9.40144 1.000 35.32240 213 ASN A C 1
ATOM 1457 O O . ASN A 1 213 ? 0.58880 19.17937 8.92119 1.000 36.54803 213 ASN A O 1
ATOM 1462 N N . ASP A 1 214 ? 0.64065 17.10246 9.78708 1.000 35.08667 214 ASP A N 1
ATOM 1463 C CA . ASP A 1 214 ? 2.07232 16.90935 9.55527 1.000 36.72076 214 ASP A CA 1
ATOM 1464 C C . ASP A 1 214 ? 2.89768 18.00892 10.22420 1.000 38.16357 214 ASP A C 1
ATOM 1465 O O . ASP A 1 214 ? 3.90049 18.47793 9.67846 1.000 38.78769 214 ASP A O 1
ATOM 1470 N N . ASP A 1 215 ? 2.47468 18.43043 11.42135 1.000 37.32341 215 ASP A N 1
ATOM 1471 C CA . ASP A 1 215 ? 3.08709 19.58502 12.06771 1.000 38.00113 215 ASP A CA 1
ATOM 1472 C C . ASP A 1 215 ? 3.41660 19.37072 13.54413 1.000 38.86146 215 ASP A C 1
ATOM 1473 O O . ASP A 1 215 ? 3.73761 20.34385 14.23654 1.000 39.71461 215 ASP A O 1
ATOM 1478 N N . PHE A 1 216 ? 3.35392 18.13838 14.04659 1.000 25.50109 216 PHE A N 1
ATOM 1479 C CA . PHE A 1 216 ? 3.83553 17.85426 15.39255 1.000 24.27062 216 PHE A CA 1
ATOM 1480 C C . PHE A 1 216 ? 4.21193 16.38301 15.48757 1.000 24.60767 216 PHE A C 1
ATOM 1481 O O . PHE A 1 216 ? 3.65811 15.53865 14.77804 1.000 23.54417 216 PHE A O 1
ATOM 1489 N N . HIS A 1 217 ? 5.16112 16.09150 16.37377 1.000 31.01914 217 HIS A N 1
ATOM 1490 C CA . HIS A 1 217 ? 5.68926 14.74869 16.56910 1.000 30.68249 217 HIS A CA 1
ATOM 1491 C C . HIS A 1 217 ? 5.00833 14.06085 17.74646 1.000 29.56123 217 HIS A C 1
ATOM 1492 O O . HIS A 1 217 ? 4.63732 14.69850 18.73412 1.000 30.72545 217 HIS A O 1
ATOM 1499 N N . ILE A 1 218 ? 4.84685 12.74273 17.62882 1.000 32.40647 218 ILE A N 1
ATOM 1500 C CA . ILE A 1 218 ? 4.52636 11.88905 18.76313 1.000 34.21413 218 ILE A CA 1
ATOM 1501 C C . ILE A 1 218 ? 5.56060 10.77340 18.81730 1.000 34.97207 218 ILE A C 1
ATOM 1502 O O . ILE A 1 218 ? 6.21471 10.44972 17.82332 1.000 35.28060 218 ILE A O 1
ATOM 1507 N N . VAL A 1 219 ? 5.70459 10.18158 19.99882 1.000 26.07308 219 VAL A N 1
ATOM 1508 C CA . VAL A 1 219 ? 6.61152 9.06001 20.20660 1.000 27.40542 219 VAL A CA 1
ATOM 1509 C C . VAL A 1 219 ? 5.78314 7.86903 20.66093 1.000 25.74792 219 VAL A C 1
ATOM 1510 O O . VAL A 1 219 ? 5.03699 7.96479 21.64082 1.000 26.08516 219 VAL A O 1
ATOM 1514 N N . ILE A 1 220 ? 5.90697 6.75224 19.95166 1.000 33.00489 220 ILE A N 1
ATOM 1515 C CA . ILE A 1 220 ? 5.15466 5.55468 20.31906 1.000 32.55621 220 ILE A CA 1
ATOM 1516 C C . ILE A 1 220 ? 6.12700 4.41550 20.59823 1.000 34.07996 220 ILE A C 1
ATOM 1517 O O . ILE A 1 220 ? 7.14448 4.28198 19.90543 1.000 35.29667 220 ILE A O 1
ATOM 1522 N N . PRO A 1 221 ? 5.86767 3.58378 21.60257 1.000 27.52749 221 PRO A N 1
ATOM 1523 C CA . PRO A 1 221 ? 6.70188 2.39656 21.80505 1.000 27.71731 221 PRO A CA 1
ATOM 1524 C C . PRO A 1 221 ? 6.25040 1.26958 20.88896 1.000 29.42467 221 PRO A C 1
ATOM 1525 O O . PRO A 1 221 ? 5.05541 1.07085 20.65532 1.000 28.40933 221 PRO A O 1
ATOM 1529 N N . THR A 1 222 ? 7.22502 0.55466 20.32850 1.000 30.12075 222 THR A N 1
ATOM 1530 C CA . THR A 1 222 ? 6.94937 -0.52820 19.39651 1.000 30.14077 222 THR A CA 1
ATOM 1531 C C . THR A 1 222 ? 7.87405 -1.70120 19.70488 1.000 32.28897 222 THR A C 1
ATOM 1532 O O . THR A 1 222 ? 8.71374 -1.64643 20.60964 1.000 33.18998 222 THR A O 1
ATOM 1536 N N . LYS A 1 223 ? 7.69995 -2.78015 18.94675 1.000 37.59917 223 LYS A N 1
ATOM 1537 C CA . LYS A 1 223 ? 8.58504 -3.93242 18.98990 1.000 38.17710 223 LYS A CA 1
ATOM 1538 C C . LYS A 1 223 ? 8.88271 -4.37196 17.56605 1.000 39.70134 223 LYS A C 1
ATOM 1539 O O . LYS A 1 223 ? 8.00356 -4.33171 16.70057 1.000 38.63893 223 LYS A O 1
ATOM 1545 N N . ASN A 1 224 ? 10.12616 -4.76910 17.31992 1.000 38.70766 224 ASN A N 1
ATOM 1546 C CA . ASN A 1 224 ? 10.48009 -5.38526 16.04950 1.000 37.76314 224 ASN A CA 1
ATOM 1547 C C . ASN A 1 224 ? 10.02445 -6.84013 15.96317 1.000 39.99369 224 ASN A C 1
ATOM 1548 O O . ASN A 1 224 ? 10.49836 -7.58405 15.09652 1.000 39.60571 224 ASN A O 1
ATOM 1553 N N . ALA A 1 225 ? 9.14586 -7.26741 16.86543 1.000 40.38739 225 ALA A N 1
ATOM 1554 C CA . ALA A 1 225 ? 8.49610 -8.56499 16.80264 1.000 40.70726 225 ALA A CA 1
ATOM 1555 C C . ALA A 1 225 ? 6.99993 -8.38165 17.02662 1.000 40.44996 225 ALA A C 1
ATOM 1556 O O . ALA A 1 225 ? 6.51518 -7.27437 17.29050 1.000 39.03865 225 ALA A O 1
ATOM 1558 N N . LEU A 1 226 ? 6.26378 -9.48774 16.91679 1.000 35.96578 226 LEU A N 1
ATOM 1559 C CA . LEU A 1 226 ? 4.84555 -9.51366 17.27141 1.000 34.28728 226 LEU A CA 1
ATOM 1560 C C . LEU A 1 226 ? 4.71579 -9.86633 18.75408 1.000 35.06025 226 LEU A C 1
ATOM 1561 O O . LEU A 1 226 ? 4.26986 -10.94593 19.14970 1.000 33.31398 226 LEU A O 1
ATOM 1566 N N . VAL A 1 227 ? 5.13546 -8.91120 19.57826 1.000 44.02744 227 VAL A N 1
ATOM 1567 C CA . VAL A 1 227 ? 5.11568 -9.03480 21.03277 1.000 42.86640 227 VAL A CA 1
ATOM 1568 C C . VAL A 1 227 ? 4.40768 -7.80218 21.57832 1.000 41.22681 227 VAL A C 1
ATOM 1569 O O . VAL A 1 227 ? 4.79912 -6.67291 21.25095 1.000 42.32240 227 VAL A O 1
ATOM 1573 N N . PRO A 1 228 ? 3.38318 -7.95852 22.40804 1.000 36.23072 228 PRO A N 1
ATOM 1574 C CA . PRO A 1 228 ? 2.63467 -6.79378 22.88623 1.000 34.90901 228 PRO A CA 1
ATOM 1575 C C . PRO A 1 228 ? 3.38518 -6.06301 23.98853 1.000 34.34097 228 PRO A C 1
ATOM 1576 O O . PRO A 1 228 ? 4.33558 -6.57634 24.58062 1.000 37.17443 228 PRO A O 1
ATOM 1580 N N . LEU A 1 229 ? 2.94957 -4.83297 24.24579 1.000 35.66491 229 LEU A N 1
ATOM 1581 C CA . LEU A 1 229 ? 3.47134 -4.10551 25.39036 1.000 36.19502 229 LEU A CA 1
ATOM 1582 C C . LEU A 1 229 ? 2.84656 -4.66059 26.67158 1.000 36.30523 229 LEU A C 1
ATOM 1583 O O . LEU A 1 229 ? 1.88376 -5.43091 26.63428 1.000 36.73399 229 LEU A O 1
ATOM 1588 N N . VAL A 1 230 ? 3.42201 -4.29380 27.82064 1.000 41.45977 230 VAL A N 1
ATOM 1589 C CA . VAL A 1 230 ? 2.87932 -4.76320 29.09264 1.000 42.22919 230 VAL A CA 1
ATOM 1590 C C . VAL A 1 230 ? 1.43520 -4.27884 29.23397 1.000 44.04248 230 VAL A C 1
ATOM 1591 O O . VAL A 1 230 ? 1.08263 -3.17464 28.79780 1.000 43.10914 230 VAL A O 1
ATOM 1595 N N . ALA A 1 231 ? 0.58789 -5.12348 29.82764 1.000 60.20104 231 ALA A N 1
ATOM 1596 C CA . ALA A 1 231 ? -0.86266 -4.97131 29.74039 1.000 58.10334 231 ALA A CA 1
ATOM 1597 C C . ALA A 1 231 ? -1.37899 -3.66687 30.33666 1.000 58.83801 231 ALA A C 1
ATOM 1598 O O . ALA A 1 231 ? -0.81624 -3.11133 31.28630 1.000 59.65180 231 ALA A O 1
ATOM 1600 N N . ARG A 1 232 ? -2.47387 -3.18822 29.73691 1.000 66.65128 232 ARG A N 1
ATOM 1601 C CA . ARG A 1 232 ? -3.21900 -2.00320 30.15873 1.000 65.91941 232 ARG A CA 1
ATOM 1602 C C . ARG A 1 232 ? -2.31926 -0.76607 30.12480 1.000 66.49267 232 ARG A C 1
ATOM 1603 O O . ARG A 1 232 ? -1.98418 -0.15745 31.14284 1.000 69.46811 232 ARG A O 1
ATOM 1611 N N . GLU A 1 233 ? -1.94668 -0.41832 28.89382 1.000 76.97806 233 GLU A N 1
ATOM 1612 C CA . GLU A 1 233 ? -0.94623 0.60707 28.63908 1.000 75.85614 233 GLU A CA 1
ATOM 1613 C C . GLU A 1 233 ? -1.19343 1.39426 27.35493 1.000 73.10651 233 GLU A C 1
ATOM 1614 O O . GLU A 1 233 ? -0.24753 1.79150 26.67015 1.000 72.35969 233 GLU A O 1
ATOM 1620 N N . ASP B 1 24 ? 17.76356 24.96654 22.94624 1.000 67.84608 24 ASP B N 1
ATOM 1621 C CA . ASP B 1 24 ? 16.64644 25.70322 23.52368 1.000 65.68451 24 ASP B CA 1
ATOM 1622 C C . ASP B 1 24 ? 15.50344 24.75594 23.90776 1.000 65.24279 24 ASP B C 1
ATOM 1623 O O . ASP B 1 24 ? 14.93295 24.87032 24.99379 1.000 64.67118 24 ASP B O 1
ATOM 1628 N N . THR B 1 25 ? 15.18982 23.81469 23.01604 1.000 48.61750 25 THR B N 1
ATOM 1629 C CA . THR B 1 25 ? 14.06547 22.90810 23.21234 1.000 47.19241 25 THR B CA 1
ATOM 1630 C C . THR B 1 25 ? 14.43061 21.77565 24.16493 1.000 48.31498 25 THR B C 1
ATOM 1631 O O . THR B 1 25 ? 15.46962 21.12829 24.01490 1.000 49.26994 25 THR B O 1
ATOM 1635 N N . ILE B 1 26 ? 13.56718 21.55204 25.14988 1.000 58.01532 26 ILE B N 1
ATOM 1636 C CA . ILE B 1 26 ? 13.66797 20.45036 26.09519 1.000 57.85453 26 ILE B CA 1
ATOM 1637 C C . ILE B 1 26 ? 12.44956 19.56058 25.90270 1.000 56.98884 26 ILE B C 1
ATOM 1638 O O . ILE B 1 26 ? 11.34687 20.05426 25.64038 1.000 56.68945 26 ILE B O 1
ATOM 1643 N N . TYR B 1 27 ? 12.64563 18.25131 26.00851 1.000 44.57191 27 TYR B N 1
ATOM 1644 C CA . TYR B 1 27 ? 11.54902 17.30218 25.90149 1.000 42.51075 27 TYR B CA 1
ATOM 1645 C C . TYR B 1 27 ? 11.18012 16.76849 27.27700 1.000 41.86655 27 TYR B C 1
ATOM 1646 O O . TYR B 1 27 ? 12.05573 16.42652 28.07849 1.000 42.65216 27 TYR B O 1
ATOM 1655 N N . LEU B 1 28 ? 9.87810 16.69451 27.54262 1.000 34.15287 28 LEU B N 1
ATOM 1656 C CA . LEU B 1 28 ? 9.35121 16.04513 28.73649 1.000 32.72557 28 LEU B CA 1
ATOM 1657 C C . LEU B 1 28 ? 8.65652 14.75809 28.32010 1.000 31.73313 28 LEU B C 1
ATOM 1658 O O . LEU B 1 28 ? 7.71650 14.78798 27.51762 1.000 32.44514 28 LEU B O 1
ATOM 1663 N N . ARG B 1 29 ? 9.12457 13.63676 28.85390 1.000 38.89693 29 ARG B N 1
ATOM 1664 C CA . ARG B 1 29 ? 8.43149 12.36399 28.72653 1.000 38.82984 29 ARG B CA 1
ATOM 1665 C C . ARG B 1 29 ? 7.75718 12.05929 30.05494 1.000 39.17016 29 ARG B C 1
ATOM 1666 O O . ARG B 1 29 ? 8.40565 12.08803 31.10509 1.000 40.35219 29 ARG B O 1
ATOM 1674 N N . PHE B 1 30 ? 6.46047 11.77532 30.00955 1.000 30.50282 30 PHE B N 1
ATOM 1675 C CA . PHE B 1 30 ? 5.69748 11.60229 31.23657 1.000 29.11069 30 PHE B CA 1
ATOM 1676 C C . PHE B 1 30 ? 4.41226 10.85167 30.92718 1.000 28.51931 30 PHE B C 1
ATOM 1677 O O . PHE B 1 30 ? 4.00851 10.70964 29.77010 1.000 27.29076 30 PHE B O 1
ATOM 1685 N N . LYS B 1 31 ? 3.76908 10.37750 31.99158 1.000 35.81950 31 LYS B N 1
ATOM 1686 C CA . LYS B 1 31 ? 2.46697 9.74673 31.88363 1.000 33.57285 31 LYS B CA 1
ATOM 1687 C C . LYS B 1 31 ? 1.40560 10.71813 32.36678 1.000 33.84830 31 LYS B C 1
ATOM 1688 O O . LYS B 1 31 ? 1.46573 11.15113 33.52875 1.000 32.87631 31 LYS B O 1
ATOM 1694 N N . PRO B 1 32 ? 0.44579 11.10957 31.53355 1.000 30.69892 32 PRO B N 1
ATOM 1695 C CA . PRO B 1 32 ? -0.63960 11.96414 32.02516 1.000 29.33598 32 PRO B CA 1
ATOM 1696 C C . PRO B 1 32 ? -1.53730 11.19509 32.98239 1.000 30.26260 32 PRO B C 1
ATOM 1697 O O . PRO B 1 32 ? -1.76359 9.99154 32.82767 1.000 29.04535 32 PRO B O 1
ATOM 1701 N N . ASP B 1 33 ? -2.06784 11.91012 33.97461 1.000 38.17047 33 ASP B N 1
ATOM 1702 C CA . ASP B 1 33 ? -2.90398 11.29644 35.00475 1.000 38.70900 33 ASP B CA 1
ATOM 1703 C C . ASP B 1 33 ? -4.07755 12.22328 35.28883 1.000 39.68870 33 ASP B C 1
ATOM 1704 O O . ASP B 1 33 ? -3.88908 13.31776 35.83065 1.000 40.51593 33 ASP B O 1
ATOM 1709 N N . THR B 1 34 ? -5.28342 11.77736 34.93181 1.000 33.14235 34 THR B N 1
ATOM 1710 C CA . THR B 1 34 ? -6.47199 12.60935 35.07491 1.000 34.28914 34 THR B CA 1
ATOM 1711 C C . THR B 1 34 ? -6.74575 12.90043 36.54734 1.000 38.02140 34 THR B C 1
ATOM 1712 O O . THR B 1 34 ? -6.70850 12.00031 37.39255 1.000 39.52790 34 THR B O 1
ATOM 1716 N N . LEU B 1 35 ? -6.99907 14.17027 36.85197 1.000 38.42062 35 LEU B N 1
ATOM 1717 C CA . LEU B 1 35 ? -7.32188 14.56883 38.21325 1.000 40.27892 35 LEU B CA 1
ATOM 1718 C C . LEU B 1 35 ? -8.70614 14.07423 38.60986 1.000 41.08372 35 LEU B C 1
ATOM 1719 O O . LEU B 1 35 ? -9.66054 14.15766 37.83303 1.000 37.94293 35 LEU B O 1
ATOM 1724 N N . SER B 1 36 ? -8.81297 13.55951 39.83178 1.000 46.71697 36 SER B N 1
ATOM 1725 C CA . SER B 1 36 ? -10.10155 13.19781 40.40825 1.000 47.05047 36 SER B CA 1
ATOM 1726 C C . SER B 1 36 ? -10.71447 14.44418 41.03575 1.000 47.71660 36 SER B C 1
ATOM 1727 O O . SER B 1 36 ? -10.17959 14.97204 42.02026 1.000 50.36671 36 SER B O 1
ATOM 1730 N N . VAL B 1 37 ? -11.81353 14.91415 40.47066 1.000 42.59862 37 VAL B N 1
ATOM 1731 C CA . VAL B 1 37 ? -12.44451 16.13998 40.94086 1.000 45.48643 37 VAL B CA 1
ATOM 1732 C C . VAL B 1 37 ? -13.48715 15.77211 41.98358 1.000 47.41521 37 VAL B C 1
ATOM 1733 O O . VAL B 1 37 ? -14.05873 14.67652 41.96975 1.000 48.88397 37 VAL B O 1
ATOM 1737 N N . VAL B 1 38 ? -13.75103 16.69573 42.89750 1.000 48.99614 38 VAL B N 1
ATOM 1738 C CA . VAL B 1 38 ? -14.80485 16.52633 43.88530 1.000 51.44374 38 VAL B CA 1
ATOM 1739 C C . VAL B 1 38 ? -16.00760 17.30365 43.37401 1.000 51.03588 38 VAL B C 1
ATOM 1740 O O . VAL B 1 38 ? -15.91744 18.51127 43.11770 1.000 51.67301 38 VAL B O 1
ATOM 1744 N N . SER B 1 39 ? -17.11858 16.59823 43.22262 1.000 48.43425 39 SER B N 1
ATOM 1745 C CA . SER B 1 39 ? -18.33105 17.09397 42.59299 1.000 48.47121 39 SER B CA 1
ATOM 1746 C C . SER B 1 39 ? -19.46790 16.20317 43.06543 1.000 52.66961 39 SER B C 1
ATOM 1747 O O . SER B 1 39 ? -19.28118 15.33276 43.91853 1.000 52.62885 39 SER B O 1
ATOM 1750 N N . ASN B 1 40 ? -20.65676 16.44004 42.52619 1.000 63.68663 40 ASN B N 1
ATOM 1751 C CA . ASN B 1 40 ? -21.80842 15.62095 42.85908 1.000 64.79104 40 ASN B CA 1
ATOM 1752 C C . ASN B 1 40 ? -22.12125 14.58837 41.77783 1.000 64.42381 40 ASN B C 1
ATOM 1753 O O . ASN B 1 40 ? -23.27064 14.14534 41.67230 1.000 66.99938 40 ASN B O 1
ATOM 1758 N N . PHE B 1 41 ? -21.12887 14.18285 40.98028 1.000 66.00540 41 PHE B N 1
ATOM 1759 C CA . PHE B 1 41 ? -21.42417 13.46227 39.74863 1.000 67.09713 41 PHE B CA 1
ATOM 1760 C C . PHE B 1 41 ? -20.44150 12.33945 39.44660 1.000 65.15285 41 PHE B C 1
ATOM 1761 O O . PHE B 1 41 ? -19.24490 12.44469 39.73269 1.000 61.40153 41 PHE B O 1
ATOM 1769 N N . GLN B 1 42 ? -20.99384 11.25381 38.87738 1.000 102.91699 42 GLN B N 1
ATOM 1770 C CA . GLN B 1 42 ? -20.38825 10.24039 38.01416 1.000 100.07466 42 GLN B CA 1
ATOM 1771 C C . GLN B 1 42 ? -18.98420 9.82261 38.48188 1.000 100.81110 42 GLN B C 1
ATOM 1772 O O . GLN B 1 42 ? -18.74716 9.83013 39.69677 1.000 103.21454 42 GLN B O 1
ATOM 1778 N N . PRO B 1 43 ? -18.04076 9.40675 37.61940 1.000 55.23755 43 PRO B N 1
ATOM 1779 C CA . PRO B 1 43 ? -16.67928 9.17307 38.12556 1.000 55.24565 43 PRO B CA 1
ATOM 1780 C C . PRO B 1 43 ? -15.96545 10.46784 38.48062 1.000 54.49191 43 PRO B C 1
ATOM 1781 O O . PRO B 1 43 ? -16.00083 11.44522 37.72919 1.000 52.44037 43 PRO B O 1
ATOM 1785 N N . ALA B 1 44 ? -15.31705 10.46085 39.64875 1.000 44.32047 44 ALA B N 1
ATOM 1786 C CA . ALA B 1 44 ? -14.52876 11.60987 40.07335 1.000 42.41281 44 ALA B CA 1
ATOM 1787 C C . ALA B 1 44 ? -13.32311 11.82568 39.16688 1.000 40.45408 44 ALA B C 1
ATOM 1788 O O . ALA B 1 44 ? -12.90761 12.97009 38.95522 1.000 40.74774 44 ALA B O 1
ATOM 1790 N N . LYS B 1 45 ? -12.75537 10.74896 38.62274 1.000 40.97106 45 LYS B N 1
ATOM 1791 C CA . LYS B 1 45 ? -11.61982 10.83548 37.70295 1.000 38.11434 45 LYS B CA 1
ATOM 1792 C C . LYS B 1 45 ? -12.16442 10.93259 36.28284 1.000 36.94806 45 LYS B C 1
ATOM 1793 O O . LYS B 1 45 ? -12.37672 9.92895 35.60199 1.000 36.53768 45 LYS B O 1
ATOM 1799 N N . ARG B 1 46 ? -12.38823 12.15902 35.82661 1.000 38.63880 46 ARG B N 1
ATOM 1800 C CA . ARG B 1 46 ? -12.85431 12.41650 34.47452 1.000 36.84479 46 ARG B CA 1
ATOM 1801 C C . ARG B 1 46 ? -12.21537 13.70564 33.98999 1.000 36.40121 46 ARG B C 1
ATOM 1802 O O . ARG B 1 46 ? -11.94262 14.60437 34.79537 1.000 38.07859 46 ARG B O 1
ATOM 1810 N N . PRO B 1 47 ? -11.96471 13.82860 32.68544 1.000 43.35947 47 PRO B N 1
ATOM 1811 C CA . PRO B 1 47 ? -11.27095 15.02302 32.18208 1.000 42.07135 47 PRO B CA 1
ATOM 1812 C C . PRO B 1 47 ? -12.23304 16.20036 32.13282 1.000 44.07387 47 PRO B C 1
ATOM 1813 O O . PRO B 1 47 ? -13.24830 16.16450 31.43434 1.000 47.72315 47 PRO B O 1
ATOM 1817 N N . MET B 1 48 ? -11.91525 17.24248 32.88955 1.000 32.51684 48 MET B N 1
ATOM 1818 C CA . MET B 1 48 ? -12.76207 18.41710 32.99174 1.000 32.72014 48 MET B CA 1
ATOM 1819 C C . MET B 1 48 ? -11.94411 19.66626 32.70627 1.000 35.89485 48 MET B C 1
ATOM 1820 O O . MET B 1 48 ? -10.72248 19.69067 32.88870 1.000 34.18385 48 MET B O 1
ATOM 1825 N N . LEU B 1 49 ? -12.63240 20.70295 32.24699 1.000 28.82652 49 LEU B N 1
ATOM 1826 C CA . LEU B 1 49 ? -12.03192 22.00935 32.05852 1.000 29.01475 49 LEU B CA 1
ATOM 1827 C C . LEU B 1 49 ? -12.83054 23.02438 32.85994 1.000 30.93230 49 LEU B C 1
ATOM 1828 O O . LEU B 1 49 ? -13.99896 22.80649 33.19178 1.000 32.10801 49 LEU B O 1
ATOM 1833 N N . ALA B 1 50 ? -12.18671 24.13963 33.17216 1.000 27.51253 50 ALA B N 1
ATOM 1834 C CA . ALA B 1 50 ? -12.77613 25.16880 34.01073 1.000 28.68344 50 ALA B CA 1
ATOM 1835 C C . ALA B 1 50 ? -13.10176 26.39045 33.16570 1.000 28.94394 50 ALA B C 1
ATOM 1836 O O . ALA B 1 50 ? -12.25539 26.86956 32.40300 1.000 27.70894 50 ALA B O 1
ATOM 1838 N N . LYS B 1 51 ? -14.33572 26.87475 33.28721 1.000 37.37881 51 LYS B N 1
ATOM 1839 C CA . LYS B 1 51 ? -14.70738 28.15976 32.70823 1.000 36.35602 51 LYS B CA 1
ATOM 1840 C C . LYS B 1 51 ? -14.56902 29.27094 33.74413 1.000 37.64969 51 LYS B C 1
ATOM 1841 O O . LYS B 1 51 ? -13.84956 30.24833 33.52322 1.000 37.84712 51 LYS B O 1
ATOM 1847 N N . THR B 1 52 ? -15.23415 29.12180 34.88756 1.000 34.28023 52 THR B N 1
ATOM 1848 C CA . THR B 1 52 ? -15.16652 30.10399 35.96058 1.000 35.57622 52 THR B CA 1
ATOM 1849 C C . THR B 1 52 ? -14.74182 29.43197 37.2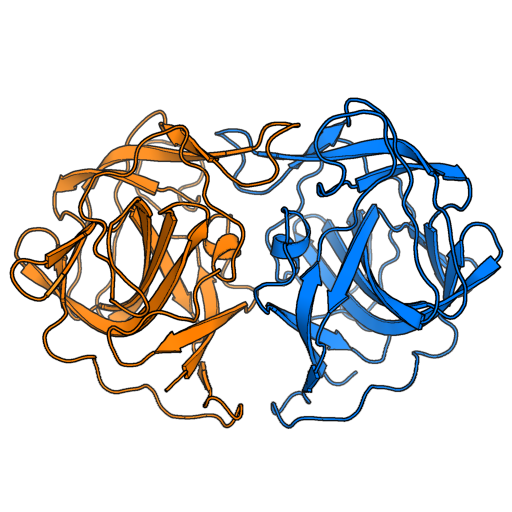5705 1.000 36.53850 52 THR B C 1
ATOM 1850 O O . THR B 1 52 ? -15.28346 28.38393 37.62474 1.000 36.69715 52 THR B O 1
ATOM 1854 N N . TYR B 1 53 ? -13.77423 30.03482 37.94180 1.000 38.54032 53 TYR B N 1
ATOM 1855 C CA . TYR B 1 53 ? -13.37969 29.61974 39.27955 1.000 40.87340 53 TYR B CA 1
ATOM 1856 C C . TYR B 1 53 ? -14.10470 30.48710 40.30312 1.000 43.47933 53 TYR B C 1
ATOM 1857 O O . TYR B 1 53 ? -14.21147 31.70433 40.12975 1.000 43.23421 53 TYR B O 1
ATOM 1866 N N . SER B 1 54 ? -14.60767 29.85972 41.36779 1.000 55.11447 54 SER B N 1
ATOM 1867 C CA . SER B 1 54 ? -15.18523 30.61363 42.47550 1.000 56.56281 54 SER B CA 1
ATOM 1868 C C . SER B 1 54 ? -14.17121 30.92584 43.56540 1.000 58.50392 54 SER B C 1
ATOM 1869 O O . SER B 1 54 ? -14.39096 31.85311 44.35393 1.000 57.90004 54 SER B O 1
ATOM 1872 N N . GLY B 1 55 ? -13.07132 30.17966 43.61638 1.000 48.47939 55 GLY B N 1
ATOM 1873 C CA . GLY B 1 55 ? -12.05919 30.33516 44.63933 1.000 49.81832 55 GLY B CA 1
ATOM 1874 C C . GLY B 1 55 ? -10.78509 29.62043 44.24744 1.000 50.09214 55 GLY B C 1
ATOM 1875 O O . GLY B 1 55 ? -10.83544 28.63184 43.50698 1.000 48.82662 55 GLY B O 1
ATOM 1876 N N . ASP B 1 56 ? -9.64241 30.10979 44.73209 1.000 52.01709 56 ASP B N 1
ATOM 1877 C CA . ASP B 1 56 ? -8.33598 29.56664 44.36722 1.000 51.58035 56 ASP B CA 1
ATOM 1878 C C . ASP B 1 56 ? -8.17585 29.52923 42.85062 1.000 50.60915 56 ASP B C 1
ATOM 1879 O O . ASP B 1 56 ? -7.82103 28.50656 42.25849 1.000 49.28954 56 ASP B O 1
ATOM 1884 N N . THR B 1 57 ? -8.45136 30.67108 42.22226 1.000 47.88604 57 THR B N 1
ATOM 1885 C CA . THR B 1 57 ? -8.44785 30.75477 40.76783 1.000 45.50466 57 THR B CA 1
ATOM 1886 C C . THR B 1 57 ? -7.05042 30.48786 40.22537 1.000 46.14765 57 THR B C 1
ATOM 1887 O O . THR B 1 57 ? -6.05820 31.02693 40.72682 1.000 46.41600 57 THR B O 1
ATOM 1891 N N . LEU B 1 58 ? -6.98208 29.65288 39.19319 1.000 38.86349 58 LEU B N 1
ATOM 1892 C CA . LEU B 1 58 ? -5.72185 29.11273 38.70679 1.000 37.83619 58 LEU B CA 1
ATOM 1893 C C . LEU B 1 58 ? -5.19725 29.97507 37.56817 1.000 37.21960 58 LEU B C 1
ATOM 1894 O O . LEU B 1 58 ? -5.82663 30.06067 36.50857 1.000 38.37197 58 LEU B O 1
ATOM 1899 N N . THR B 1 59 ? -4.04511 30.60466 37.78310 1.000 37.60140 59 THR B N 1
ATOM 1900 C CA . THR B 1 59 ? -3.34462 31.32416 36.73022 1.000 37.16880 59 THR B CA 1
ATOM 1901 C C . THR B 1 59 ? -1.85700 31.03206 36.84538 1.000 39.03925 59 THR B C 1
ATOM 1902 O O . THR B 1 59 ? -1.35746 30.64601 37.90523 1.000 39.58440 59 THR B O 1
ATOM 1906 N N . VAL B 1 60 ? -1.15480 31.21659 35.73230 1.000 38.94855 60 VAL B N 1
ATOM 1907 C CA . VAL B 1 60 ? 0.30268 31.24308 35.70090 1.000 39.27058 60 VAL B CA 1
ATOM 1908 C C . VAL B 1 60 ? 0.70461 32.59597 35.13259 1.000 41.30539 60 VAL B C 1
ATOM 1909 O O . VAL B 1 60 ? 0.37265 32.91512 33.98300 1.000 41.11366 60 VAL B O 1
ATOM 1913 N N . GLY B 1 61 ? 1.41254 33.39375 35.92997 1.000 54.74145 61 GLY B N 1
ATOM 1914 C CA . GLY B 1 61 ? 1.57932 34.79220 35.60476 1.000 55.95141 61 GLY B CA 1
ATOM 1915 C C . GLY B 1 61 ? 2.99791 35.28325 35.80321 1.000 56.97445 61 GLY B C 1
ATOM 1916 O O . GLY B 1 61 ? 3.80272 34.70298 36.53759 1.000 57.86213 61 GLY B O 1
ATOM 1917 N N . GLN B 1 62 ? 3.27473 36.39408 35.13092 1.000 71.52768 62 GLN B N 1
ATOM 1918 C CA . GLN B 1 62 ? 4.53694 37.10872 35.24901 1.000 73.54488 62 GLN B CA 1
ATOM 1919 C C . GLN B 1 62 ? 4.19171 38.58954 35.25053 1.000 73.33969 62 GLN B C 1
ATOM 1920 O O . GLN B 1 62 ? 3.85722 39.15023 34.20248 1.000 72.80492 62 GLN B O 1
ATOM 1926 N N . GLY B 1 63 ? 4.25413 39.21825 36.42018 1.000 69.56732 63 GLY B N 1
ATOM 1927 C CA . GLY B 1 63 ? 3.83562 40.61160 36.49772 1.000 69.20552 63 GLY B CA 1
ATOM 1928 C C . GLY B 1 63 ? 2.36483 40.80243 36.18398 1.000 66.72439 63 GLY B C 1
ATOM 1929 O O . GLY B 1 63 ? 1.49357 40.08019 36.68119 1.000 67.40169 63 GLY B O 1
ATOM 1930 N N . ASN B 1 64 ? 2.08122 41.81685 35.36723 1.000 79.00083 64 ASN B N 1
ATOM 1931 C CA . ASN B 1 64 ? 0.71585 42.05821 34.90570 1.000 78.53602 64 ASN B CA 1
ATOM 1932 C C . ASN B 1 64 ? 0.18971 40.92399 34.02294 1.000 77.18193 64 ASN B C 1
ATOM 1933 O O . ASN B 1 64 ? -1.00045 40.58938 34.09753 1.000 78.84211 64 ASN B O 1
ATOM 1938 N N . ASN B 1 65 ? 1.05033 40.31008 33.20576 1.000 70.39273 65 ASN B N 1
ATOM 1939 C CA . ASN B 1 65 ? 0.60478 39.29856 32.25277 1.000 67.26348 65 ASN B CA 1
ATOM 1940 C C . ASN B 1 65 ? 0.29610 37.97631 32.94793 1.000 67.79183 65 ASN B C 1
ATOM 1941 O O . ASN B 1 65 ? 1.12409 37.45653 33.70095 1.000 67.32578 65 ASN B O 1
ATOM 1946 N N . LYS B 1 66 ? -0.88989 37.42456 32.69535 1.000 52.23048 66 LYS B N 1
ATOM 1947 C CA . LYS B 1 66 ? -1.26250 36.13633 33.26105 1.000 51.46922 66 LYS B CA 1
ATOM 1948 C C . LYS B 1 66 ? -1.88864 35.25378 32.19194 1.000 50.61127 66 LYS B C 1
ATOM 1949 O O . LYS B 1 66 ? -2.54357 35.73233 31.26112 1.000 48.49333 66 LYS B O 1
ATOM 1955 N N . THR B 1 67 ? -1.66281 33.95527 32.34073 1.000 43.76255 67 THR B N 1
ATOM 1956 C CA . THR B 1 67 ? -2.36712 32.92735 31.59331 1.000 41.99587 67 THR B CA 1
ATOM 1957 C C . THR B 1 67 ? -3.44198 32.31084 32.47794 1.000 42.61455 67 THR B C 1
ATOM 1958 O O . THR B 1 67 ? -3.15301 31.87107 33.59456 1.000 43.39805 67 THR B O 1
ATOM 1962 N N . ALA B 1 68 ? -4.67616 32.28643 31.98592 1.000 30.03903 68 ALA B N 1
ATOM 1963 C CA . ALA B 1 68 ? -5.76665 31.65337 32.71608 1.000 28.31229 68 ALA B CA 1
ATOM 1964 C C . ALA B 1 68 ? -5.70372 30.14588 32.49785 1.000 27.71458 68 ALA B C 1
ATOM 1965 O O . ALA B 1 68 ? -5.74274 29.68080 31.35399 1.000 26.30614 68 ALA B O 1
ATOM 1967 N N . ILE B 1 69 ? -5.58419 29.38697 33.58643 1.000 33.28464 69 ILE B N 1
ATOM 1968 C CA . ILE B 1 69 ? -5.43573 27.93531 33.50694 1.000 30.96033 69 ILE B CA 1
ATOM 1969 C C . ILE B 1 69 ? -6.80927 27.30614 33.32186 1.000 28.95606 69 ILE B C 1
ATOM 1970 O O . ILE B 1 69 ? -7.69227 27.45126 34.17374 1.000 31.49196 69 ILE B O 1
ATOM 1975 N N . HIS B 1 70 ? -6.98395 26.59026 32.21540 1.000 33.15732 70 HIS B N 1
ATOM 1976 C CA . HIS B 1 70 ? -8.27366 26.02266 31.85534 1.000 31.23990 70 HIS B CA 1
ATOM 1977 C C . HIS B 1 70 ? -8.41358 24.54919 32.20813 1.000 31.77444 70 HIS B C 1
ATOM 1978 O O . HIS B 1 70 ? -9.53149 24.09004 32.46504 1.000 31.74229 70 HIS B O 1
ATOM 1985 N N . THR B 1 71 ? -7.32155 23.79110 32.21934 1.000 35.55952 71 THR B N 1
ATOM 1986 C CA . THR B 1 71 ? -7.39051 22.41083 32.66743 1.000 33.70080 71 THR B CA 1
ATOM 1987 C C . THR B 1 71 ? -6.02666 21.98781 33.18785 1.000 35.26204 71 THR B C 1
ATOM 1988 O O . THR B 1 71 ? -5.00652 22.62272 32.90794 1.000 36.51569 71 THR B O 1
ATOM 1992 N N . VAL B 1 72 ? -6.02609 20.90655 33.96404 1.000 40.65044 72 VAL B N 1
ATOM 1993 C CA . VAL B 1 72 ? -4.83868 20.43122 34.66476 1.000 39.37596 72 VAL B CA 1
ATOM 1994 C C . VAL B 1 72 ? -4.83291 18.90833 34.65311 1.000 38.34004 72 VAL B C 1
ATOM 1995 O O . VAL B 1 72 ? -5.87688 18.27152 34.83451 1.000 37.56576 72 VAL B O 1
ATOM 1999 N N . VAL B 1 73 ? -3.65515 18.32334 34.43321 1.000 29.22577 73 VAL B N 1
ATOM 2000 C CA . VAL B 1 73 ? -3.43241 16.90442 34.67791 1.000 30.05176 73 VAL B CA 1
ATOM 2001 C C . VAL B 1 73 ? -2.17630 16.74977 35.52280 1.000 31.09126 73 VAL B C 1
ATOM 2002 O O . VAL B 1 73 ? -1.25650 17.57239 35.46120 1.000 31.54389 73 VAL B O 1
ATOM 2006 N N . ARG B 1 74 ? -2.13521 15.68306 36.31497 1.000 35.44620 74 ARG B N 1
ATOM 2007 C CA . ARG B 1 74 ? -0.92855 15.37886 37.06592 1.000 36.66418 74 ARG B CA 1
ATOM 2008 C C . ARG B 1 74 ? 0.11878 14.76864 36.14462 1.000 36.12247 74 ARG B C 1
ATOM 2009 O O . ARG B 1 74 ? -0.18738 13.90550 35.31734 1.000 34.36796 74 ARG B O 1
ATOM 2017 N N . ILE B 1 75 ? 1.35753 15.22854 36.28873 1.000 35.76512 75 ILE B N 1
ATOM 2018 C CA . ILE B 1 75 ? 2.49258 14.66811 35.56421 1.000 35.45926 75 ILE B CA 1
ATOM 2019 C C . ILE B 1 75 ? 3.08308 13.55239 36.41545 1.000 37.74387 75 ILE B C 1
ATOM 2020 O O . ILE B 1 75 ? 3.44967 13.77330 37.57504 1.000 40.84990 75 ILE B O 1
ATOM 2025 N N . SER B 1 76 ? 3.17413 12.35434 35.84950 1.000 42.03753 76 SER B N 1
ATOM 2026 C CA . SER B 1 76 ? 3.71338 11.20864 36.56496 1.000 41.98744 76 SER B CA 1
ATOM 2027 C C . SER B 1 76 ? 4.84908 10.57901 35.77050 1.000 42.66299 76 SER B C 1
ATOM 2028 O O . SER B 1 76 ? 4.83183 10.57539 34.53549 1.000 40.12108 76 SER B O 1
ATOM 2031 N N . ASP B 1 77 ? 5.82629 10.03898 36.49899 1.000 40.30682 77 ASP B N 1
ATOM 2032 C CA . ASP B 1 77 ? 7.04964 9.48674 35.93005 1.000 39.43483 77 ASP B CA 1
ATOM 2033 C C . ASP B 1 77 ? 7.68367 10.39695 34.87339 1.000 40.50359 77 ASP B C 1
ATOM 2034 O O . ASP B 1 77 ? 7.86690 9.98300 33.71803 1.000 41.15550 77 ASP B O 1
ATOM 2039 N N . PRO B 1 78 ? 8.03805 11.63179 35.22276 1.000 43.00782 78 PRO B N 1
ATOM 2040 C CA . PRO B 1 78 ? 8.63341 12.52580 34.22442 1.000 42.29382 78 PRO B CA 1
ATOM 2041 C C . PRO B 1 78 ? 10.12848 12.28572 34.06659 1.000 42.92146 78 PRO B C 1
ATOM 2042 O O . PRO B 1 78 ? 10.84576 12.04117 35.03894 1.000 47.28945 78 PRO B O 1
ATOM 2046 N N . THR B 1 79 ? 10.59568 12.35540 32.82022 1.000 36.15578 79 THR B N 1
ATOM 2047 C CA . THR B 1 79 ? 12.01934 12.38741 32.51343 1.000 37.40844 79 THR B CA 1
ATOM 2048 C C . THR B 1 79 ? 12.25461 13.44156 31.44094 1.000 38.93477 79 THR B C 1
ATOM 2049 O O . THR B 1 79 ? 11.36705 13.73506 30.63598 1.000 38.94561 79 THR B O 1
ATOM 2053 N N . TRP B 1 80 ? 13.45643 14.01099 31.43526 1.000 44.72276 80 TRP B N 1
ATOM 2054 C CA . TRP B 1 80 ? 13.79359 15.10839 30.54156 1.000 44.80163 80 TRP B CA 1
ATOM 2055 C C . TRP B 1 80 ? 14.85888 14.67906 29.53801 1.000 47.28844 80 TRP B C 1
ATOM 2056 O O . TRP B 1 80 ? 15.72970 13.85751 29.83890 1.000 49.36388 80 TRP B O 1
ATOM 2067 N N . PHE B 1 81 ? 14.78759 15.25944 28.34182 1.000 44.82867 81 PHE B N 1
ATOM 2068 C CA . PHE B 1 81 ? 15.73659 14.99313 27.27061 1.000 44.27574 81 PHE B CA 1
ATOM 2069 C C . PHE B 1 81 ? 16.19128 16.29919 26.63797 1.000 46.26550 81 PHE B C 1
ATOM 2070 O O . PHE B 1 81 ? 15.41264 17.24837 26.52157 1.000 46.67949 81 PHE B O 1
ATOM 2078 N N . SER B 1 82 ? 17.45981 16.34811 26.25020 1.000 47.94529 82 SER B N 1
ATOM 2079 C CA . SER B 1 82 ? 17.97831 17.42350 25.42092 1.000 48.24969 82 SER B CA 1
ATOM 2080 C C . SER B 1 82 ? 17.30546 17.41886 24.04432 1.000 47.52648 82 SER B C 1
ATOM 2081 O O . SER B 1 82 ? 16.60947 16.47327 23.65367 1.000 48.02966 82 SER B O 1
ATOM 2084 N N . ALA B 1 83 ? 17.54308 18.49472 23.29293 1.000 49.36784 83 ALA B N 1
ATOM 2085 C CA . ALA B 1 83 ? 17.15886 18.50551 21.88882 1.000 49.87471 83 ALA B CA 1
ATOM 2086 C C . ALA B 1 83 ? 17.80400 17.35126 21.12855 1.000 52.51058 83 ALA B C 1
ATOM 2087 O O . ALA B 1 83 ? 17.26718 16.90203 20.10990 1.000 53.21251 83 ALA B O 1
ATOM 2089 N N . ASP B 1 84 ? 18.95574 16.86770 21.59359 1.000 81.28467 84 ASP B N 1
ATOM 2090 C CA . ASP B 1 84 ? 19.63656 15.72601 20.99639 1.000 80.05448 84 ASP B CA 1
ATOM 2091 C C . ASP B 1 84 ? 19.22584 14.39697 21.61838 1.000 79.19905 84 ASP B C 1
ATOM 2092 O O . ASP B 1 84 ? 19.87682 13.37793 21.36110 1.000 8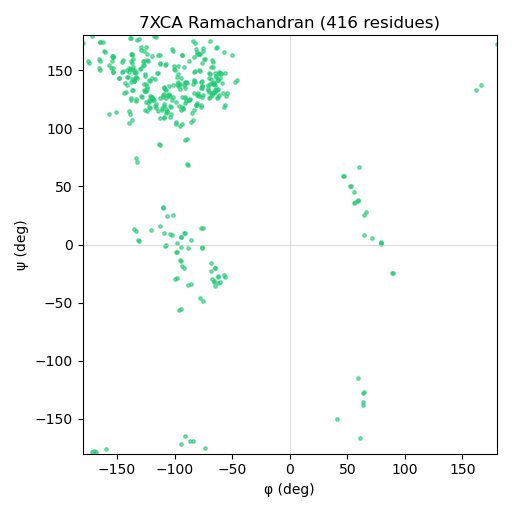0.57130 84 ASP B O 1
ATOM 2097 N N . TRP B 1 85 ? 18.18810 14.39545 22.45414 1.000 53.54453 85 TRP B N 1
ATOM 2098 C CA . TRP B 1 85 ? 17.64797 13.18798 23.07794 1.000 51.87011 85 TRP B CA 1
ATOM 2099 C C . TRP B 1 85 ? 18.64352 12.53779 24.03056 1.000 53.36753 85 TRP B C 1
ATOM 2100 O O . TRP B 1 85 ? 18.57985 11.33137 24.28636 1.000 55.89548 85 TRP B O 1
ATOM 2111 N N . ASP B 1 86 ? 19.55663 13.33407 24.56864 1.000 58.64335 86 ASP B N 1
ATOM 2112 C CA . ASP B 1 86 ? 20.30378 12.82169 25.70415 1.000 60.97557 86 ASP B CA 1
ATOM 2113 C C . ASP B 1 86 ? 19.56255 13.16065 26.99419 1.000 60.27613 86 ASP B C 1
ATOM 2114 O O . ASP B 1 86 ? 19.02926 14.26696 27.13015 1.000 58.87928 86 ASP B O 1
ATOM 2119 N N . PRO B 1 87 ? 19.50687 12.23604 27.94972 1.000 64.41929 87 PRO B N 1
ATOM 2120 C CA . PRO B 1 87 ? 18.80421 12.52617 29.20493 1.000 62.68600 87 PRO B CA 1
ATOM 2121 C C . PRO B 1 87 ? 19.50493 13.63629 29.97376 1.000 67.04233 87 PRO B C 1
ATOM 2122 O O . PRO B 1 87 ? 20.73427 13.67662 30.06417 1.000 70.04604 87 PRO B O 1
ATOM 2126 N N . ILE B 1 88 ? 18.70679 14.55115 30.52297 1.000 52.55635 88 ILE B N 1
ATOM 2127 C CA . ILE B 1 88 ? 19.21555 15.68907 31.27437 1.000 51.34444 88 ILE B CA 1
ATOM 2128 C C . ILE B 1 88 ? 18.48365 15.75000 32.60851 1.000 53.56177 88 ILE B C 1
ATOM 2129 O O . ILE B 1 88 ? 17.50595 15.04138 32.84257 1.000 53.78197 88 ILE B O 1
ATOM 2134 N N . SER B 1 89 ? 18.97643 16.60060 33.49460 1.000 60.77012 89 SER B N 1
ATOM 2135 C CA . SER B 1 89 ? 18.33008 16.74291 34.78654 1.000 61.54526 89 SER B CA 1
ATOM 2136 C C . SER B 1 89 ? 17.12886 17.68140 34.68857 1.000 58.94923 89 SER B C 1
ATOM 2137 O O . SER B 1 89 ? 16.90159 18.35648 33.67711 1.000 55.95112 89 SER B O 1
ATOM 2140 N N . THR B 1 90 ? 16.33746 17.68880 35.75187 1.000 65.67727 90 THR B N 1
ATOM 2141 C CA . THR B 1 90 ? 15.24264 18.63651 35.86179 1.000 63.56031 90 THR B CA 1
ATOM 2142 C C . THR B 1 90 ? 15.77344 20.06279 35.71309 1.000 65.50344 90 TH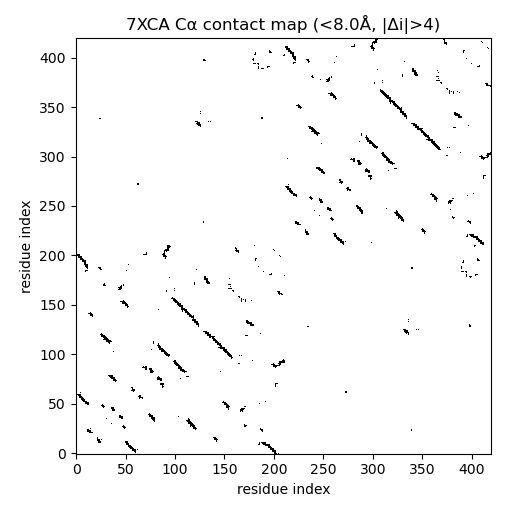R B C 1
ATOM 2143 O O . THR B 1 90 ? 16.72859 20.44036 36.40884 1.000 67.54057 90 THR B O 1
ATOM 2147 N N . PRO B 1 91 ? 15.19568 20.87104 34.82830 1.000 65.00905 91 PRO B N 1
ATOM 2148 C CA . PRO B 1 91 ? 15.67752 22.24360 34.64512 1.000 64.41605 91 PRO B CA 1
ATOM 2149 C C . PRO B 1 91 ? 15.40158 23.09909 35.87082 1.000 64.16484 91 PRO B C 1
ATOM 2150 O O . PRO B 1 91 ? 14.54134 22.79520 36.70019 1.000 64.40150 91 PRO B O 1
ATOM 2154 N N . GLN B 1 92 ? 16.16008 24.18423 35.97780 1.000 67.88182 92 GLN B N 1
ATOM 2155 C CA . GLN B 1 92 ? 15.85629 25.19954 36.96946 1.000 70.54757 92 GLN B CA 1
ATOM 2156 C C . GLN B 1 92 ? 14.53241 25.88073 36.62314 1.000 67.32066 92 GLN B C 1
ATOM 2157 O O . GLN B 1 92 ? 14.13922 25.93122 35.45328 1.000 67.43138 92 GLN B O 1
ATOM 2163 N N . PRO B 1 93 ? 13.82005 26.40178 37.62084 1.000 58.30812 93 PRO B N 1
ATOM 2164 C CA . PRO B 1 93 ? 12.56927 27.11466 37.33425 1.000 58.73446 93 PRO B CA 1
ATOM 2165 C C . PRO B 1 93 ? 12.81437 28.35019 36.47875 1.000 59.37456 93 PRO B C 1
ATOM 2166 O O . PRO B 1 93 ? 13.81159 29.05677 36.64533 1.000 60.66724 93 PRO B O 1
ATOM 2170 N N . ILE B 1 94 ? 11.89499 28.59735 35.54082 1.000 46.50823 94 ILE B N 1
ATOM 2171 C CA . ILE B 1 94 ? 11.92585 29.84487 34.78722 1.000 46.40920 94 ILE B CA 1
ATOM 2172 C C . ILE B 1 94 ? 11.70392 31.00679 35.74281 1.000 47.32148 94 ILE B C 1
ATOM 2173 O O . ILE B 1 94 ? 10.72184 31.03591 36.49623 1.000 48.10866 94 ILE B O 1
ATOM 2178 N N . ALA B 1 95 ? 12.62414 31.96782 35.72267 1.000 48.91138 95 ALA B N 1
ATOM 2179 C CA . ALA B 1 95 ? 12.57716 33.07451 36.66994 1.000 51.45553 95 ALA B CA 1
ATOM 2180 C C . ALA B 1 95 ? 11.37587 33.97679 36.40861 1.000 52.63906 95 ALA B C 1
ATOM 2181 O O . ALA B 1 95 ? 11.02103 34.25062 35.25800 1.000 50.46605 95 ALA B O 1
ATOM 2183 N N . GLU B 1 96 ? 10.73634 34.41517 37.49333 1.000 81.62839 96 GLU B N 1
ATOM 2184 C CA . GLU B 1 96 ? 9.75131 35.49937 37.53903 1.000 81.06105 96 GLU B CA 1
ATOM 2185 C C . GLU B 1 96 ? 8.35858 35.08823 37.07654 1.000 79.30294 96 GLU B C 1
ATOM 2186 O O . GLU B 1 96 ? 7.46029 35.94657 37.03465 1.000 80.37890 96 GLU B O 1
ATOM 2192 N N . ILE B 1 97 ? 8.14282 33.82530 36.71817 1.000 54.81724 97 ILE B N 1
ATOM 2193 C CA . ILE B 1 97 ? 6.81927 33.31467 36.37468 1.000 53.28274 97 ILE B CA 1
ATOM 2194 C C . ILE B 1 97 ? 6.35560 32.37621 37.48367 1.000 52.71933 97 ILE B C 1
ATOM 2195 O O . ILE B 1 97 ? 7.12992 31.54821 37.97938 1.000 51.36079 97 ILE B O 1
ATOM 2200 N N . TYR B 1 98 ? 5.09621 32.52193 37.89140 1.000 57.03691 98 TYR B N 1
ATOM 2201 C CA . TYR B 1 98 ? 4.58532 31.77460 39.02761 1.000 57.34787 98 TYR B CA 1
ATOM 2202 C C . TYR B 1 98 ? 3.17296 31.28919 38.75698 1.000 57.46290 98 TYR B C 1
ATOM 2203 O O . TYR B 1 98 ? 2.39508 31.93649 38.05119 1.000 57.22758 98 TYR B O 1
ATOM 2212 N N . CYS B 1 99 ? 2.85674 30.13545 39.33361 1.000 49.12335 99 CYS B N 1
ATOM 2213 C CA . CYS B 1 99 ? 1.49045 29.64256 39.39649 1.000 50.41438 99 CYS B CA 1
ATOM 2214 C C . CYS B 1 99 ? 0.85460 30.13651 40.68802 1.000 51.62745 99 CYS B C 1
ATOM 2215 O O . CYS B 1 99 ? 1.40507 29.92779 41.77432 1.000 51.95339 99 CYS B O 1
ATOM 2218 N N . LYS B 1 100 ? -0.29534 30.79263 40.57178 1.000 54.82560 100 LYS B N 1
ATOM 2219 C CA . LYS B 1 100 ? -0.97898 31.35974 41.72438 1.000 54.30088 100 LYS B CA 1
ATOM 2220 C C . LYS B 1 100 ? -2.40915 30.85106 41.81296 1.000 54.98451 100 LYS B C 1
ATOM 2221 O O . LYS B 1 100 ? -3.10339 30.74528 40.80070 1.000 54.72453 100 LYS B O 1
ATOM 2227 N N . ALA B 1 101 ? -2.83404 30.52311 43.03378 1.000 47.43363 101 ALA B N 1
ATOM 2228 C CA . ALA B 1 101 ? -4.22446 30.21387 43.34948 1.000 47.83389 101 ALA B CA 1
ATOM 2229 C C . ALA B 1 101 ? -4.77729 31.40724 44.11602 1.000 49.97728 101 ALA B C 1
ATOM 2230 O O . ALA B 1 101 ? -4.33244 31.69713 45.23248 1.000 49.42667 101 ALA B O 1
ATOM 2232 N N . GLY B 1 102 ? -5.73992 32.09707 43.51862 1.000 51.52765 102 GLY B N 1
ATOM 2233 C CA . GLY B 1 102 ? -6.08392 33.41165 44.02817 1.000 52.52371 102 GLY B CA 1
ATOM 2234 C C . GLY B 1 102 ? -4.88445 34.32543 43.86482 1.000 55.33799 102 GLY B C 1
ATOM 2235 O O . GLY B 1 102 ? -4.30347 34.43719 42.77870 1.000 55.05213 102 GLY B O 1
ATOM 2236 N N . THR B 1 103 ? -4.48855 34.98171 44.95380 1.000 64.84034 103 THR B N 1
ATOM 2237 C CA . THR B 1 103 ? -3.29198 35.81288 44.95130 1.000 65.21068 103 THR B CA 1
ATOM 2238 C C . THR B 1 103 ? -2.05416 35.08276 45.45824 1.000 66.85038 103 THR B C 1
ATOM 2239 O O . THR B 1 103 ? -0.93870 35.58030 45.26679 1.000 67.26504 103 THR B O 1
ATOM 2243 N N . THR B 1 104 ? -2.22044 33.92053 46.08402 1.000 60.40099 104 THR B N 1
ATOM 2244 C CA . THR B 1 104 ? -1.10383 33.20577 46.68646 1.000 60.12413 104 THR B CA 1
ATOM 2245 C C . THR B 1 104 ? -0.30101 32.46333 45.62571 1.000 58.58829 104 THR B C 1
ATOM 2246 O O . THR B 1 104 ? -0.86099 31.69799 44.83627 1.000 56.95967 104 THR B O 1
ATOM 2250 N N . THR B 1 105 ? 1.01217 32.68207 45.61603 1.000 53.31124 105 THR B N 1
ATOM 2251 C CA . THR B 1 105 ? 1.90032 31.87322 44.79084 1.000 52.31620 105 THR B CA 1
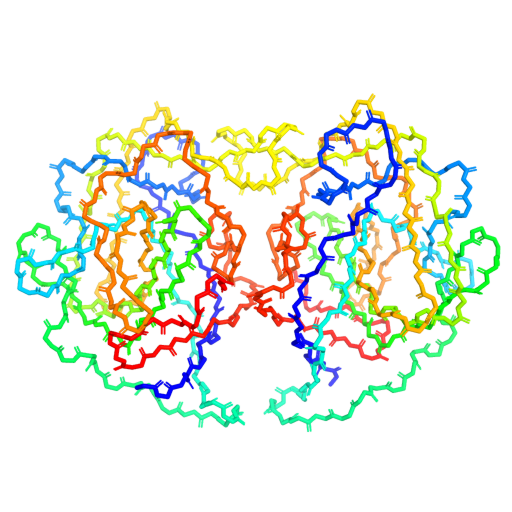ATOM 2252 C C . THR B 1 105 ? 1.90723 30.43961 45.30565 1.000 52.40169 105 THR B C 1
ATOM 2253 O O . THR B 1 105 ? 2.08198 30.20447 46.50488 1.000 54.45985 105 THR B O 1
ATOM 2257 N N . VAL B 1 106 ? 1.70795 29.47734 44.40083 1.000 56.02720 106 VAL B N 1
ATOM 2258 C CA . VAL B 1 106 ? 1.55157 28.07918 44.78287 1.000 54.64598 106 VAL B CA 1
ATOM 2259 C C . VAL B 1 106 ? 2.41224 27.12566 43.96580 1.000 53.91799 106 VAL B C 1
ATOM 2260 O O . VAL B 1 106 ? 2.30717 25.91274 44.15221 1.000 52.19755 106 VAL B O 1
ATOM 2264 N N . GLY B 1 107 ? 3.25972 27.61560 43.06526 1.000 47.12782 107 GLY B N 1
ATOM 2265 C CA . GLY B 1 107 ? 4.08096 26.70587 42.28648 1.000 46.25501 107 GLY B CA 1
ATOM 2266 C C . GLY B 1 107 ? 5.08759 27.42021 41.41258 1.000 47.34200 107 GLY B C 1
ATOM 2267 O O . GLY B 1 107 ? 4.90978 28.58588 41.04358 1.000 48.87453 107 GLY B O 1
ATOM 2268 N N . ASP B 1 108 ? 6.14950 26.68827 41.07821 1.000 56.10610 108 ASP B N 1
ATOM 2269 C CA . ASP B 1 108 ? 7.15731 27.10671 40.11441 1.000 57.45774 108 ASP B CA 1
ATOM 2270 C C . ASP B 1 108 ? 6.81897 26.57875 38.72323 1.000 54.93430 108 ASP B C 1
ATOM 2271 O O . ASP B 1 108 ? 6.02138 25.65368 38.55919 1.000 54.31324 108 ASP B O 1
ATOM 2276 N N . ILE B 1 109 ? 7.46021 27.16895 37.71707 1.000 45.14860 109 ILE B N 1
ATOM 2277 C CA . ILE B 1 109 ? 7.31894 26.75194 36.32531 1.000 42.59206 109 ILE B CA 1
ATOM 2278 C C . ILE B 1 109 ? 8.66102 26.20503 35.86572 1.000 44.17395 109 ILE B C 1
ATOM 2279 O O . ILE B 1 109 ? 9.64510 26.95072 35.78064 1.000 44.80148 109 ILE B O 1
ATOM 2284 N N . LEU B 1 110 ? 8.70007 24.90976 35.55571 1.000 44.62398 110 LEU B N 1
ATOM 2285 C CA . LEU B 1 110 ? 9.92881 24.26810 35.10412 1.000 43.81533 110 LEU B CA 1
ATOM 2286 C C . LEU B 1 110 ? 10.11691 24.36334 33.59511 1.000 44.67828 110 LEU B C 1
ATOM 2287 O O . LEU B 1 110 ? 11.24999 24.48327 33.11654 1.000 45.34676 110 LEU B O 1
ATOM 2292 N N . ALA B 1 111 ? 9.02774 24.30706 32.83432 1.000 40.43907 111 ALA B N 1
ATOM 2293 C CA . ALA B 1 111 ? 9.10678 24.33507 31.38444 1.000 38.91098 111 ALA B CA 1
ATOM 2294 C C . ALA B 1 111 ? 7.81046 24.90789 30.84221 1.000 37.98375 111 ALA B C 1
ATOM 2295 O O . ALA B 1 111 ? 6.78762 24.94299 31.53153 1.000 37.07971 111 ALA B O 1
ATOM 2297 N N . ALA B 1 112 ? 7.86315 25.35352 29.59063 1.000 43.33983 112 ALA B N 1
ATOM 2298 C CA . ALA B 1 112 ? 6.73510 26.03691 28.97725 1.000 44.42567 112 ALA B CA 1
ATOM 2299 C C . ALA B 1 112 ? 6.52845 25.53078 27.55933 1.000 42.56336 112 ALA B C 1
ATOM 2300 O O . ALA B 1 112 ? 7.48349 25.42602 26.78404 1.000 43.22380 112 ALA B O 1
ATOM 2302 N N . TYR B 1 113 ? 5.27714 25.22875 27.22860 1.000 33.91585 113 TYR B N 1
ATOM 2303 C CA . TYR B 1 113 ? 4.88103 24.75786 25.90850 1.000 32.11042 113 TYR B CA 1
ATOM 2304 C C . TYR B 1 113 ? 3.85764 25.74243 25.36735 1.000 33.01503 113 TYR B C 1
ATOM 2305 O O . TYR B 1 113 ? 2.84299 26.00545 26.02139 1.000 34.67508 113 TYR B O 1
ATOM 2314 N N . GLN B 1 114 ? 4.13623 26.31377 24.19983 1.000 36.47477 114 GLN B N 1
ATOM 2315 C CA . GLN B 1 114 ? 3.16455 27.17720 23.54722 1.000 35.83081 114 GLN B CA 1
ATOM 2316 C C . GLN B 1 114 ? 3.23815 26.98872 22.04429 1.000 36.34231 114 GLN B C 1
ATOM 2317 O O . GLN B 1 114 ? 4.32133 27.04499 21.45341 1.000 35.84493 114 GLN B O 1
ATOM 2323 N N . VAL B 1 115 ? 2.07597 26.77934 21.43783 1.000 36.42603 115 VAL B N 1
ATOM 2324 C CA . VAL B 1 115 ? 1.94768 26.56724 20.00594 1.000 35.21188 115 VAL B CA 1
ATOM 2325 C C . VAL B 1 115 ? 1.04777 27.66208 19.45283 1.000 35.35443 115 VAL B C 1
ATOM 2326 O O . VAL B 1 115 ? -0.06167 27.87399 19.95704 1.000 35.24538 115 VAL B O 1
ATOM 2330 N N . HIS B 1 116 ? 1.52959 28.36216 18.42922 1.000 37.90711 116 HIS B N 1
ATOM 2331 C CA . HIS B 1 116 ? 0.73650 29.37835 17.74234 1.000 39.23601 116 HIS B CA 1
ATOM 2332 C C . HIS B 1 116 ? 0.06615 28.69069 16.56295 1.000 38.51478 116 HIS B C 1
ATOM 2333 O O . HIS B 1 116 ? 0.69778 28.42335 15.53761 1.000 38.13560 116 HIS B O 1
ATOM 2340 N N . GLY B 1 117 ? -1.22258 28.41724 16.71056 1.000 46.63888 117 GLY B N 1
ATOM 2341 C CA . GLY B 1 117 ? -1.97378 27.63543 15.75501 1.000 44.19522 117 GLY B CA 1
ATOM 2342 C C . GLY B 1 117 ? -2.62621 28.48244 14.68762 1.000 45.54269 117 GLY B C 1
ATOM 2343 O O . GLY B 1 117 ? -2.28752 29.65114 14.48213 1.000 48.82251 117 GLY B O 1
ATOM 2344 N N . LEU B 1 118 ? -3.57398 27.86489 13.98970 1.000 56.04711 118 LEU B N 1
ATOM 2345 C CA . LEU B 1 118 ? -4.29116 28.53618 12.91758 1.000 58.16349 118 LEU B CA 1
ATOM 2346 C C . LEU B 1 118 ? -4.94148 29.81403 13.43921 1.000 58.24415 118 LEU B C 1
ATOM 2347 O O . LEU B 1 118 ? -5.36854 29.89442 14.59411 1.000 58.08308 118 LEU B O 1
ATOM 2352 N N . GLY B 1 119 ? -5.03097 30.80968 12.56617 1.000 67.62444 119 GLY B N 1
ATOM 2353 C CA . GLY B 1 119 ? -5.60299 32.08863 12.95485 1.000 66.86571 119 GLY B CA 1
ATOM 2354 C C . GLY B 1 11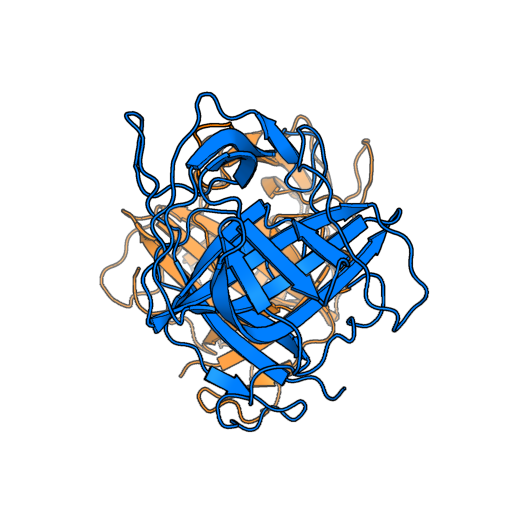9 ? -4.80984 32.68823 14.10184 1.000 67.60185 119 GLY B C 1
ATOM 2355 O O . GLY B 1 119 ? -3.63064 33.03679 13.95910 1.000 69.66276 119 GLY B O 1
ATOM 2356 N N . ASN B 1 120 ? -5.45104 32.81191 15.26201 1.000 37.95184 120 ASN B N 1
ATOM 2357 C CA . ASN B 1 120 ? -4.80356 33.31588 16.46772 1.000 38.08860 120 ASN B CA 1
ATOM 2358 C C . ASN B 1 120 ? -4.83411 32.29430 17.59278 1.000 37.43762 120 ASN B C 1
ATOM 2359 O O . ASN B 1 120 ? -4.56660 32.64885 18.74759 1.000 36.45572 120 ASN B O 1
ATOM 2364 N N . HIS B 1 121 ? -5.18046 31.04593 17.28323 1.000 41.37909 121 HIS B N 1
ATOM 2365 C CA . HIS B 1 121 ? -5.25421 29.99422 18.28635 1.000 40.27292 121 HIS B CA 1
ATOM 2366 C C . HIS B 1 121 ? -3.92098 29.80866 18.99649 1.000 39.36376 121 HIS B C 1
ATOM 2367 O O . HIS B 1 121 ? -2.86648 29.69646 18.36503 1.000 37.67937 121 HIS B O 1
ATOM 2374 N N . THR B 1 122 ? -3.98241 29.79401 20.32193 1.000 29.82106 122 THR B N 1
ATOM 2375 C CA . THR B 1 122 ? -2.82237 29.63184 21.17883 1.000 30.58644 122 THR B CA 1
ATOM 2376 C C . THR B 1 122 ? -3.09549 28.47833 22.12462 1.000 29.79321 122 THR B C 1
ATOM 2377 O O . THR B 1 122 ? -4.17516 28.39960 22.72050 1.000 31.07791 122 THR B O 1
ATOM 2381 N N . THR B 1 123 ? -2.12672 27.58374 22.25040 1.000 27.30331 123 THR B N 1
ATOM 2382 C CA . THR B 1 123 ? -2.20278 26.47027 23.18278 1.000 27.69971 123 THR B CA 1
ATOM 2383 C C . THR B 1 123 ? -0.99027 26.57465 24.08675 1.000 29.64374 123 THR B C 1
ATOM 2384 O O . THR B 1 123 ? 0.14404 26.57300 23.60128 1.000 30.54084 123 THR B O 1
ATOM 2388 N N . THR B 1 124 ? -1.22534 26.67417 25.38873 1.000 24.57745 124 THR B N 1
ATOM 2389 C CA . THR B 1 124 ? -0.15814 26.86342 26.35843 1.000 26.27872 124 THR B CA 1
ATOM 2390 C C . THR B 1 124 ? -0.21205 25.75394 27.39317 1.000 25.87958 124 THR B C 1
ATOM 2391 O O . THR B 1 124 ? -1.28556 25.44038 27.91452 1.000 24.20357 124 THR B O 1
ATOM 2395 N N . ALA B 1 125 ? 0.94574 25.17120 27.69215 1.000 32.41591 125 ALA B N 1
ATOM 2396 C CA . ALA B 1 125 ? 1.06849 24.14861 28.72253 1.000 32.89833 125 ALA B CA 1
ATOM 2397 C C . ALA B 1 125 ? 2.26971 24.48751 29.58837 1.000 33.78618 125 ALA B C 1
ATOM 2398 O O . ALA B 1 125 ? 3.38373 24.63968 29.07564 1.000 34.56641 125 ALA B O 1
ATOM 2400 N N . TYR B 1 126 ? 2.04125 24.61258 30.89126 1.000 36.59538 126 TYR B N 1
ATOM 2401 C CA . TYR B 1 126 ? 3.09406 24.88734 31.85686 1.000 37.70000 126 TYR B CA 1
ATOM 2402 C C . TYR B 1 126 ? 3.35705 23.63044 32.67229 1.000 36.73769 126 TYR B C 1
ATOM 2403 O O . TYR B 1 126 ? 2.41407 22.98821 33.14837 1.000 36.17980 126 TYR B O 1
ATOM 2412 N N . VAL B 1 127 ? 4.63071 23.28220 32.83090 1.000 34.33322 127 VAL B N 1
ATOM 2413 C CA . VAL B 1 127 ? 5.04049 22.25167 33.77734 1.000 32.51728 127 VAL B CA 1
ATOM 2414 C C . VAL B 1 127 ? 5.20187 22.93990 35.12765 1.000 35.58036 127 VAL B C 1
ATOM 2415 O O . VAL B 1 127 ? 6.17285 23.66599 35.35018 1.000 36.22174 127 VAL B O 1
ATOM 2419 N N . VAL B 1 128 ? 4.24656 22.72397 36.02774 1.000 42.67778 128 VAL B N 1
ATOM 2420 C CA . VAL B 1 128 ? 4.19000 23.43498 37.29901 1.000 46.92841 128 VAL B CA 1
ATOM 2421 C C . VAL B 1 128 ? 4.51295 22.46124 38.42232 1.000 48.51452 128 VAL B C 1
ATOM 2422 O O . VAL B 1 128 ? 3.88611 21.40059 38.53284 1.000 45.57321 128 VAL B O 1
ATOM 2426 N N . ARG B 1 129 ? 5.47683 22.83037 39.25612 1.000 52.87207 129 ARG B N 1
ATOM 2427 C CA . ARG B 1 129 ? 5.81499 22.08099 40.45964 1.000 52.53328 129 ARG B CA 1
ATOM 2428 C C . ARG B 1 129 ? 5.23588 22.83264 41.65090 1.000 51.65122 129 ARG B C 1
ATOM 2429 O O . ARG B 1 129 ? 5.67043 23.94558 41.95930 1.000 55.44890 129 ARG B O 1
ATOM 2437 N N . MET B 1 130 ? 4.24378 22.23557 42.30226 1.000 47.05593 130 MET B N 1
ATOM 2438 C CA . MET B 1 130 ? 3.55447 22.91448 43.38884 1.000 50.52311 130 MET B CA 1
ATOM 2439 C C . MET B 1 130 ? 4.47322 23.07422 44.59411 1.000 53.63343 130 MET B C 1
ATOM 2440 O O . MET B 1 130 ? 5.04848 22.09900 45.08626 1.000 55.10997 130 MET B O 1
ATOM 2445 N N . THR B 1 131 ? 4.60256 24.30978 45.07386 1.000 52.10340 131 THR B N 1
ATOM 2446 C CA . THR B 1 131 ? 5.29849 24.59655 46.32004 1.000 54.39330 131 THR B CA 1
ATOM 2447 C C . THR B 1 131 ? 4.32996 24.85436 47.46677 1.000 55.50262 131 THR B C 1
ATOM 2448 O O . THR B 1 131 ? 4.75627 25.26004 48.55408 1.000 60.59518 131 THR B O 1
ATOM 2452 N N . ALA B 1 132 ? 3.04029 24.61792 47.24369 1.000 68.35143 132 ALA B N 1
ATOM 2453 C CA . ALA B 1 132 ? 2.00237 24.71989 48.25957 1.000 70.02949 132 ALA B CA 1
ATOM 2454 C C . ALA B 1 132 ? 0.75903 24.03006 47.71852 1.000 67.92528 132 ALA B C 1
ATOM 2455 O O . ALA B 1 132 ? 0.61747 23.83749 46.50743 1.000 67.62953 132 ALA B O 1
ATOM 2457 N N . GLY B 1 133 ? -0.13350 23.64696 48.62766 1.000 52.69247 133 GLY B N 1
ATOM 2458 C CA . GLY B 1 133 ? -1.39308 23.06877 48.21117 1.000 52.46325 133 GLY B CA 1
ATOM 2459 C C . GLY B 1 133 ? -2.34018 24.11233 47.64934 1.000 54.17429 133 GLY B C 1
ATOM 2460 O O . GLY B 1 133 ? -2.20684 25.31210 47.89073 1.000 53.78654 133 GLY B O 1
ATOM 2461 N N . ALA B 1 134 ? -3.31725 23.64086 46.87507 1.000 53.98355 134 ALA B N 1
ATOM 2462 C CA . ALA B 1 134 ? -4.30509 24.52444 46.27150 1.000 53.82945 134 ALA B CA 1
ATOM 2463 C C . ALA B 1 134 ? -5.59262 23.75029 46.03037 1.000 52.60660 134 ALA B C 1
ATOM 2464 O O . ALA B 1 134 ? -5.57033 22.54359 45.76819 1.000 51.24711 134 ALA B O 1
ATOM 2466 N N . ASN B 1 135 ? -6.71694 24.46097 46.12592 1.000 57.48518 135 ASN B N 1
ATOM 2467 C CA . ASN B 1 135 ? -8.05022 23.86848 46.01157 1.000 57.83155 135 ASN B CA 1
ATOM 2468 C C . ASN B 1 135 ? -8.92006 24.70735 45.08016 1.000 59.64170 135 ASN B C 1
ATOM 2469 O O . ASN B 1 135 ? -9.83044 25.42003 45.52621 1.000 60.89535 135 ASN B O 1
ATOM 2474 N N . PRO B 1 136 ? -8.67277 24.63022 43.76744 1.000 51.38206 136 PRO B N 1
ATOM 2475 C CA . PRO B 1 136 ? -9.47212 25.41144 42.81736 1.000 49.36699 136 PRO B CA 1
ATOM 2476 C C . PRO B 1 136 ? -10.91503 24.95397 42.80387 1.000 49.30379 136 PRO B C 1
ATOM 2477 O O . PRO B 1 136 ? -11.23746 23.75796 42.69662 1.000 48.24727 136 PRO B O 1
ATOM 2481 N N . GLN B 1 137 ? -11.75633 25.96720 42.89734 1.000 71.33736 137 GLN B N 1
ATOM 2482 C CA . GLN B 1 137 ? -13.18287 25.86961 43.09274 1.000 72.13394 137 GLN B CA 1
ATOM 2483 C C . GLN B 1 137 ? -13.87998 26.37420 41.83171 1.000 70.63152 137 GLN B C 1
ATOM 2484 O O . GLN B 1 137 ? -13.83766 27.57323 41.51928 1.000 70.37875 137 GLN B O 1
ATOM 2490 N N . VAL B 1 138 ? -14.47839 25.45054 41.07734 1.000 36.87604 138 VAL B N 1
ATOM 2491 C CA . VAL B 1 138 ? -14.97225 25.76216 39.72983 1.000 35.82376 138 VAL B CA 1
ATOM 2492 C C . VAL B 1 138 ? -16.50025 25.81357 39.73475 1.000 37.20193 138 VAL B C 1
ATOM 2493 O O . VAL B 1 138 ? -17.17093 24.78365 39.87990 1.000 36.87266 138 VAL B O 1
ATOM 2497 N N . SER B 1 139 ? -17.04808 27.01715 39.51119 1.000 42.56341 139 SER B N 1
ATOM 2498 C CA . SER B 1 139 ? -18.49692 27.21018 39.43210 1.000 42.16534 139 SER B CA 1
ATOM 2499 C C . SER B 1 139 ? -19.06958 26.76959 38.09141 1.000 42.97761 139 SER B C 1
ATOM 2500 O O . SER B 1 139 ? -20.12166 26.12292 38.04848 1.000 43.27363 139 SER B O 1
ATOM 2503 N N . ALA B 1 140 ? -18.42386 27.15522 36.99466 1.000 40.19941 140 ALA B N 1
ATOM 2504 C CA . ALA B 1 140 ? -18.87776 26.85158 35.64389 1.000 38.50363 140 ALA B CA 1
ATOM 2505 C C . ALA B 1 140 ? -17.84195 25.96735 34.96465 1.000 38.15187 140 ALA B C 1
ATOM 2506 O O . ALA B 1 140 ? -16.68016 26.36454 34.82130 1.000 35.86441 140 ALA B O 1
ATOM 2508 N N . GLY B 1 141 ? -18.26490 24.77296 34.54575 1.000 44.85773 141 GLY B N 1
ATOM 2509 C CA . GLY B 1 141 ? -17.36519 23.79171 33.98357 1.000 44.28231 141 GLY B CA 1
ATOM 2510 C C . GLY B 1 141 ? -17.42579 23.71421 32.46184 1.000 44.22108 141 GLY B C 1
ATOM 2511 O O . GLY B 1 141 ? -18.32366 24.24765 31.81314 1.000 44.88835 141 GLY B O 1
ATOM 2512 N N . ILE B 1 142 ? -16.42699 23.02717 31.90491 1.000 36.66002 142 ILE B N 1
ATOM 2513 C CA . ILE B 1 142 ? -16.27641 22.83775 30.46568 1.000 35.45385 142 ILE B CA 1
ATOM 2514 C C . ILE B 1 142 ? -15.86644 21.39091 30.21088 1.000 33.96348 142 ILE B C 1
ATOM 2515 O O . ILE B 1 142 ? -15.04860 20.82938 30.94773 1.000 34.14637 142 ILE B O 1
ATOM 2520 N N . VAL B 1 143 ? -16.43288 20.78902 29.16266 1.000 33.23991 143 VAL B N 1
ATOM 2521 C CA . VAL B 1 143 ? -16.01107 19.48700 28.66089 1.000 32.53988 143 VAL B CA 1
ATOM 2522 C C . VAL B 1 143 ? -15.71771 19.61935 27.16898 1.000 32.66146 143 VAL B C 1
ATOM 2523 O O . VAL B 1 143 ? -16.06145 20.61688 26.53298 1.000 32.48272 143 VAL B O 1
ATOM 2527 N N . THR B 1 144 ? -15.06242 18.59761 26.61449 1.000 27.74661 144 THR B N 1
ATOM 2528 C CA . THR B 1 144 ? -14.78842 18.54027 25.18096 1.000 26.97655 144 THR B CA 1
ATOM 2529 C C . THR B 1 144 ? -15.85596 17.73801 24.44457 1.000 28.39900 144 THR B C 1
ATOM 2530 O O . THR B 1 144 ? -16.38623 16.74980 24.96237 1.000 28.86861 144 THR B O 1
ATOM 2534 N N . ASN B 1 145 ? -16.17440 18.19085 23.23545 1.000 46.49046 145 ASN B N 1
ATOM 2535 C CA . ASN B 1 145 ? -17.16296 17.58197 22.36357 1.000 47.72210 145 ASN B CA 1
ATOM 2536 C C . ASN B 1 145 ? -16.49458 17.14415 21.06878 1.000 44.86790 145 ASN B C 1
ATOM 2537 O O . ASN B 1 145 ? -15.40337 17.60655 20.72779 1.000 42.85629 145 ASN B O 1
ATOM 2542 N N . LYS B 1 146 ? -17.16467 16.25453 20.33627 1.000 27.93309 146 LYS B N 1
ATOM 2543 C CA . LYS B 1 146 ? -16.78127 15.99352 18.94950 1.000 27.43681 146 LYS B CA 1
ATOM 2544 C C . LYS B 1 146 ? -17.99172 15.43020 18.21762 1.000 29.66506 146 LYS B C 1
ATOM 2545 O O . LYS B 1 146 ? -18.42363 14.31033 18.50625 1.000 30.46172 146 LYS B O 1
ATOM 2551 N N . GLY B 1 147 ? -18.52927 16.20815 17.27904 1.000 31.93671 147 GLY B N 1
ATOM 2552 C CA . GLY B 1 147 ? -19.55758 15.73867 16.37671 1.000 32.72665 147 GLY B CA 1
ATOM 2553 C C . GLY B 1 147 ? -18.96653 15.01253 15.18116 1.000 32.89621 147 GLY B C 1
ATOM 2554 O O . GLY B 1 147 ? -17.75099 14.95806 14.98218 1.000 31.59760 147 GLY B O 1
ATOM 2555 N N . THR B 1 148 ? -19.85730 14.45980 14.35171 1.000 49.43515 148 THR B N 1
ATOM 2556 C CA . THR B 1 148 ? -19.39575 13.64301 13.23100 1.000 50.19429 148 THR B CA 1
ATOM 2557 C C . THR B 1 148 ? -18.67483 14.45363 12.16070 1.000 50.07043 148 THR B C 1
ATOM 2558 O O . THR B 1 148 ? -17.83999 13.89522 11.43838 1.000 50.02919 148 THR B O 1
ATOM 2562 N N . ASN B 1 149 ? -18.91998 15.75810 12.08954 1.000 56.24816 149 ASN B N 1
ATOM 2563 C CA . ASN B 1 149 ? -18.22709 16.61892 11.14257 1.000 57.20729 149 ASN B CA 1
ATOM 2564 C C . ASN B 1 149 ? -17.30836 17.62144 11.83026 1.000 54.64885 149 ASN B C 1
ATOM 2565 O O . ASN B 1 149 ? -16.86932 18.59226 11.20383 1.000 54.52610 149 ASN B O 1
ATOM 2570 N N . ASP B 1 150 ? -17.00416 17.39903 13.10228 1.000 42.60435 150 ASP B N 1
ATOM 2571 C CA . ASP B 1 150 ? -15.85515 18.01197 13.73920 1.000 40.51639 150 ASP B CA 1
ATOM 2572 C C . ASP B 1 150 ? -14.68354 17.06155 13.56063 1.000 39.08375 150 ASP B C 1
ATOM 2573 O O . ASP B 1 150 ? -14.83085 15.84076 13.66997 1.000 41.11323 150 ASP B O 1
ATOM 2578 N N . TYR B 1 151 ? -13.52386 17.62400 13.26526 1.000 37.98020 151 TYR B N 1
ATOM 2579 C CA . TYR B 1 151 ? -12.31320 16.83931 13.12278 1.000 35.35097 151 TYR B CA 1
ATOM 2580 C C . TYR B 1 151 ? -11.35765 17.05922 14.27805 1.000 33.20183 151 TYR B C 1
ATOM 2581 O O . TYR B 1 151 ? -10.29560 16.43089 14.32274 1.000 33.03392 151 TYR B O 1
ATOM 2590 N N . ASP B 1 152 ? -11.72632 17.92048 15.22142 1.000 30.09212 152 ASP B N 1
ATOM 2591 C CA . ASP B 1 152 ? -10.97290 18.14381 16.44054 1.000 28.52924 152 ASP B CA 1
ATOM 2592 C C . ASP B 1 152 ? -11.95170 18.24075 17.60151 1.000 30.34313 152 ASP B C 1
ATOM 2593 O O . ASP B 1 152 ? -13.15972 18.41140 17.41090 1.000 31.02698 152 ASP B O 1
ATOM 2598 N N . LEU B 1 153 ? -11.41691 18.10562 18.81211 1.000 26.76515 153 LEU B N 1
ATOM 2599 C CA . LEU B 1 153 ? -12.21222 18.35507 20.00402 1.000 26.75388 153 LEU B CA 1
ATOM 2600 C C . LEU B 1 153 ? -12.69322 19.80232 20.02840 1.000 27.87609 153 LEU B C 1
ATOM 2601 O O . LEU B 1 153 ? -12.01792 20.71245 19.54075 1.000 28.11568 153 LEU B O 1
ATOM 2606 N N . LYS B 1 154 ? -13.87725 20.00814 20.60569 1.000 32.52159 154 LYS B N 1
ATOM 2607 C CA . LYS B 1 154 ? -14.44212 21.33698 20.79991 1.000 33.48238 154 LYS B CA 1
ATOM 2608 C C . LYS B 1 154 ? -15.01468 21.43376 22.20366 1.000 34.57627 154 LYS B C 1
ATOM 2609 O O . LYS B 1 154 ? -15.47446 20.44334 22.77547 1.000 34.46831 154 LYS B O 1
ATOM 2615 N N . THR B 1 155 ? -14.99557 22.64314 22.74764 1.000 29.98267 155 THR B N 1
ATOM 2616 C CA . THR B 1 155 ? -15.41962 22.84244 24.12057 1.000 29.42928 155 THR B CA 1
ATOM 2617 C C . THR B 1 155 ? -16.93508 22.95910 24.20245 1.000 31.20886 155 THR B C 1
ATOM 2618 O O . THR B 1 155 ? -17.60493 23.39912 23.26269 1.000 31.24520 155 THR B O 1
ATOM 2622 N N . ALA B 1 156 ? -17.47087 22.52365 25.33618 1.000 26.07577 156 ALA B N 1
ATOM 2623 C CA . ALA B 1 156 ? -18.88776 22.63643 25.62612 1.000 27.46728 156 ALA B CA 1
ATOM 2624 C C . ALA B 1 156 ? -19.01980 22.87040 27.12034 1.000 27.98704 156 ALA B C 1
ATOM 2625 O O . ALA B 1 156 ? -18.12733 22.51967 27.89701 1.000 27.31915 156 ALA B O 1
ATOM 2627 N N . ASN B 1 157 ? -20.13907 23.46228 27.52574 1.000 32.88365 157 ASN B N 1
ATOM 2628 C CA . ASN B 1 157 ? -20.33550 23.75069 28.93712 1.000 34.73536 157 ASN B CA 1
ATOM 2629 C C . ASN B 1 157 ? -20.68562 22.46891 29.67419 1.000 35.44025 157 ASN B C 1
ATOM 2630 O O . ASN B 1 157 ? -21.60448 21.75058 29.27288 1.000 36.65763 157 ASN B O 1
ATOM 2635 N N . SER B 1 158 ? -19.94748 22.17480 30.74254 1.000 56.30819 158 SER B N 1
ATOM 2636 C CA . SER B 1 158 ? -20.37763 21.15719 31.68873 1.000 56.95961 158 SER B CA 1
ATOM 2637 C C . SER B 1 158 ? -21.76045 21.51959 32.22460 1.000 61.31439 158 SER B C 1
ATOM 2638 O O . SER B 1 158 ? -22.22923 22.65581 32.09796 1.000 61.00893 158 SER B O 1
ATOM 2641 N N . ASN B 1 159 ? -22.41318 20.55805 32.85710 1.000 101.61019 159 ASN B N 1
ATOM 2642 C CA . ASN B 1 159 ? -23.67623 20.89849 33.49244 1.000 103.69044 159 ASN B CA 1
ATOM 2643 C C . ASN B 1 159 ? -23.55651 21.25553 34.96870 1.000 104.96054 159 ASN B C 1
ATOM 2644 O O . ASN B 1 159 ? -24.56970 21.63147 35.56893 1.000 104.88684 159 ASN B O 1
ATOM 2649 N N . ALA B 1 160 ? -22.36583 21.18288 35.56272 1.000 51.64816 160 ALA B N 1
ATOM 2650 C CA . ALA B 1 160 ? -22.16979 21.68269 36.92048 1.000 50.10745 160 ALA B CA 1
ATOM 2651 C C . ALA B 1 160 ? -20.68068 21.82157 37.20104 1.000 48.76194 160 ALA B C 1
ATOM 2652 O O . ALA B 1 160 ? -19.83186 21.43552 36.39427 1.000 47.53333 160 ALA B O 1
ATOM 2654 N N . GLY B 1 161 ? -20.37859 22.38030 38.37131 1.000 54.04375 161 GLY B N 1
ATOM 2655 C CA . GLY B 1 161 ? -19.01528 22.61547 38.78946 1.000 54.14329 161 GLY B CA 1
ATOM 2656 C C . GLY B 1 161 ? -18.38432 21.43126 39.49437 1.000 51.63032 161 GLY B C 1
ATOM 2657 O O . GLY B 1 161 ? -18.91426 20.31918 39.52484 1.000 51.46176 161 GLY B O 1
ATOM 2658 N N . PHE B 1 162 ? -17.22597 21.69867 40.08296 1.000 39.82614 162 PHE B N 1
ATOM 2659 C CA . PHE B 1 162 ? -16.38881 20.69475 40.72777 1.000 39.58537 162 PHE B CA 1
ATOM 2660 C C . PHE B 1 162 ? -15.26445 21.43558 41.43942 1.000 41.10826 162 PHE B C 1
ATOM 2661 O O . PHE B 1 162 ? -15.19902 22.66927 41.42269 1.000 41.59383 162 PHE B O 1
ATOM 2669 N N . SER B 1 163 ? -14.37101 20.67245 42.06076 1.000 51.03466 163 SER B N 1
ATOM 2670 C CA . SER B 1 163 ? -13.16639 21.24160 42.63878 1.000 51.80855 163 SER B CA 1
ATOM 2671 C C . SER B 1 163 ? -11.98974 20.32201 42.35101 1.000 51.74269 163 SER B C 1
ATOM 2672 O O . SER B 1 163 ? -12.14896 19.10651 42.20538 1.000 50.85366 163 SER B O 1
ATOM 2675 N N . TRP B 1 164 ? -10.80544 20.91859 42.26718 1.000 47.30522 164 TRP B N 1
ATOM 2676 C CA . TRP B 1 164 ? -9.56019 20.18220 42.12880 1.000 47.22954 164 TRP B CA 1
ATOM 2677 C C . TRP B 1 164 ? -8.78021 20.25947 43.43252 1.000 47.91381 164 TRP B C 1
ATOM 2678 O O . TRP B 1 164 ? -8.93705 21.20062 44.21485 1.000 52.12896 164 TRP B O 1
ATOM 2689 N N . ASN B 1 165 ? -7.93829 19.25826 43.66503 1.000 51.66253 165 ASN B N 1
ATOM 2690 C CA . ASN B 1 165 ? -7.03143 19.25937 44.80453 1.000 52.44369 165 ASN B CA 1
ATOM 2691 C C . ASN B 1 165 ? -5.61949 19.04720 44.28945 1.000 49.49567 165 ASN B C 1
ATOM 2692 O O . ASN B 1 165 ? -5.31747 17.99505 43.71761 1.000 49.76634 165 ASN B O 1
ATOM 2697 N N . LEU B 1 166 ? -4.76741 20.05112 44.47665 1.000 47.26127 166 LEU B N 1
ATOM 2698 C CA . LEU B 1 166 ? -3.39907 20.04426 43.97222 1.000 48.44073 166 LEU B CA 1
ATOM 2699 C C . LEU B 1 166 ? -2.45989 19.89951 45.16132 1.000 50.34232 166 LEU B C 1
ATOM 2700 O O . LEU B 1 166 ? -2.31903 20.82804 45.96425 1.000 53.14469 166 LEU B O 1
ATOM 2705 N N . GLY B 1 167 ? -1.82841 18.73345 45.27571 1.000 54.62888 167 GLY B N 1
ATOM 2706 C CA . GLY B 1 167 ? -0.91395 18.48934 46.37704 1.000 57.01301 167 GLY B CA 1
ATOM 2707 C C . GLY B 1 167 ? 0.41501 19.19122 46.15176 1.000 57.90017 167 GLY B C 1
ATOM 2708 O O . GLY B 1 167 ? 0.94223 19.23680 45.04020 1.000 55.81231 167 GLY B O 1
ATOM 2709 N N . SER B 1 168 ? 0.95634 19.74410 47.23024 1.000 55.35983 168 SER B N 1
ATOM 2710 C CA . SER B 1 168 ? 2.24647 20.40663 47.14115 1.000 56.11896 168 SER B CA 1
ATOM 2711 C C . SER B 1 168 ? 3.33952 19.38035 46.88116 1.000 57.34666 168 SER B C 1
ATOM 2712 O O . SER B 1 168 ? 3.30888 18.26889 47.41467 1.000 58.63900 168 SER B O 1
ATOM 2715 N N . GLY B 1 169 ? 4.31196 19.75769 46.05596 1.000 53.34453 169 GLY B N 1
ATOM 2716 C CA . GLY B 1 169 ? 5.34176 18.84790 45.62182 1.000 53.33777 169 GLY B CA 1
ATOM 2717 C C . GLY B 1 169 ? 5.01085 18.06495 44.36812 1.000 48.89421 169 GLY B C 1
ATOM 2718 O O . GLY B 1 169 ? 5.92960 17.64056 43.66091 1.000 48.18835 169 GLY B O 1
ATOM 2719 N N . THR B 1 170 ? 3.72826 17.87207 44.06839 1.000 60.94638 170 THR B N 1
ATOM 2720 C CA . THR B 1 170 ? 3.33292 17.14672 42.87040 1.000 58.34988 170 THR B CA 1
ATOM 2721 C C . THR B 1 170 ? 3.46307 18.04630 41.64356 1.000 56.74200 170 THR B C 1
ATOM 2722 O O . THR B 1 170 ? 3.29755 19.26773 41.71886 1.000 56.66791 170 THR B O 1
ATOM 2726 N N . TRP B 1 171 ? 3.75297 17.42540 40.50261 1.000 52.32444 171 TRP B N 1
ATOM 2727 C CA . TRP B 1 171 ? 3.88044 18.12347 39.23282 1.000 50.69919 171 TRP B CA 1
ATOM 2728 C C . TRP B 1 171 ? 2.56623 18.05593 38.47104 1.000 48.64549 171 TRP B C 1
ATOM 2729 O O . TRP B 1 171 ? 1.90831 17.01172 38.44124 1.000 48.88143 171 TRP B O 1
ATOM 2740 N N . TYR B 1 172 ? 2.18282 19.17651 37.86680 1.000 37.50075 172 TYR B N 1
ATOM 2741 C CA . TYR B 1 172 ? 0.97198 19.25033 37.06426 1.000 37.58870 172 TYR B CA 1
ATOM 2742 C C . TYR B 1 172 ? 1.25817 19.96670 35.75553 1.000 36.53509 172 TYR B C 1
ATOM 2743 O O . TYR B 1 172 ? 2.05103 20.91096 35.71446 1.000 38.00685 172 TYR B O 1
ATOM 2752 N N . LEU B 1 173 ? 0.61392 19.50817 34.68805 1.000 30.69184 173 LEU B N 1
ATOM 2753 C CA . LEU B 1 173 ? 0.59600 20.23031 33.42331 1.000 30.85407 173 LEU B CA 1
ATOM 2754 C C . LEU B 1 173 ? -0.64624 21.10984 33.40262 1.000 30.40728 173 LEU B C 1
ATOM 2755 O O . LEU B 1 173 ? -1.76925 20.59927 33.44985 1.000 28.18973 173 LEU B O 1
ATOM 2760 N N . MET B 1 174 ? -0.45096 22.42165 33.33723 1.000 28.88442 174 MET B N 1
ATOM 2761 C CA . MET B 1 174 ? -1.54875 23.37666 33.41474 1.000 30.50946 174 MET B CA 1
ATOM 2762 C C . MET B 1 174 ? -1.71760 24.02952 32.05195 1.000 28.99871 174 MET B C 1
ATOM 2763 O O . MET B 1 174 ? -0.81272 24.72127 31.57430 1.000 31.63867 174 MET B O 1
ATOM 2768 N N . MET B 1 175 ? -2.86769 23.80239 31.42886 1.000 32.01210 175 MET B N 1
ATOM 2769 C CA . MET B 1 175 ? -3.07497 24.13899 30.03066 1.000 32.05617 175 MET B CA 1
ATOM 2770 C C . MET B 1 175 ? -4.08845 25.26837 29.89141 1.000 32.89148 175 MET B C 1
ATOM 2771 O O . MET B 1 175 ? -4.94588 25.48096 30.75351 1.000 32.95324 175 MET B O 1
ATOM 2776 N N . SER B 1 176 ? -3.97636 25.99009 28.77804 1.000 25.38801 176 SER B N 1
ATOM 2777 C CA . SER B 1 176 ? -4.84981 27.11373 28.47942 1.000 25.33413 176 SER B CA 1
ATOM 2778 C C . SER B 1 176 ? -5.01972 27.21047 26.97183 1.000 24.80243 176 SER B C 1
ATOM 2779 O O . SER B 1 176 ? -4.06876 26.98454 26.21765 1.000 25.38815 176 SER B O 1
ATOM 2782 N N . PHE B 1 177 ? -6.22658 27.56850 26.54079 1.000 27.75585 177 PHE B N 1
ATOM 2783 C CA . PHE B 1 177 ? -6.57613 27.57308 25.12525 1.000 25.81765 177 PHE B CA 1
ATOM 2784 C C . PHE B 1 177 ? -7.37728 28.82830 24.83468 1.000 27.77350 177 PHE B C 1
ATOM 2785 O O . PHE B 1 177 ? -8.40323 29.07623 25.47582 1.000 27.94646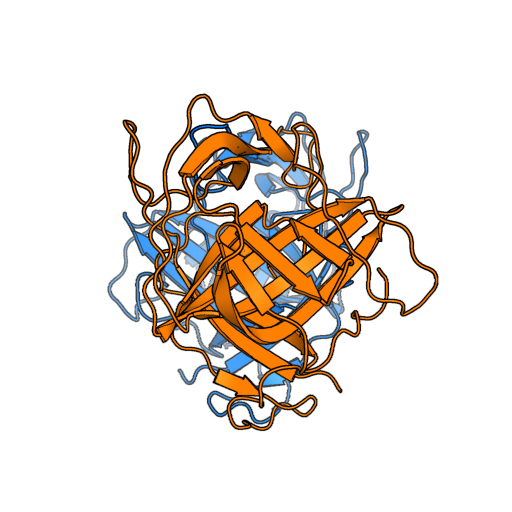 177 PHE B O 1
ATOM 2793 N N . GLY B 1 178 ? -6.91327 29.61575 23.87718 1.000 30.24595 178 GLY B N 1
ATOM 2794 C CA . GLY B 1 178 ? -7.64380 30.80840 23.50429 1.000 30.10755 178 GLY B CA 1
ATOM 2795 C C . GLY B 1 178 ? -6.91738 31.53964 22.40357 1.000 31.99748 178 GLY B C 1
ATOM 2796 O O . GLY B 1 178 ? -5.78342 31.20955 22.04211 1.000 31.89744 178 GLY B O 1
ATOM 2797 N N . ASP B 1 179 ? -7.58860 32.55448 21.88269 1.000 32.88621 179 ASP B N 1
ATOM 2798 C CA . ASP B 1 179 ? -7.01546 33.38950 20.84478 1.000 34.24541 179 ASP B CA 1
ATOM 2799 C C . ASP B 1 179 ? -6.29328 34.55866 21.49447 1.000 35.63575 179 ASP B C 1
ATOM 2800 O O . ASP B 1 179 ? -6.77092 35.13058 22.47760 1.000 38.01285 179 ASP B O 1
ATOM 2805 N N . ALA B 1 180 ? -5.13255 34.90135 20.94655 1.000 32.00144 180 ALA B N 1
ATOM 2806 C CA . ALA B 1 180 ? -4.27947 35.91375 21.54496 1.000 33.35194 180 ALA B CA 1
ATOM 2807 C C . ALA B 1 180 ? -3.42199 36.54068 20.45812 1.000 34.56150 180 ALA B C 1
ATOM 2808 O O . ALA B 1 180 ? -3.20465 35.95842 19.39143 1.000 33.22990 180 ALA B O 1
ATOM 2810 N N . LEU B 1 181 ? -2.94534 37.74363 20.74437 1.000 37.03567 181 LEU B N 1
ATOM 2811 C CA . LEU B 1 181 ? -2.12420 38.50451 19.82276 1.000 35.68513 181 LEU B CA 1
ATOM 2812 C C . LEU B 1 181 ? -0.65320 38.32285 20.16028 1.000 35.88935 181 LEU B C 1
ATOM 2813 O O . LEU B 1 181 ? -0.28409 37.98349 21.28839 1.000 37.34160 181 LEU B O 1
ATOM 2818 N N . GLY B 1 182 ? 0.17416 38.48784 19.14081 1.000 48.64259 182 GLY B N 1
ATOM 2819 C CA . GLY B 1 182 ? 1.61318 38.49835 19.28401 1.000 51.59589 182 GLY B CA 1
ATOM 2820 C C . GLY B 1 182 ? 2.25868 38.25153 17.93095 1.000 53.93474 182 GLY B C 1
ATOM 2821 O O . GLY B 1 182 ? 1.85279 37.34256 17.20858 1.000 52.79963 182 GLY B O 1
ATOM 2822 N N . SER B 1 183 ? 3.25725 39.05959 17.57634 1.000 76.54545 183 SER B N 1
ATOM 2823 C CA . SER B 1 183 ? 4.03012 38.83016 16.36481 1.000 74.26447 183 SER B CA 1
ATOM 2824 C C . SER B 1 183 ? 4.95699 37.64372 16.57427 1.000 74.15929 183 SER B C 1
ATOM 2825 O O . SER B 1 183 ? 5.02158 37.06298 17.65954 1.000 74.89001 183 SER B O 1
ATOM 2828 N N . LEU B 1 184 ? 5.79363 37.39273 15.57412 1.000 89.35608 184 LEU B N 1
ATOM 2829 C CA . LEU B 1 184 ? 6.46632 36.11312 15.42598 1.000 88.63443 184 LEU B CA 1
ATOM 2830 C C . LEU B 1 184 ? 7.42898 35.84540 16.57136 1.000 89.39848 184 LEU B C 1
ATOM 2831 O O . LEU B 1 184 ? 8.22962 36.70871 16.93867 1.000 88.18254 184 LEU B O 1
ATOM 2836 N N . GLY B 1 185 ? 7.33999 34.64256 17.13986 1.000 54.35854 185 GLY B N 1
ATOM 2837 C CA . GLY B 1 185 ? 8.19633 34.24901 18.23925 1.000 52.70306 185 GLY B CA 1
ATOM 2838 C C . GLY B 1 185 ? 7.93267 34.90982 19.57439 1.000 54.61263 185 GLY B C 1
ATOM 2839 O O . GLY B 1 185 ? 8.70104 34.68790 20.51674 1.000 55.51123 185 GLY B O 1
ATOM 2840 N N . THR B 1 186 ? 6.88202 35.71340 19.70115 1.000 50.91406 186 THR B N 1
ATOM 2841 C CA . THR B 1 186 ? 6.57686 36.35892 20.97102 1.000 51.73331 186 THR B CA 1
ATOM 2842 C C . THR B 1 186 ? 5.63772 35.49842 21.80896 1.000 51.16468 186 THR B C 1
ATOM 2843 O O . THR B 1 186 ? 4.64302 34.96895 21.30227 1.000 50.41778 186 THR B O 1
ATOM 2847 N N . TRP B 1 187 ? 5.96649 35.36607 23.09405 1.000 43.58660 187 TRP B N 1
ATOM 2848 C CA . TRP B 1 187 ? 5.14723 34.59386 24.01964 1.000 43.69102 187 TRP B CA 1
ATOM 2849 C C . TRP B 1 187 ? 3.78213 35.24872 24.19734 1.000 44.58042 187 TRP B C 1
ATOM 2850 O O . TRP B 1 187 ? 3.68781 36.45402 24.44669 1.000 45.20725 187 TRP B O 1
ATOM 2861 N N . ARG B 1 188 ? 2.72467 34.45003 24.07254 1.000 39.29558 188 ARG B N 1
ATOM 2862 C CA . ARG B 1 188 ? 1.35360 34.93630 24.13232 1.000 38.02196 188 ARG B CA 1
ATOM 2863 C C . ARG B 1 188 ? 0.72932 34.67718 25.49798 1.000 39.90910 188 ARG B C 1
ATOM 2864 O O . ARG B 1 188 ? 1.08912 33.72966 26.20196 1.000 39.73268 188 ARG B O 1
ATOM 2872 N N . TRP B 1 189 ? -0.21253 35.54251 25.86581 1.000 33.76223 189 TRP B N 1
ATOM 2873 C CA . TRP B 1 189 ? -0.94125 35.44219 27.12326 1.000 34.89906 189 TRP B CA 1
ATOM 2874 C C . TRP B 1 189 ? -2.42398 35.28483 26.82476 1.000 33.41592 189 TRP B C 1
ATOM 2875 O O . TRP B 1 189 ? -3.01373 36.11995 26.13120 1.000 35.04383 189 TRP B O 1
ATOM 2886 N N . THR B 1 190 ? -3.02645 34.22098 27.35071 1.000 36.40203 190 THR B N 1
ATOM 2887 C CA . THR B 1 190 ? -4.46486 34.00325 27.23289 1.000 35.62328 190 THR B CA 1
ATOM 2888 C C . THR B 1 190 ? -5.08026 34.11505 28.62257 1.000 36.62654 190 THR B C 1
ATOM 2889 O O . THR B 1 190 ? -5.23604 33.10396 29.32324 1.000 36.22812 190 THR B O 1
ATOM 2893 N N . PRO B 1 191 ? -5.43202 35.31838 29.07699 1.000 35.05641 191 PRO B N 1
ATOM 2894 C CA . PRO B 1 191 ? -5.98501 35.48215 30.42684 1.000 35.45677 191 PRO B CA 1
ATOM 2895 C C . PRO B 1 191 ? -7.49394 35.32621 30.53969 1.000 34.11316 191 PRO B C 1
ATOM 2896 O O . PRO B 1 191 ? -8.01630 35.39896 31.65703 1.000 34.09062 191 PRO B O 1
ATOM 2900 N N . ASN B 1 192 ? -8.20555 35.12315 29.43819 1.000 35.38995 192 ASN B N 1
ATOM 2901 C CA . ASN B 1 192 ? -9.65833 35.10218 29.48462 1.000 35.37178 192 ASN B CA 1
ATOM 2902 C C . ASN B 1 192 ? -10.17589 33.72976 29.90727 1.000 34.95156 192 ASN B C 1
ATOM 2903 O O . ASN B 1 192 ? -9.46556 32.72083 29.85756 1.000 33.53097 192 ASN B O 1
ATOM 2908 N N . GLU B 1 193 ? -11.43223 33.70744 30.34410 1.000 33.32786 193 GLU B N 1
ATOM 2909 C CA . GLU B 1 193 ? -12.11128 32.43980 30.55993 1.000 33.54540 193 GLU B CA 1
ATOM 2910 C C . GLU B 1 193 ? -12.16932 31.64023 29.26513 1.000 32.57527 193 GLU B C 1
ATOM 2911 O O . GLU B 1 193 ? -12.27085 32.19223 28.16571 1.000 29.98744 193 GLU B O 1
ATOM 2917 N N . LEU B 1 194 ? -12.10799 30.32247 29.40772 1.000 32.73019 194 LEU B N 1
ATOM 2918 C CA . LEU B 1 194 ? -12.40091 29.42957 28.29764 1.000 31.42220 194 LEU B CA 1
ATOM 2919 C C . LEU B 1 194 ? -13.90968 29.24718 28.19553 1.000 31.87746 194 LEU B C 1
ATOM 2920 O O . LEU B 1 194 ? -14.58382 29.00646 29.20290 1.000 33.18711 194 LEU B O 1
ATOM 2925 N N . SER B 1 195 ? -14.44353 29.42240 26.99384 1.000 38.75592 195 SER B N 1
ATOM 2926 C CA . SER B 1 195 ? -15.86988 29.29504 26.73525 1.000 40.22717 195 SER B CA 1
ATOM 2927 C C . SER B 1 195 ? -16.13413 28.15612 25.75458 1.000 37.13548 195 SER B C 1
ATOM 2928 O O . SER B 1 195 ? -15.21505 27.48182 25.28707 1.000 37.00453 195 SER B O 1
ATOM 2931 N N . ALA B 1 196 ? -17.41767 27.94496 25.45769 1.000 31.76702 196 ALA B N 1
ATOM 2932 C CA . ALA B 1 196 ? -17.87434 26.82683 24.64303 1.000 31.03524 196 ALA B CA 1
ATOM 2933 C C . ALA B 1 196 ? -17.69772 27.11992 23.15566 1.000 31.14112 196 ALA B C 1
ATOM 2934 O O . ALA B 1 196 ? -17.49147 28.26144 22.73827 1.000 31.86996 196 ALA B O 1
ATOM 2936 N N . ASN B 1 197 ? -17.80763 26.06101 22.35173 1.000 47.53602 197 ASN B N 1
ATOM 2937 C CA . ASN B 1 197 ? -17.62636 26.14223 20.90026 1.000 46.64658 197 ASN B CA 1
ATOM 2938 C C . ASN B 1 197 ? -16.26533 26.72621 20.53582 1.000 45.61931 197 ASN B C 1
ATOM 2939 O O . ASN B 1 197 ? -16.12392 27.46634 19.55941 1.000 48.89273 197 ASN B O 1
ATOM 2944 N N . TYR B 1 198 ? -15.25034 26.38284 21.31967 1.000 35.33730 198 TYR B N 1
ATOM 2945 C CA . TYR B 1 198 ? -13.86287 26.66331 20.97937 1.000 33.68161 198 TYR B CA 1
ATOM 2946 C C . TYR B 1 198 ? -13.19092 25.37663 20.52101 1.000 32.05742 198 TYR B C 1
ATOM 2947 O O . TYR B 1 198 ? -13.29218 24.34467 21.19194 1.000 31.98639 198 TYR B O 1
ATOM 2956 N N . THR B 1 199 ? -12.53003 25.43440 19.37060 1.000 32.70308 199 THR B N 1
ATOM 2957 C CA . THR B 1 199 ? -11.88289 24.26569 18.79106 1.000 31.76557 199 THR B CA 1
ATOM 2958 C C . THR B 1 199 ? -10.46372 24.14693 19.34132 1.000 31.80759 199 THR B C 1
ATOM 2959 O O . THR B 1 199 ? -9.66960 25.08704 19.23632 1.000 31.22169 199 THR B O 1
ATOM 2963 N N . ILE B 1 200 ? -10.14955 23.00029 19.93315 1.000 25.58519 200 ILE B N 1
ATOM 2964 C CA . ILE B 1 200 ? -8.81882 22.72607 20.45980 1.000 25.15789 200 ILE B CA 1
ATOM 2965 C C . ILE B 1 200 ? -8.09579 21.88754 19.41088 1.000 24.84978 200 ILE B C 1
ATOM 2966 O O . ILE B 1 200 ? -8.34026 20.68429 19.27764 1.000 24.55028 200 ILE B O 1
ATOM 2971 N N . TYR B 1 201 ? -7.19205 22.52334 18.66965 1.000 29.16991 201 TYR B N 1
ATOM 2972 C CA . TYR B 1 201 ? -6.51743 21.85562 17.56447 1.000 29.25808 201 TYR B CA 1
ATOM 2973 C C . TYR B 1 201 ? -5.60503 20.73590 18.05806 1.000 28.34141 201 TYR B C 1
ATOM 2974 O O . TYR B 1 201 ? -4.91616 20.86999 19.07369 1.000 28.06917 201 TYR B O 1
ATOM 2983 N N . ASN B 1 202 ? -5.63588 19.61604 17.33530 1.000 27.38952 202 ASN B N 1
ATOM 2984 C CA . ASN B 1 202 ? -4.76742 18.47357 17.60021 1.000 27.40816 202 ASN B CA 1
ATOM 2985 C C . ASN B 1 202 ? -3.30980 18.89311 17.78635 1.000 29.71038 202 ASN B C 1
ATOM 2986 O O . ASN B 1 202 ? -2.79918 19.76061 17.07134 1.000 29.75949 202 ASN B O 1
ATOM 2991 N N . CYS B 1 203 ? -2.64202 18.26601 18.75508 1.000 28.22233 203 CYS B N 1
ATOM 2992 C CA . CYS B 1 203 ? -1.28157 18.62902 19.15347 1.000 30.54383 203 CYS B CA 1
ATOM 2993 C C . CYS B 1 203 ? -0.74568 17.55718 20.10496 1.000 31.14073 203 CYS B C 1
ATOM 2994 O O . CYS B 1 203 ? -1.41917 16.56510 20.40342 1.000 28.44761 203 CYS B O 1
ATOM 2997 N N . GLU B 1 204 ? 0.48148 17.78298 20.59202 1.000 28.74010 204 GLU B N 1
ATOM 2998 C CA . GLU B 1 204 ? 1.15070 16.83083 21.48072 1.000 29.28434 204 GLU B CA 1
ATOM 2999 C C . GLU B 1 204 ? 0.38609 16.59597 22.78174 1.000 28.45944 204 GLU B C 1
ATOM 3000 O O . GLU B 1 204 ? 0.44193 15.49179 23.33576 1.000 27.80734 204 GLU B O 1
ATOM 3006 N N . ILE B 1 205 ? -0.32364 17.60186 23.29663 1.000 32.00440 205 ILE B N 1
ATOM 3007 C CA . ILE B 1 205 ? -0.93476 17.48905 24.61921 1.000 29.75332 205 ILE B CA 1
ATOM 3008 C C . ILE B 1 205 ? -2.38251 17.01302 24.54586 1.000 28.50711 205 ILE B C 1
ATOM 3009 O O . ILE B 1 205 ? -3.06545 16.97341 25.57392 1.000 28.76456 205 ILE B O 1
ATOM 3014 N N . ILE B 1 206 ? -2.86388 16.64101 23.36273 1.000 29.61365 206 ILE B N 1
ATOM 3015 C CA . ILE B 1 206 ? -4.25921 16.23565 23.19048 1.000 28.65741 206 ILE B CA 1
ATOM 3016 C C . ILE B 1 206 ? -4.61064 14.98885 24.00666 1.000 27.81047 206 ILE B C 1
ATOM 3017 O O . ILE B 1 206 ? -5.78681 14.83962 24.36710 1.000 28.89294 206 ILE B O 1
ATOM 3022 N N . PRO B 1 207 ? -3.68185 14.07175 24.33991 1.000 26.83393 207 PRO B N 1
ATOM 3023 C CA . PRO B 1 207 ? -4.06008 12.99522 25.27528 1.000 25.87500 207 PRO B CA 1
ATOM 3024 C C . PRO B 1 207 ? -4.40588 13.48919 26.67819 1.000 27.50159 207 PRO B C 1
ATOM 3025 O O . PRO B 1 207 ? -5.07518 12.76114 27.42195 1.000 28.35557 207 PRO B O 1
ATOM 3029 N N . CYS B 1 208 ? -3.98035 14.68918 27.07122 1.000 28.03062 208 CYS B N 1
ATOM 3030 C CA . CYS B 1 208 ? -4.32463 15.21262 28.38898 1.000 29.63969 208 CYS B CA 1
ATOM 3031 C C . CYS B 1 208 ? -5.76422 15.71136 28.47199 1.000 30.35877 208 CYS B C 1
ATOM 3032 O O . CYS B 1 208 ? -6.19046 16.15536 29.54576 1.000 30.84475 208 CYS B O 1
ATOM 3035 N N . LEU B 1 209 ? -6.51739 15.65917 27.37269 1.000 30.38009 209 LEU B N 1
ATOM 3036 C CA . LEU B 1 209 ? -7.92698 16.02577 27.37602 1.000 31.15915 209 LEU B CA 1
ATOM 3037 C C . LEU B 1 209 ? -8.85274 14.81936 27.45631 1.000 31.12274 209 LEU B C 1
ATOM 3038 O O . LEU B 1 209 ? -10.07118 14.99666 27.57144 1.000 31.25698 209 LEU B O 1
ATOM 3043 N N . LEU B 1 210 ? -8.31135 13.60798 27.38650 1.000 32.64443 210 LEU B N 1
ATOM 3044 C CA . LEU B 1 210 ? -9.08617 12.38884 27.54385 1.000 33.62046 210 LEU B CA 1
ATOM 3045 C C . LEU B 1 210 ? -8.65775 11.65988 28.81164 1.000 33.11420 210 LEU B C 1
ATOM 3046 O O . LEU B 1 210 ? -7.60337 11.93958 29.38872 1.000 32.13737 210 LEU B O 1
ATOM 3051 N N . LEU B 1 211 ? -9.50746 10.73761 29.25788 1.000 28.34108 211 LEU B N 1
ATOM 3052 C CA . LEU B 1 211 ? -9.25151 10.02549 30.50324 1.000 28.35400 211 LEU B CA 1
ATOM 3053 C C . LEU B 1 211 ? -7.89943 9.32988 30.44019 1.000 28.33286 211 LEU B C 1
ATOM 3054 O O . LEU B 1 211 ? -7.67640 8.45978 29.59209 1.000 27.91164 211 LEU B O 1
ATOM 3059 N N . ALA B 1 212 ? -6.99572 9.72038 31.33525 1.000 24.61948 212 ALA B N 1
ATOM 3060 C CA . ALA B 1 212 ? -5.65239 9.16114 31.39732 1.000 25.48194 212 ALA B CA 1
ATOM 3061 C C . ALA B 1 212 ? -5.45816 8.51211 32.75701 1.000 27.41971 212 ALA B C 1
ATOM 3062 O O . ALA B 1 212 ? -5.68112 9.15187 33.79027 1.000 28.89861 212 ALA B O 1
ATOM 3064 N N . ASN B 1 213 ? -5.04446 7.24487 32.75215 1.000 38.03653 213 ASN B N 1
ATOM 3065 C CA . ASN B 1 213 ? -4.98268 6.42761 33.95694 1.000 37.65964 213 ASN B CA 1
ATOM 3066 C C . ASN B 1 213 ? -3.54737 6.12732 34.38467 1.000 39.08355 213 ASN B C 1
ATOM 3067 O O . ASN B 1 213 ? -3.27957 5.06708 34.95524 1.000 42.42077 213 ASN B O 1
ATOM 3072 N N . ASP B 1 214 ? -2.61736 7.04972 34.12127 1.000 39.96974 214 ASP B N 1
ATOM 3073 C CA . ASP B 1 214 ? -1.23141 6.91823 34.57738 1.000 41.79692 214 ASP B CA 1
ATOM 3074 C C . ASP B 1 214 ? -0.58949 5.64297 34.02930 1.000 42.73013 214 ASP B C 1
ATOM 3075 O O . ASP B 1 214 ? 0.17602 4.96321 34.71660 1.000 44.65058 214 ASP B O 1
ATOM 3080 N N . ASP B 1 215 ? -0.91501 5.29637 32.78128 1.000 37.40939 215 ASP B N 1
ATOM 3081 C CA . ASP B 1 215 ? -0.46153 4.01726 32.24951 1.000 37.73263 215 ASP B CA 1
ATOM 3082 C C . ASP B 1 215 ? 0.10511 4.09752 30.83492 1.000 37.99294 215 ASP B C 1
ATOM 3083 O O . ASP B 1 215 ? 0.26988 3.05406 30.19942 1.000 38.49942 215 ASP B O 1
ATOM 3088 N N . PHE B 1 216 ? 0.39998 5.28615 30.31376 1.000 34.80056 216 PHE B N 1
ATOM 3089 C CA . PHE B 1 216 ? 1.09860 5.39324 29.04094 1.000 34.28455 216 PHE B CA 1
ATOM 3090 C C . PHE B 1 216 ? 1.85092 6.71538 29.00592 1.000 34.13984 216 PHE B C 1
ATOM 3091 O O . PHE B 1 216 ? 1.45742 7.68845 29.65390 1.000 34.35010 216 PHE B O 1
ATOM 3099 N N . HIS B 1 217 ? 2.94846 6.73304 28.25831 1.000 33.85133 217 HIS B N 1
ATOM 3100 C CA . HIS B 1 217 ? 3.81700 7.89679 28.16788 1.000 35.09785 217 HIS B CA 1
ATOM 3101 C C . HIS B 1 217 ? 3.51526 8.70682 26.91308 1.000 35.09926 217 HIS B C 1
ATOM 3102 O O . HIS B 1 217 ? 3.18768 8.14704 25.86191 1.000 34.60045 217 HIS B O 1
ATOM 3109 N N . ILE B 1 218 ? 3.62940 10.03244 27.03240 1.000 27.03714 218 ILE B N 1
ATOM 3110 C CA . ILE B 1 218 ? 3.69588 10.92847 25.88627 1.000 27.09505 218 ILE B CA 1
ATOM 3111 C C . ILE B 1 218 ? 4.92538 11.81506 26.04581 1.000 29.11788 218 ILE B C 1
ATOM 3112 O O . ILE B 1 218 ? 5.44983 12.00005 27.14575 1.000 30.22156 218 ILE B O 1
ATOM 3117 N N . VAL B 1 219 ? 5.39128 12.35859 24.92475 1.000 29.82656 219 VAL B N 1
ATOM 3118 C CA . VAL B 1 219 ? 6.54248 13.25320 24.89777 1.000 30.73638 219 VAL B CA 1
ATOM 3119 C C . VAL B 1 219 ? 6.11090 14.58862 24.30564 1.000 31.97055 219 VAL B C 1
ATOM 3120 O O . VAL B 1 219 ? 5.52331 14.62943 23.21829 1.000 32.37564 219 VAL B O 1
ATOM 3124 N N . ILE B 1 220 ? 6.39445 15.67423 25.02118 1.000 26.81035 220 ILE B N 1
ATOM 3125 C CA . ILE B 1 220 ? 6.04188 17.01166 24.55070 1.000 28.32834 220 ILE B CA 1
ATOM 3126 C C . ILE B 1 220 ? 7.29899 17.87078 24.45418 1.000 28.88986 220 ILE B C 1
ATOM 3127 O O . ILE B 1 220 ? 8.20096 17.74887 25.29574 1.000 30.18443 220 ILE B O 1
ATOM 3132 N N . PRO B 1 221 ? 7.41843 18.72483 23.43881 1.000 28.25512 221 PRO B N 1
ATOM 3133 C CA . PRO B 1 221 ? 8.53633 19.67378 23.39984 1.000 28.94836 221 PRO B CA 1
ATOM 3134 C C . PRO B 1 221 ? 8.23095 20.91601 24.22288 1.000 29.81432 221 PRO B C 1
ATOM 3135 O O . PRO B 1 221 ? 7.12160 21.45204 24.18345 1.000 30.67010 221 PRO B O 1
ATOM 3139 N N . THR B 1 222 ? 9.23052 21.37612 24.97655 1.000 41.53389 222 THR B N 1
ATOM 3140 C CA . THR B 1 222 ? 9.07357 22.53526 25.84766 1.000 43.48644 222 THR B CA 1
ATOM 3141 C C . THR B 1 222 ? 10.31619 23.41161 25.75609 1.000 43.17093 222 THR B C 1
ATOM 3142 O O . THR B 1 222 ? 11.28240 23.09368 25.05430 1.000 42.50624 222 THR B O 1
ATOM 3146 N N . LYS B 1 223 ? 10.27712 24.53518 26.47241 1.000 47.71115 223 LYS B N 1
ATOM 3147 C CA . LYS B 1 223 ? 11.43163 25.40459 26.65078 1.000 49.17000 223 LYS B CA 1
ATOM 3148 C C . LYS B 1 223 ? 11.51756 25.81481 28.11344 1.000 50.18584 223 LYS B C 1
ATOM 3149 O O . LYS B 1 223 ? 10.49665 26.08086 28.75350 1.000 50.71351 223 LYS B O 1
ATOM 3155 N N . ASN B 1 224 ? 12.74040 25.86912 28.63464 1.000 55.51154 224 ASN B N 1
ATOM 3156 C CA . ASN B 1 224 ? 13.00655 26.38814 29.97114 1.000 55.36821 224 ASN B CA 1
ATOM 3157 C C . ASN B 1 224 ? 12.93943 27.91402 30.03246 1.000 55.50859 224 ASN B C 1
ATOM 3158 O O . ASN B 1 224 ? 13.41510 28.51366 31.00331 1.000 55.52519 224 ASN B O 1
ATOM 3163 N N . ALA B 1 225 ? 12.37889 28.55210 29.00861 1.000 48.02324 225 ALA B N 1
ATOM 3164 C CA . ALA B 1 225 ? 12.10085 29.97976 29.00002 1.000 48.02708 225 ALA B CA 1
ATOM 3165 C C . ALA B 1 225 ? 10.66683 30.19535 28.53765 1.000 47.88626 225 ALA B C 1
ATOM 3166 O O . ALA B 1 225 ? 9.96219 29.25033 28.17054 1.000 47.44372 225 ALA B O 1
ATOM 3168 N N . LEU B 1 226 ? 10.23312 31.45469 28.53919 1.000 41.45647 226 LEU B N 1
ATOM 3169 C CA . LEU B 1 226 ? 8.93145 31.80568 27.97239 1.000 40.63222 226 LEU B CA 1
ATOM 3170 C C . LEU B 1 226 ? 9.09315 32.10666 26.48161 1.000 39.48701 226 LEU B C 1
ATOM 3171 O O . LEU B 1 226 ? 8.94149 33.23423 26.00865 1.000 41.32658 226 LEU B O 1
ATOM 3176 N N . VAL B 1 227 ? 9.39318 31.04838 25.73559 1.000 39.19293 227 VAL B N 1
ATOM 3177 C CA . VAL B 1 227 ? 9.60367 31.13738 24.29320 1.000 37.04384 227 VAL B CA 1
ATOM 3178 C C . VAL B 1 227 ? 8.73246 30.08354 23.62175 1.000 37.73884 227 VAL B C 1
ATOM 3179 O O . VAL B 1 227 ? 8.78477 28.90451 24.00205 1.000 36.45830 227 VAL B O 1
ATOM 3183 N N . PRO B 1 228 ? 7.91332 30.45356 22.64355 1.000 38.91897 228 PRO B N 1
ATOM 3184 C CA . PRO B 1 228 ? 7.02788 29.47515 22.01142 1.000 37.28211 228 PRO B CA 1
ATOM 3185 C C . PRO B 1 228 ? 7.77240 28.61144 21.00597 1.000 37.74177 228 PRO B C 1
ATOM 3186 O O . PRO B 1 228 ? 8.87597 28.92936 20.55898 1.000 38.55671 228 PRO B O 1
ATOM 3190 N N . LEU B 1 229 ? 7.13384 27.50145 20.65066 1.000 36.57283 229 LEU B N 1
ATOM 3191 C CA . LEU B 1 229 ? 7.62595 26.65589 19.57853 1.000 34.11220 229 LEU B CA 1
ATOM 3192 C C . LEU B 1 229 ? 7.33284 27.31073 18.22877 1.000 34.58900 229 LEU B C 1
ATOM 3193 O O . LEU B 1 229 ? 6.61046 28.30806 18.13804 1.000 35.87498 229 LEU B O 1
ATOM 3198 N N . VAL B 1 230 ? 7.92823 26.75186 17.17039 1.000 39.91327 230 VAL B N 1
ATOM 3199 C CA . VAL B 1 230 ? 7.73680 27.30090 15.83272 1.000 41.80047 230 VAL B CA 1
ATOM 3200 C C . VAL B 1 230 ? 6.25617 27.29893 15.46729 1.000 41.33055 230 VAL B C 1
ATOM 3201 O O . VAL B 1 230 ? 5.51691 26.35201 15.77243 1.000 41.32547 230 VAL B O 1
ATOM 3205 N N . ALA B 1 231 ? 5.81395 28.38119 14.82599 1.000 44.23660 231 ALA B N 1
ATOM 3206 C CA . ALA B 1 231 ? 4.39387 28.58575 14.57426 1.000 42.53519 231 ALA B CA 1
ATOM 3207 C C . ALA B 1 231 ? 3.85588 27.50849 13.63741 1.000 42.05704 231 ALA B C 1
ATOM 3208 O O . ALA B 1 231 ? 4.56676 26.99943 12.76579 1.000 41.81156 231 ALA B O 1
ATOM 3210 N N . ARG B 1 232 ? 2.58729 27.15558 13.83301 1.000 49.10602 232 ARG B N 1
ATOM 3211 C CA . ARG B 1 232 ? 1.91163 26.17778 12.98315 1.000 46.28116 232 ARG B CA 1
ATOM 3212 C C . ARG B 1 232 ? 0.70419 26.79209 12.27500 1.000 45.37773 232 ARG B C 1
ATOM 3213 O O . ARG B 1 232 ? 0.84152 27.72821 11.48236 1.000 49.30379 232 ARG B O 1
#

Secondary structure (DSSP, 8-state):
--EEEEEEEEEE-B-B-SSS-SB---EEEEEEES-EEEEETTEEEEP-EEEEEEEEEEE-TTS-EEPPPPPPTT-EEEETTEEEEEEEEEEEEE-GGGEEEEEEEEEESS-B--EEEEEEEEEB-TT-SSEEEEE-SS-EE--B-TT-EEEEEEEEE----TTPPP---SPP-TT-EE---TTGGGGS--BS---EEEEEESSS-PPSS--/-EEEEEEEEEE-B-BSSSS-SB---EEEEEEES-EEEEETTEEEEP-EEEEEEEEEEE-TTS-EEPPPPPPTT-EEEETTEEEEEEEEEEEEE-STTEEEEEEEEEESS-B--EEEEEEEEEB-TT-SSEEEEE-SS-EE--B-TT-EEEEEEEEE----TTPPP---SPP-SS-EE---TTGGGGS--BS---EEEEEESSS-PPPP-

InterPro domains:
  IPR004337 Astrovirus capsid protein, inner core domain [PF03115] (18-260)
  IPR022027 Turkey astrovirus capsid protein [PF12226] (467-779)
  IPR029053 Viral coat protein subunit [G3DSA:2.60.120.20] (84-265)